Protein AF-A0A261GHG8-F1 (afdb_monomer)

Structure (mmCIF, N/CA/C/O backbone):
data_AF-A0A261GHG8-F1
#
_entry.id   AF-A0A261GHG8-F1
#
loop_
_atom_site.group_PDB
_atom_site.id
_atom_site.type_symbol
_atom_site.label_atom_id
_atom_site.label_alt_id
_atom_site.label_comp_id
_atom_site.label_asym_id
_atom_site.label_entity_id
_atom_site.label_seq_id
_atom_site.pdbx_PDB_ins_code
_atom_site.Cartn_x
_atom_site.Cartn_y
_atom_site.Cartn_z
_atom_site.occupancy
_atom_site.B_iso_or_equiv
_atom_site.auth_seq_id
_atom_site.auth_comp_id
_atom_site.auth_asym_id
_atom_site.auth_atom_id
_atom_site.pdbx_PDB_model_num
ATOM 1 N N . MET A 1 1 ? 3.365 -3.784 42.770 1.00 56.66 1 MET A N 1
ATOM 2 C CA . MET A 1 1 ? 2.878 -5.091 43.266 1.00 56.66 1 MET A CA 1
ATOM 3 C C . MET A 1 1 ? 1.431 -4.907 43.679 1.00 56.66 1 MET A C 1
ATOM 5 O O . MET A 1 1 ? 1.197 -4.242 44.686 1.00 56.66 1 MET A O 1
ATOM 9 N N . ALA A 1 2 ? 0.501 -5.438 42.882 1.00 62.19 2 ALA A N 1
ATOM 10 C CA . ALA A 1 2 ? -0.936 -5.354 43.117 1.00 62.19 2 ALA A CA 1
ATOM 11 C C . ALA A 1 2 ? -1.331 -5.753 44.549 1.00 62.19 2 ALA A C 1
ATOM 13 O O . ALA A 1 2 ? -0.881 -6.770 45.082 1.00 62.19 2 ALA A O 1
ATOM 14 N N . VAL A 1 3 ? -2.202 -4.953 45.168 1.00 83.12 3 VAL A N 1
ATOM 15 C CA . VAL A 1 3 ? -2.669 -5.151 46.552 1.00 83.12 3 VAL A CA 1
ATOM 16 C C . VAL A 1 3 ? -3.976 -5.962 46.588 1.00 83.12 3 VAL A C 1
ATOM 18 O O . VAL A 1 3 ? -4.411 -6.420 47.644 1.00 83.12 3 VAL A O 1
ATOM 21 N N . SER A 1 4 ? -4.605 -6.184 45.428 1.00 91.44 4 SER A N 1
ATOM 22 C CA . SER A 1 4 ? -5.834 -6.967 45.276 1.00 91.44 4 SER A CA 1
ATOM 23 C C . SER A 1 4 ? -5.879 -7.717 43.942 1.00 91.44 4 SER A C 1
ATOM 25 O O . SER A 1 4 ? -5.166 -7.374 43.002 1.00 91.44 4 SER A O 1
ATOM 27 N N . LEU A 1 5 ? -6.767 -8.713 43.840 1.00 89.88 5 LEU A N 1
ATOM 28 C CA . LEU A 1 5 ? -7.005 -9.449 42.593 1.00 89.88 5 LEU A CA 1
ATOM 29 C C . LEU A 1 5 ? -7.541 -8.541 41.470 1.00 89.88 5 LEU A C 1
ATOM 31 O O . LEU A 1 5 ? -7.170 -8.717 40.318 1.00 89.88 5 LEU A O 1
ATOM 35 N N . SER A 1 6 ? -8.382 -7.558 41.806 1.00 89.00 6 SER A N 1
ATOM 36 C CA . SER A 1 6 ? -8.899 -6.587 40.831 1.00 89.00 6 SER A CA 1
ATOM 37 C C . SER A 1 6 ? -7.775 -5.733 40.255 1.00 89.00 6 SER A C 1
ATOM 39 O O . SER A 1 6 ? -7.694 -5.553 39.047 1.00 89.00 6 SER A O 1
ATOM 41 N N . GLN A 1 7 ? -6.884 -5.256 41.125 1.00 90.31 7 GLN A N 1
ATOM 42 C CA . GLN A 1 7 ? -5.731 -4.463 40.716 1.00 90.31 7 GLN A CA 1
ATOM 43 C C . GLN A 1 7 ? -4.749 -5.293 39.877 1.00 90.31 7 GLN A C 1
ATOM 45 O O . GLN A 1 7 ? -4.202 -4.785 38.911 1.00 90.31 7 GLN A O 1
ATOM 50 N N . PHE A 1 8 ? -4.572 -6.579 40.200 1.00 93.31 8 PHE A N 1
ATOM 51 C CA . PHE A 1 8 ? -3.754 -7.483 39.390 1.00 93.31 8 PHE A CA 1
ATOM 52 C C . PHE A 1 8 ? -4.289 -7.611 37.958 1.00 93.31 8 PHE A C 1
ATOM 54 O O . PHE A 1 8 ? -3.515 -7.511 37.015 1.00 93.31 8 PHE A O 1
ATOM 61 N N . TYR A 1 9 ? -5.603 -7.797 37.781 1.00 92.94 9 TYR A N 1
ATOM 62 C CA . TYR A 1 9 ? -6.189 -7.868 36.440 1.00 92.94 9 TYR A CA 1
ATOM 63 C C . TYR A 1 9 ? -6.105 -6.540 35.688 1.00 92.94 9 TYR A C 1
ATOM 65 O O . TYR A 1 9 ? -5.872 -6.554 34.487 1.00 92.94 9 TYR A O 1
ATOM 73 N N . GLN A 1 10 ? -6.256 -5.407 36.378 1.00 93.06 10 GLN A N 1
ATOM 74 C CA . GLN A 1 10 ? -6.062 -4.096 35.757 1.00 93.06 10 GLN A CA 1
ATOM 75 C C . GLN A 1 10 ? -4.627 -3.924 35.249 1.00 93.06 10 GLN A C 1
ATOM 77 O O . GLN A 1 10 ? -4.444 -3.628 34.075 1.00 93.06 10 GLN A O 1
ATOM 82 N N . GLU A 1 11 ? -3.625 -4.188 36.097 1.00 94.56 11 GLU A N 1
ATOM 83 C CA . GLU A 1 11 ? -2.203 -4.143 35.717 1.00 94.56 11 GLU A CA 1
ATOM 84 C C . GLU A 1 11 ? -1.913 -5.086 34.529 1.00 94.56 11 GLU A C 1
ATOM 86 O O . GLU A 1 11 ? -1.256 -4.687 33.573 1.00 94.56 11 GLU A O 1
ATOM 91 N N . LEU A 1 12 ? -2.480 -6.299 34.534 1.00 96.19 12 LEU A N 1
ATOM 92 C CA . LEU A 1 12 ? -2.326 -7.270 33.444 1.00 96.19 12 LEU A CA 1
ATOM 93 C C . LEU A 1 12 ? -2.942 -6.793 32.116 1.00 96.19 12 LEU A C 1
ATOM 95 O O . LEU A 1 12 ? -2.361 -7.006 31.055 1.00 96.19 12 LEU A O 1
ATOM 99 N N . TYR A 1 13 ? -4.131 -6.184 32.138 1.00 97.44 13 TYR A N 1
ATOM 100 C CA . TYR A 1 13 ? -4.764 -5.696 30.907 1.00 97.44 13 TYR A CA 1
ATOM 101 C C . TYR A 1 13 ? -4.092 -4.437 30.362 1.00 97.44 13 TYR A C 1
ATOM 103 O O . TYR A 1 13 ? -4.046 -4.282 29.146 1.00 97.44 13 TYR A O 1
ATOM 111 N N . VAL A 1 14 ? -3.526 -3.588 31.225 1.00 96.81 14 VAL A N 1
ATOM 112 C CA . VAL A 1 14 ? -2.661 -2.485 30.784 1.00 96.81 14 VAL A CA 1
ATOM 113 C C . VAL A 1 14 ? -1.436 -3.038 30.050 1.00 96.81 14 VAL A C 1
ATOM 115 O O . VAL A 1 14 ? -1.192 -2.636 28.920 1.00 96.81 14 VAL A O 1
ATOM 118 N N . GLU A 1 15 ? -0.749 -4.042 30.605 1.00 97.31 15 GLU A N 1
ATOM 119 C CA . GLU A 1 15 ? 0.402 -4.682 29.942 1.00 97.31 15 GLU A CA 1
ATOM 120 C C . GLU A 1 15 ? 0.020 -5.296 28.582 1.00 97.31 15 GLU A C 1
ATOM 122 O O . GLU A 1 15 ? 0.737 -5.142 27.593 1.00 97.31 15 GLU A O 1
ATOM 127 N N . HIS A 1 16 ? -1.140 -5.959 28.486 1.00 98.31 16 HIS A N 1
ATOM 128 C CA . HIS A 1 16 ? -1.612 -6.478 27.200 1.00 98.31 16 HIS A CA 1
ATOM 129 C C . HIS A 1 16 ? -1.913 -5.375 26.179 1.00 98.31 16 HIS A C 1
ATOM 131 O O . HIS A 1 16 ? -1.681 -5.597 24.991 1.00 98.31 16 HIS A O 1
ATOM 137 N N . LEU A 1 17 ? -2.445 -4.232 26.618 1.00 98.06 17 LEU A N 1
ATOM 138 C CA . LEU A 1 17 ? -2.726 -3.083 25.761 1.00 98.06 17 LEU A CA 1
ATOM 139 C C . LEU A 1 17 ? -1.433 -2.431 25.260 1.00 98.06 17 LEU A C 1
ATOM 141 O O . LEU A 1 17 ? -1.314 -2.204 24.059 1.00 98.06 17 LEU A O 1
ATOM 145 N N . GLU A 1 18 ? -0.467 -2.204 26.149 1.00 97.62 18 GLU A N 1
ATOM 146 C CA . GLU A 1 18 ? 0.843 -1.627 25.821 1.00 97.62 18 GLU A CA 1
ATOM 147 C C . GLU A 1 18 ? 1.623 -2.516 24.840 1.00 97.62 18 GLU A C 1
ATOM 149 O O . GLU A 1 18 ? 2.102 -2.035 23.815 1.00 97.62 18 GLU A O 1
ATOM 154 N N . GLU A 1 19 ? 1.694 -3.829 25.087 1.00 98.25 19 GLU A N 1
ATOM 155 C CA . GLU A 1 19 ? 2.398 -4.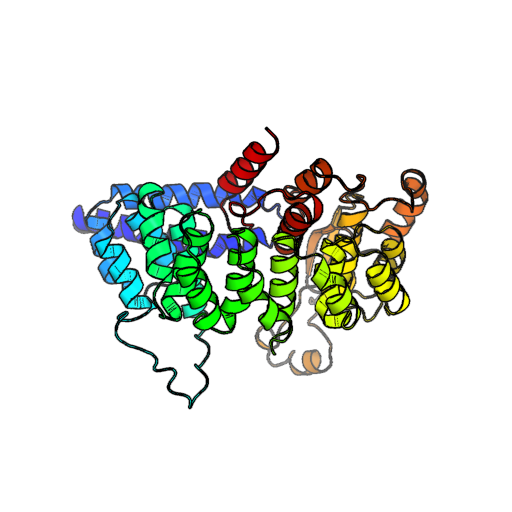755 24.188 1.00 98.25 19 GLU A CA 1
ATOM 156 C C . GLU A 1 19 ? 1.686 -4.877 22.829 1.00 98.25 19 GLU A C 1
ATOM 158 O O . GLU A 1 19 ? 2.340 -4.978 21.792 1.00 98.25 19 GLU A O 1
ATOM 163 N N . ALA A 1 20 ? 0.348 -4.832 22.790 1.00 98.19 20 ALA A N 1
ATOM 164 C CA . ALA A 1 20 ? -0.392 -4.808 21.528 1.00 98.19 20 ALA A CA 1
ATOM 165 C C . ALA A 1 20 ? -0.142 -3.516 20.732 1.00 98.19 20 ALA A C 1
ATOM 167 O O . ALA A 1 20 ? 0.074 -3.584 19.521 1.00 98.19 20 ALA A O 1
ATOM 168 N N . ALA A 1 21 ? -0.140 -2.359 21.398 1.00 97.56 21 ALA A N 1
ATOM 169 C CA . ALA A 1 21 ? 0.176 -1.079 20.773 1.00 97.56 21 ALA A CA 1
ATOM 170 C C . ALA A 1 21 ? 1.597 -1.088 20.189 1.00 97.56 21 ALA A C 1
ATOM 172 O O . ALA A 1 21 ? 1.774 -0.838 18.998 1.00 97.56 21 ALA A O 1
ATOM 173 N N . TYR A 1 22 ? 2.578 -1.526 20.982 1.00 97.38 22 TYR A N 1
ATOM 174 C CA . TYR A 1 22 ? 3.966 -1.661 20.543 1.00 97.38 22 TYR A CA 1
ATOM 175 C C . TYR A 1 22 ? 4.118 -2.595 19.332 1.00 97.38 22 TYR A C 1
ATOM 177 O O . TYR A 1 22 ? 4.811 -2.276 18.364 1.00 97.38 22 TYR A O 1
ATOM 185 N N . LEU A 1 23 ? 3.447 -3.753 19.350 1.00 97.00 23 LEU A N 1
ATOM 186 C CA . LEU A 1 23 ? 3.475 -4.687 18.225 1.00 97.00 23 LEU A CA 1
ATOM 187 C C . LEU A 1 23 ? 2.857 -4.085 16.961 1.00 97.00 23 LEU A C 1
ATOM 189 O O . LEU A 1 23 ? 3.373 -4.345 15.877 1.00 97.00 23 LEU A O 1
ATOM 193 N N . TYR A 1 24 ? 1.788 -3.290 17.078 1.00 95.88 24 TYR A N 1
ATOM 194 C CA . TYR A 1 24 ? 1.218 -2.557 15.946 1.00 95.88 24 TYR A CA 1
ATOM 195 C C . TYR A 1 24 ? 2.235 -1.578 15.346 1.00 95.88 24 TYR A C 1
ATOM 197 O O . TYR A 1 24 ? 2.439 -1.603 14.130 1.00 95.88 24 TYR A O 1
ATOM 205 N N . ASP A 1 25 ? 2.915 -0.788 16.179 1.00 94.00 25 ASP A N 1
ATOM 206 C CA . ASP A 1 25 ? 3.902 0.196 15.718 1.00 94.00 25 ASP A CA 1
ATOM 207 C C . ASP A 1 25 ? 5.102 -0.472 15.031 1.00 94.00 25 ASP A C 1
ATOM 209 O O . ASP A 1 25 ? 5.657 0.060 14.070 1.00 94.00 25 ASP A O 1
ATOM 213 N N . CYS A 1 26 ? 5.452 -1.695 15.441 1.00 92.75 26 CYS A N 1
ATOM 214 C CA . CYS A 1 26 ? 6.484 -2.485 14.775 1.00 92.75 26 CYS A CA 1
ATOM 215 C C . CYS A 1 26 ? 6.068 -2.987 13.380 1.00 92.75 26 CYS A C 1
ATOM 217 O O . CYS A 1 26 ? 6.936 -3.246 12.550 1.00 92.75 26 CYS A O 1
ATOM 219 N N . LEU A 1 27 ? 4.775 -3.153 13.080 1.00 90.94 27 LEU A N 1
ATOM 220 C CA . LEU A 1 27 ? 4.360 -3.808 11.831 1.00 90.94 27 LEU A CA 1
ATOM 221 C C . LEU A 1 27 ? 4.721 -3.010 10.578 1.00 90.94 27 LEU A C 1
ATOM 223 O O . LEU A 1 27 ? 5.050 -3.621 9.563 1.00 90.94 27 LEU A O 1
ATOM 227 N N . ALA A 1 28 ? 4.610 -1.681 10.604 1.00 84.62 28 ALA A N 1
ATOM 228 C CA . ALA A 1 28 ? 4.886 -0.871 9.418 1.00 84.62 28 ALA A CA 1
ATOM 229 C C . ALA A 1 28 ? 6.380 -0.903 9.033 1.00 84.62 28 ALA A C 1
ATOM 231 O O . ALA A 1 28 ? 6.661 -1.341 7.916 1.00 84.62 28 ALA A O 1
ATOM 232 N N . PRO A 1 29 ? 7.335 -0.593 9.937 1.00 86.75 29 PRO A N 1
ATOM 233 C CA . PRO A 1 29 ? 8.763 -0.705 9.637 1.00 86.75 29 PRO A CA 1
ATOM 234 C C . PRO A 1 29 ? 9.172 -2.103 9.161 1.00 86.75 29 PRO A C 1
ATOM 236 O O . PRO A 1 29 ? 9.884 -2.230 8.175 1.00 86.75 29 PRO A O 1
ATOM 239 N N . TRP A 1 30 ? 8.657 -3.162 9.798 1.00 87.94 30 TRP A N 1
ATOM 240 C CA . TRP A 1 30 ? 8.969 -4.543 9.412 1.00 87.94 30 TRP A CA 1
ATOM 241 C C . TRP A 1 30 ? 8.454 -4.932 8.020 1.00 87.94 30 TRP A C 1
ATOM 243 O O . TRP A 1 30 ? 9.035 -5.795 7.370 1.00 87.94 30 TRP A O 1
ATOM 253 N N . ARG A 1 31 ? 7.351 -4.338 7.548 1.00 85.19 31 ARG A N 1
ATOM 254 C CA . ARG A 1 31 ? 6.811 -4.617 6.202 1.00 85.19 31 ARG A CA 1
ATOM 255 C C . ARG A 1 31 ? 7.599 -3.940 5.092 1.00 85.19 31 ARG A C 1
ATOM 257 O O . ARG A 1 31 ? 7.555 -4.422 3.959 1.00 85.19 31 ARG A O 1
ATOM 264 N N . ASP A 1 32 ? 8.243 -2.826 5.414 1.00 82.94 32 ASP A N 1
ATOM 265 C CA . ASP A 1 32 ? 9.040 -2.039 4.480 1.00 82.94 32 ASP A CA 1
ATOM 266 C C . ASP A 1 32 ? 10.549 -2.335 4.610 1.00 82.94 32 ASP A C 1
ATOM 268 O O . ASP A 1 32 ? 11.345 -1.768 3.861 1.00 82.94 32 ASP A O 1
ATOM 272 N N . ASP A 1 33 ? 10.933 -3.262 5.498 1.00 85.12 33 ASP A N 1
ATOM 273 C CA . ASP A 1 33 ? 12.301 -3.765 5.645 1.00 85.12 33 ASP A CA 1
ATOM 274 C C . ASP A 1 33 ? 12.785 -4.430 4.335 1.00 85.12 33 ASP A C 1
ATOM 276 O O . ASP A 1 33 ? 12.155 -5.378 3.849 1.00 85.12 33 ASP A O 1
ATOM 280 N N . PRO A 1 34 ? 13.892 -3.950 3.736 1.00 80.12 34 PRO A N 1
ATOM 281 C CA . PRO A 1 34 ? 14.426 -4.497 2.493 1.00 80.12 34 PRO A CA 1
ATOM 282 C C . PRO A 1 34 ? 15.081 -5.887 2.619 1.00 80.12 34 PRO A C 1
ATOM 284 O O . PRO A 1 34 ? 15.248 -6.545 1.586 1.00 80.12 34 PRO A O 1
ATOM 287 N N . GLU A 1 35 ? 15.463 -6.347 3.817 1.00 82.94 35 GLU A N 1
ATOM 288 C CA . GLU A 1 35 ? 16.006 -7.704 4.040 1.00 82.94 35 GLU A CA 1
ATOM 289 C C . GLU A 1 35 ? 14.903 -8.737 4.261 1.00 82.94 35 GLU A C 1
ATOM 291 O O . GLU A 1 35 ? 14.997 -9.896 3.830 1.00 82.94 35 GLU A O 1
ATOM 296 N N . GLY A 1 36 ? 13.851 -8.295 4.946 1.00 82.94 36 GLY A N 1
ATOM 297 C CA . GLY A 1 36 ? 12.719 -9.112 5.330 1.00 82.94 36 GLY A CA 1
ATOM 298 C C . GLY A 1 36 ? 11.808 -9.462 4.159 1.00 82.94 36 GLY A C 1
ATOM 299 O O . GLY A 1 36 ? 11.707 -8.780 3.136 1.00 82.94 36 GLY A O 1
ATOM 300 N N . SER A 1 37 ? 11.074 -10.558 4.316 1.00 88.06 37 SER A N 1
ATOM 301 C CA . SER A 1 37 ? 9.843 -10.741 3.572 1.00 88.06 37 SER A CA 1
ATOM 302 C C . SER A 1 37 ? 8.686 -10.072 4.300 1.00 88.06 37 SER A C 1
ATOM 304 O O . SER A 1 37 ? 8.516 -10.239 5.502 1.00 88.06 37 SER A O 1
ATOM 306 N N . TRP A 1 38 ? 7.753 -9.484 3.548 1.00 90.06 38 TRP A N 1
ATOM 307 C CA . TRP A 1 38 ? 6.448 -9.089 4.096 1.00 90.06 38 TRP A CA 1
ATOM 308 C C . TRP A 1 38 ? 5.700 -10.248 4.796 1.00 90.06 38 TRP A C 1
ATOM 310 O O . TRP A 1 38 ? 4.781 -10.005 5.575 1.00 90.06 38 TRP A O 1
ATOM 320 N N . GLN A 1 39 ? 6.047 -11.511 4.501 1.00 90.50 39 GLN A N 1
ATOM 321 C CA . GLN A 1 39 ? 5.485 -12.696 5.159 1.00 90.50 39 GLN A CA 1
ATOM 322 C C . GLN A 1 39 ? 6.043 -12.912 6.571 1.00 90.50 39 GLN A C 1
ATOM 324 O O . GLN A 1 39 ? 5.353 -13.515 7.396 1.00 90.50 39 GLN A O 1
ATOM 329 N N . ASP A 1 40 ? 7.234 -12.390 6.868 1.00 90.81 40 ASP A N 1
ATOM 330 C CA . ASP A 1 40 ? 7.901 -12.539 8.167 1.00 90.81 40 ASP A CA 1
ATOM 331 C C . ASP A 1 40 ? 7.148 -11.783 9.272 1.00 90.81 40 ASP A C 1
ATOM 333 O O . ASP A 1 40 ? 7.191 -12.158 10.444 1.00 90.81 40 ASP A O 1
ATOM 337 N N . CYS A 1 41 ? 6.313 -10.806 8.898 1.00 91.00 41 CYS A N 1
ATOM 338 C CA . CYS A 1 41 ? 5.382 -10.149 9.812 1.00 91.00 41 CYS A CA 1
ATOM 339 C C . CYS A 1 41 ? 4.338 -11.103 10.418 1.00 91.00 41 CYS A C 1
ATOM 341 O O . CYS A 1 41 ? 3.700 -10.743 11.405 1.00 91.00 41 CYS A O 1
ATOM 343 N N . SER A 1 42 ? 4.139 -12.311 9.870 1.00 93.19 42 SER A N 1
ATOM 344 C CA . SER A 1 42 ? 3.114 -13.249 10.349 1.00 93.19 42 SER A CA 1
ATOM 345 C C . SER A 1 42 ? 3.276 -13.610 11.830 1.00 93.19 42 SER A C 1
ATOM 347 O O . SER A 1 42 ? 2.271 -13.798 12.519 1.00 93.19 42 SER A O 1
ATOM 349 N N . ASP A 1 43 ? 4.510 -13.709 12.330 1.00 92.69 43 ASP A N 1
ATOM 350 C CA . ASP A 1 43 ? 4.766 -14.048 13.734 1.00 92.69 43 ASP A CA 1
ATOM 351 C C . ASP A 1 43 ? 4.442 -12.870 14.667 1.00 92.69 43 ASP A C 1
ATOM 353 O O . ASP A 1 43 ? 3.831 -13.062 15.724 1.00 92.69 43 ASP A O 1
ATOM 357 N N . LEU A 1 44 ? 4.774 -11.640 14.256 1.00 93.94 44 LEU A N 1
ATOM 358 C CA . LEU A 1 44 ? 4.388 -10.416 14.968 1.00 93.94 44 LEU A CA 1
ATOM 359 C C . LEU A 1 44 ? 2.866 -10.247 14.990 1.00 93.94 44 LEU A C 1
ATOM 361 O O . LEU A 1 44 ? 2.285 -9.992 16.042 1.00 93.94 44 LEU A O 1
ATOM 365 N N . GLU A 1 45 ? 2.205 -10.472 13.855 1.00 95.75 45 GLU A N 1
ATOM 366 C CA . GLU A 1 45 ? 0.746 -10.422 13.746 1.00 95.75 45 GLU A CA 1
ATOM 367 C C . GLU A 1 45 ? 0.066 -11.476 14.634 1.00 95.75 45 GLU A C 1
ATOM 369 O O . GLU A 1 45 ? -0.967 -11.196 15.242 1.00 95.75 45 GLU A O 1
ATOM 374 N N . ALA A 1 46 ? 0.639 -12.679 14.750 1.00 96.25 46 ALA A N 1
ATOM 375 C CA . ALA A 1 46 ? 0.119 -13.725 15.630 1.00 96.25 46 ALA A CA 1
ATOM 376 C C . ALA A 1 46 ? 0.267 -13.370 17.119 1.00 96.25 46 ALA A C 1
ATOM 378 O O . ALA A 1 46 ? -0.625 -13.678 17.913 1.00 96.25 46 ALA A O 1
ATOM 379 N N . ARG A 1 47 ? 1.364 -12.705 17.505 1.00 97.62 47 ARG A N 1
ATOM 380 C CA . ARG A 1 47 ? 1.529 -12.167 18.864 1.00 97.62 47 ARG A CA 1
ATOM 381 C C . ARG A 1 47 ? 0.508 -11.067 19.136 1.00 97.62 47 ARG A C 1
ATOM 383 O O . ARG A 1 47 ? -0.214 -11.167 20.123 1.00 97.62 47 ARG A O 1
ATOM 390 N N . LEU A 1 48 ? 0.391 -10.085 18.241 1.00 97.56 48 LEU A N 1
ATOM 391 C CA . LEU A 1 48 ? -0.573 -8.986 18.356 1.00 97.56 48 LEU A CA 1
ATOM 392 C C . LEU A 1 48 ? -1.998 -9.519 18.553 1.00 97.56 48 LEU A C 1
ATOM 394 O O . LEU A 1 48 ? -2.711 -9.106 19.466 1.00 97.56 48 LEU A O 1
ATOM 398 N N . GLU A 1 49 ? -2.381 -10.507 17.746 1.00 97.25 49 GLU A N 1
ATOM 399 C CA . GLU A 1 49 ? -3.661 -11.205 17.856 1.00 97.25 49 GLU A CA 1
ATOM 400 C C . GLU A 1 49 ? -3.894 -11.803 19.254 1.00 97.25 49 GLU A C 1
ATOM 402 O O . GLU A 1 49 ? -4.988 -11.666 19.800 1.00 97.25 49 GLU A O 1
ATOM 407 N N . ALA A 1 50 ? -2.879 -12.430 19.857 1.00 98.06 50 ALA A N 1
ATOM 408 C CA . ALA A 1 50 ? -2.995 -13.035 21.183 1.00 98.06 50 ALA A CA 1
ATOM 409 C C . ALA A 1 50 ? -3.231 -11.992 22.291 1.00 98.06 50 ALA A C 1
ATOM 411 O O . ALA A 1 50 ? -4.013 -12.243 23.211 1.00 98.06 50 ALA A O 1
ATOM 412 N N . HIS A 1 51 ? -2.600 -10.817 22.195 1.00 98.44 51 HIS A N 1
ATOM 413 C CA . HIS A 1 51 ? -2.835 -9.715 23.134 1.00 98.44 51 HIS A CA 1
ATOM 414 C C . HIS A 1 51 ? -4.243 -9.124 22.972 1.00 98.44 51 HIS A C 1
ATOM 416 O O . HIS A 1 51 ? -4.946 -8.934 23.967 1.00 98.44 51 HIS A O 1
ATOM 422 N N . ILE A 1 52 ? -4.709 -8.931 21.732 1.00 98.00 52 ILE A N 1
ATOM 423 C CA . ILE A 1 52 ? -6.090 -8.500 21.458 1.00 98.00 52 ILE A CA 1
ATOM 424 C C . ILE A 1 52 ? -7.096 -9.513 22.024 1.00 98.00 52 ILE A C 1
ATOM 426 O O . ILE A 1 52 ? -8.080 -9.121 22.652 1.00 98.00 52 ILE A O 1
ATOM 430 N N . ASP A 1 53 ? -6.856 -10.815 21.862 1.00 98.06 53 ASP A N 1
ATOM 431 C CA . ASP A 1 53 ? -7.728 -11.856 22.416 1.00 98.06 53 ASP A CA 1
ATOM 432 C C . ASP A 1 53 ? -7.761 -11.848 23.951 1.00 98.06 53 ASP A C 1
ATOM 434 O O . ASP A 1 53 ? -8.839 -11.971 24.542 1.00 98.06 53 ASP A O 1
ATOM 438 N N . ALA A 1 54 ? -6.616 -11.648 24.613 1.00 97.81 54 ALA A N 1
ATOM 439 C CA . ALA A 1 54 ? -6.556 -11.515 26.069 1.00 97.81 54 ALA A CA 1
ATOM 440 C C . ALA A 1 54 ? -7.403 -10.331 26.571 1.00 97.81 54 ALA A C 1
ATOM 442 O O . ALA A 1 54 ? -8.163 -10.468 27.535 1.00 97.81 54 ALA A O 1
ATOM 443 N N . LEU A 1 55 ? -7.344 -9.199 25.868 1.00 97.94 55 LEU A N 1
ATOM 444 C CA . LEU A 1 55 ? -8.150 -8.011 26.152 1.00 97.94 55 LEU A CA 1
ATOM 445 C C . LEU A 1 55 ? -9.649 -8.235 25.904 1.00 97.94 55 LEU A C 1
ATOM 447 O O . LEU A 1 55 ? -10.483 -7.785 26.689 1.00 97.94 55 LEU A O 1
ATOM 451 N N . VAL A 1 56 ? -10.016 -8.977 24.854 1.00 97.12 56 VAL A N 1
ATOM 452 C CA . VAL A 1 56 ? -11.413 -9.376 24.608 1.00 97.12 56 VAL A CA 1
ATOM 453 C C . VAL A 1 56 ? -11.948 -10.236 25.757 1.00 97.12 56 VAL A C 1
ATOM 455 O O . VAL A 1 56 ? -13.094 -10.047 26.172 1.00 97.12 56 VAL A O 1
ATOM 458 N N . ILE A 1 57 ? -11.132 -11.153 26.289 1.00 96.50 57 ILE A N 1
ATOM 459 C CA . ILE A 1 57 ? -11.483 -12.002 27.441 1.00 96.50 57 ILE A CA 1
ATOM 460 C C . ILE A 1 57 ? -11.647 -11.172 28.723 1.00 96.50 57 ILE A C 1
ATOM 462 O O . ILE A 1 57 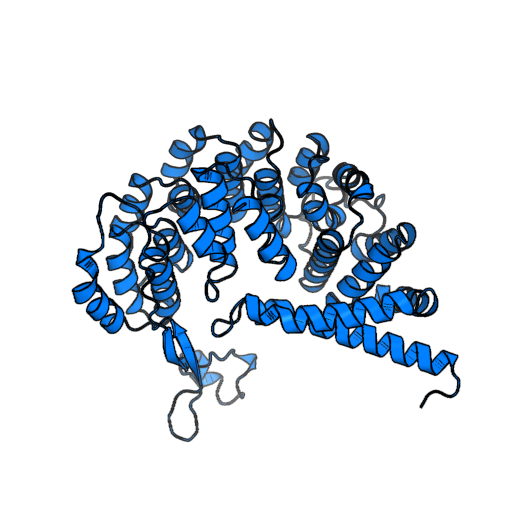? -12.497 -11.508 29.548 1.00 96.50 57 ILE A O 1
ATOM 466 N N . GLY A 1 58 ? -10.883 -10.084 28.876 1.00 93.31 58 GLY A N 1
ATOM 467 C CA . GLY A 1 58 ? -10.972 -9.164 30.016 1.00 93.31 58 GLY A CA 1
ATOM 468 C C . GLY A 1 58 ? -12.290 -8.401 30.154 1.00 93.31 58 GLY A C 1
ATOM 469 O O . GLY A 1 58 ? -12.549 -7.800 31.198 1.00 93.31 58 GLY A O 1
ATOM 470 N N . ASP A 1 59 ? -13.152 -8.482 29.138 1.00 92.12 59 ASP A N 1
ATOM 471 C CA . ASP A 1 59 ? -14.541 -8.033 29.158 1.00 92.12 59 ASP A CA 1
ATOM 472 C C . ASP A 1 59 ? -14.689 -6.590 29.688 1.00 92.12 59 ASP A C 1
ATOM 474 O O . ASP A 1 59 ? -14.043 -5.679 29.167 1.00 92.12 59 ASP A O 1
ATOM 478 N N . GLN A 1 60 ? -15.551 -6.349 30.683 1.00 92.25 60 GLN A N 1
ATOM 479 C CA . GLN A 1 60 ? -15.795 -4.999 31.202 1.00 92.25 60 GLN A CA 1
ATOM 480 C C . GLN A 1 60 ? -14.550 -4.368 31.844 1.00 92.25 60 GLN A C 1
ATOM 482 O O . GLN A 1 60 ? -14.343 -3.174 31.685 1.00 92.25 60 GLN A O 1
ATOM 487 N N . THR A 1 61 ? -13.700 -5.150 32.518 1.00 93.06 61 THR A N 1
ATOM 488 C CA . THR A 1 61 ? -12.509 -4.610 33.196 1.00 93.06 61 THR A CA 1
ATOM 489 C C . THR A 1 61 ? -11.519 -4.004 32.206 1.00 93.06 61 THR A C 1
ATOM 491 O O . THR A 1 61 ? -10.959 -2.951 32.485 1.00 93.06 61 THR A O 1
ATOM 494 N N . ALA A 1 62 ? -11.328 -4.637 31.045 1.00 93.75 62 ALA A N 1
ATOM 495 C CA . ALA A 1 62 ? -10.505 -4.073 29.978 1.00 93.75 62 ALA A CA 1
ATOM 496 C C . ALA A 1 62 ? -11.174 -2.846 29.329 1.00 93.75 62 ALA A C 1
ATOM 498 O O . ALA A 1 62 ? -10.511 -1.860 29.036 1.00 93.75 62 ALA A O 1
ATOM 499 N N . GLU A 1 63 ? -12.498 -2.876 29.147 1.00 92.81 63 GLU A N 1
ATOM 500 C CA . GLU A 1 63 ? -13.253 -1.752 28.573 1.00 92.81 63 GLU A CA 1
ATOM 501 C C . GLU A 1 63 ? -13.192 -0.487 29.436 1.00 92.81 63 GLU A C 1
ATOM 503 O O . GLU A 1 63 ? -13.058 0.603 28.887 1.00 92.81 63 GLU A O 1
ATOM 508 N N . ASP A 1 64 ? -13.239 -0.628 30.762 1.00 92.06 64 ASP A N 1
ATOM 509 C CA . ASP A 1 64 ? -13.101 0.501 31.686 1.00 92.06 64 ASP A CA 1
ATOM 510 C C . ASP A 1 64 ? -11.726 1.180 31.523 1.00 92.06 64 ASP A C 1
ATOM 512 O O . ASP A 1 64 ? -11.654 2.404 31.444 1.00 92.06 64 ASP A O 1
ATOM 516 N N . ILE A 1 65 ? -10.654 0.391 31.359 1.00 93.44 65 ILE A N 1
ATOM 517 C CA . ILE A 1 65 ? -9.294 0.894 31.088 1.00 93.44 65 ILE A CA 1
ATOM 518 C C . ILE A 1 65 ? -9.246 1.646 29.754 1.00 93.44 65 ILE A C 1
ATOM 520 O O . ILE A 1 65 ? -8.659 2.719 29.668 1.00 93.44 65 ILE A O 1
ATOM 524 N N . PHE A 1 66 ? -9.888 1.117 28.707 1.00 93.75 66 PHE A N 1
ATOM 525 C CA . PHE A 1 66 ? -9.884 1.770 27.395 1.00 93.75 66 PHE A CA 1
ATOM 526 C C . PHE A 1 66 ? -10.529 3.147 27.430 1.00 93.75 66 PHE A C 1
ATOM 528 O O . PHE A 1 66 ? -10.015 4.065 26.805 1.00 93.75 66 PHE A O 1
ATOM 535 N N . ILE A 1 67 ? -11.650 3.284 28.144 1.00 87.69 67 ILE A N 1
ATOM 536 C CA . ILE A 1 67 ? -12.353 4.563 28.274 1.00 87.69 67 ILE A CA 1
ATOM 537 C C . ILE A 1 67 ? -11.476 5.576 29.015 1.00 87.69 67 ILE A C 1
ATOM 539 O O . ILE A 1 67 ? -11.444 6.737 28.625 1.00 87.69 67 ILE A O 1
ATOM 543 N N . GLU A 1 68 ? -10.752 5.143 30.051 1.00 90.31 68 GLU A N 1
ATOM 544 C CA . GLU A 1 68 ? -9.835 6.009 30.803 1.00 90.31 68 GLU A CA 1
ATOM 545 C C . GLU A 1 68 ? -8.628 6.464 29.972 1.00 90.31 68 GLU A C 1
ATOM 547 O O . GLU A 1 68 ? -8.152 7.578 30.162 1.00 90.31 68 GLU A O 1
ATOM 552 N N . MET A 1 69 ? -8.142 5.626 29.052 1.00 92.12 69 MET A N 1
ATOM 553 C CA . MET A 1 69 ? -6.942 5.908 28.254 1.00 92.12 69 MET A CA 1
ATOM 554 C C . MET A 1 69 ? -7.225 6.577 26.906 1.00 92.12 69 MET A C 1
ATOM 556 O O . MET A 1 69 ? -6.285 6.998 26.243 1.00 92.12 69 MET A O 1
ATOM 560 N N . LEU A 1 70 ? -8.486 6.656 26.471 1.00 91.50 70 LEU A N 1
ATOM 561 C CA . LEU A 1 70 ? -8.827 7.019 25.093 1.00 91.50 70 LEU A CA 1
ATOM 562 C C . LEU A 1 70 ? -8.348 8.422 24.685 1.00 91.50 70 LEU A C 1
ATOM 564 O O . LEU A 1 70 ? -7.917 8.594 23.547 1.00 91.50 70 LEU A O 1
ATOM 568 N N . ASP A 1 71 ? -8.412 9.394 25.598 1.00 89.12 71 ASP A N 1
ATOM 569 C CA . ASP A 1 71 ? -8.052 10.793 25.323 1.00 89.12 71 ASP A CA 1
ATOM 570 C C . ASP A 1 71 ? -6.544 10.970 25.061 1.00 89.12 71 ASP A C 1
ATOM 572 O O . ASP A 1 71 ? -6.155 11.763 24.205 1.00 89.12 71 ASP A O 1
ATOM 576 N N . ASP A 1 72 ? -5.706 10.186 25.747 1.00 91.06 72 ASP A N 1
ATOM 577 C CA . ASP A 1 72 ? -4.239 10.234 25.652 1.00 91.06 72 ASP A CA 1
ATOM 578 C C . ASP A 1 72 ? -3.665 9.097 24.781 1.00 91.06 72 ASP A C 1
ATOM 580 O O . ASP A 1 72 ? -2.451 8.907 24.703 1.00 91.06 72 ASP A O 1
ATOM 584 N N . ALA A 1 73 ? -4.526 8.305 24.138 1.00 94.69 73 ALA A N 1
ATOM 585 C CA . ALA A 1 73 ? -4.109 7.125 23.396 1.00 94.69 73 ALA A CA 1
ATOM 586 C C . ALA A 1 73 ? -3.360 7.502 22.109 1.00 94.69 73 ALA A C 1
ATOM 588 O O . ALA A 1 73 ? -3.823 8.331 21.320 1.00 94.69 73 ALA A O 1
ATOM 589 N N . ASP A 1 74 ? -2.231 6.839 21.871 1.00 95.56 74 ASP A N 1
ATOM 590 C CA . ASP A 1 74 ? -1.498 6.871 20.606 1.00 95.56 74 ASP A CA 1
ATOM 591 C C . ASP A 1 74 ? -2.166 5.990 19.528 1.00 95.56 74 ASP A C 1
ATOM 593 O O . ASP A 1 74 ? -3.219 5.373 19.738 1.00 95.56 74 ASP A O 1
ATOM 597 N N . ALA A 1 75 ? -1.572 5.943 18.332 1.00 96.25 75 ALA A N 1
ATOM 598 C CA . ALA A 1 75 ? -2.120 5.191 17.206 1.00 96.25 75 ALA A CA 1
ATOM 599 C C . ALA A 1 75 ? -2.229 3.679 17.492 1.00 96.25 75 ALA A C 1
ATOM 601 O O . ALA A 1 75 ? -3.274 3.085 17.204 1.00 96.25 75 ALA A O 1
ATOM 602 N N . GLY A 1 76 ? -1.204 3.058 18.087 1.00 97.06 76 GLY A N 1
ATOM 603 C CA . GLY A 1 76 ? -1.211 1.631 18.429 1.00 97.06 76 GLY A CA 1
ATOM 604 C C . GLY A 1 76 ? -2.239 1.273 19.502 1.00 97.06 76 GLY A C 1
ATOM 605 O O . GLY A 1 76 ? -2.953 0.264 19.392 1.00 97.06 76 GLY A O 1
ATOM 606 N N . THR A 1 77 ? -2.398 2.137 20.501 1.00 97.62 77 THR A N 1
ATOM 607 C CA . THR A 1 77 ? -3.407 1.995 21.553 1.00 97.62 77 THR A CA 1
ATOM 608 C C . THR A 1 77 ? -4.810 2.121 20.963 1.00 97.62 77 THR A C 1
ATOM 610 O O . THR A 1 77 ? -5.657 1.252 21.184 1.00 97.62 77 THR A O 1
ATOM 613 N N . ILE A 1 78 ? -5.056 3.133 20.123 1.00 97.25 78 ILE A N 1
ATOM 614 C CA . ILE A 1 78 ? -6.345 3.331 19.439 1.00 97.25 78 ILE A CA 1
ATOM 615 C C . ILE A 1 78 ? -6.682 2.168 18.505 1.00 97.25 78 ILE A C 1
ATOM 617 O O . ILE A 1 78 ? -7.836 1.719 18.481 1.00 97.25 78 ILE A O 1
ATOM 621 N N . PHE A 1 79 ? -5.705 1.653 17.753 1.00 97.56 79 PHE A N 1
ATOM 622 C CA . PHE A 1 79 ? -5.879 0.457 16.929 1.00 97.56 79 PHE A CA 1
ATOM 623 C C . PHE A 1 79 ? -6.377 -0.713 17.786 1.00 97.56 79 PHE A C 1
ATOM 625 O O . PHE A 1 79 ? -7.404 -1.330 17.479 1.00 97.56 79 PHE A O 1
ATOM 632 N N . THR A 1 80 ? -5.682 -0.982 18.893 1.00 98.00 80 THR A N 1
ATOM 633 C CA . THR A 1 80 ? -5.974 -2.103 19.791 1.00 98.00 80 THR A CA 1
ATOM 634 C C . THR A 1 80 ? -7.355 -1.966 20.429 1.00 98.00 80 THR A C 1
ATOM 636 O O . THR A 1 80 ? -8.168 -2.893 20.338 1.00 98.00 80 THR A O 1
ATOM 639 N N . ILE A 1 81 ? -7.671 -0.795 20.995 1.00 97.50 81 ILE A N 1
ATOM 640 C CA . ILE A 1 81 ? -8.991 -0.489 21.567 1.00 97.50 81 ILE A CA 1
ATOM 641 C C . ILE A 1 81 ? -10.081 -0.726 20.516 1.00 97.50 81 ILE A C 1
ATOM 643 O O . ILE A 1 81 ? -11.051 -1.450 20.761 1.00 97.50 81 ILE A O 1
ATOM 647 N N . THR A 1 82 ? -9.908 -0.179 19.310 1.00 97.00 82 THR A N 1
ATOM 648 C CA . THR A 1 82 ? -10.896 -0.294 18.231 1.00 97.00 82 THR A CA 1
ATOM 649 C C . THR A 1 82 ? -11.127 -1.753 17.829 1.00 97.00 82 THR A C 1
ATOM 651 O O . THR A 1 82 ? -12.282 -2.168 17.669 1.00 97.00 82 THR A O 1
ATOM 654 N N . CYS A 1 83 ? -10.066 -2.560 17.724 1.00 97.12 83 CYS A N 1
ATOM 655 C CA . CYS A 1 83 ? -10.154 -3.997 17.454 1.00 97.12 83 CYS A CA 1
ATOM 656 C C . CYS A 1 83 ? -10.987 -4.729 18.519 1.00 97.12 83 CYS A C 1
ATOM 658 O O . CYS A 1 83 ? -11.940 -5.447 18.184 1.00 97.12 83 CYS A O 1
ATOM 660 N N . VAL A 1 84 ? -10.693 -4.506 19.804 1.00 97.25 84 VAL A N 1
ATOM 661 C CA . VAL A 1 84 ? -11.403 -5.159 20.917 1.00 97.25 84 VAL A CA 1
ATOM 662 C C . VAL A 1 84 ? -12.882 -4.758 20.939 1.00 97.25 84 VAL A C 1
ATOM 664 O O . VAL A 1 84 ? -13.765 -5.623 21.026 1.00 97.25 84 VAL A O 1
ATOM 667 N N . LEU A 1 85 ? -13.188 -3.466 20.780 1.00 95.56 85 LEU A N 1
ATOM 668 C CA . LEU A 1 85 ? -14.567 -2.965 20.740 1.00 95.56 85 LEU A CA 1
ATOM 669 C C . LEU A 1 85 ? -15.356 -3.528 19.546 1.00 95.56 85 LEU A C 1
ATOM 671 O O . LEU A 1 85 ? -16.540 -3.868 19.689 1.00 95.56 85 LEU A O 1
ATOM 675 N N . CYS A 1 86 ? -14.710 -3.693 18.386 1.00 95.12 86 CYS A N 1
ATOM 676 C CA . CYS A 1 86 ? -15.301 -4.335 17.210 1.00 95.12 86 CYS A CA 1
ATOM 677 C C . CYS A 1 86 ? -15.656 -5.804 17.474 1.00 95.12 86 CYS A C 1
ATOM 679 O O . CYS A 1 86 ? -16.805 -6.206 17.238 1.00 95.12 86 CYS A O 1
ATOM 681 N N . ARG A 1 87 ? -14.723 -6.590 18.031 1.00 95.06 87 ARG A N 1
ATOM 682 C CA . ARG A 1 87 ? -14.937 -8.010 18.371 1.00 95.06 87 ARG A CA 1
ATOM 683 C C . ARG A 1 87 ? -16.052 -8.196 19.394 1.00 95.06 87 ARG A C 1
ATOM 685 O O . ARG A 1 87 ? -16.915 -9.063 19.220 1.00 95.06 87 ARG A O 1
ATOM 692 N N . ARG A 1 88 ? -16.105 -7.324 20.405 1.00 93.56 88 ARG A N 1
ATOM 693 C CA . ARG A 1 88 ? -17.159 -7.309 21.435 1.00 93.56 88 ARG A CA 1
ATOM 694 C C . ARG A 1 88 ? -18.465 -6.653 20.970 1.00 93.56 88 ARG A C 1
ATOM 696 O O . ARG A 1 88 ? -19.459 -6.673 21.694 1.00 93.56 88 ARG A O 1
ATOM 703 N N . ARG A 1 89 ? -18.513 -6.134 19.735 1.00 92.31 89 ARG A N 1
ATOM 704 C CA . ARG A 1 89 ? -19.688 -5.497 19.107 1.00 92.31 89 ARG A CA 1
ATOM 705 C C . ARG A 1 89 ? -20.236 -4.318 19.914 1.00 92.31 89 ARG A C 1
ATOM 707 O O . ARG A 1 89 ? -21.445 -4.067 19.917 1.00 92.31 89 ARG A O 1
ATOM 714 N N . ARG A 1 90 ? -19.352 -3.575 20.577 1.00 91.25 90 ARG A N 1
ATOM 715 C CA . ARG A 1 90 ? -19.686 -2.398 21.386 1.00 91.25 90 ARG A CA 1
ATOM 716 C C . ARG A 1 90 ? -19.840 -1.164 20.499 1.00 91.25 90 ARG A C 1
ATOM 718 O O . ARG A 1 90 ? -19.056 -0.231 20.562 1.00 91.25 90 ARG A O 1
ATOM 725 N N . THR A 1 91 ? -20.871 -1.141 19.652 1.00 85.31 91 THR A N 1
ATOM 726 C CA . THR A 1 91 ? -21.038 -0.064 18.654 1.00 85.31 91 THR A CA 1
ATOM 727 C C . THR A 1 91 ? -21.163 1.334 19.257 1.00 85.31 91 THR A C 1
ATOM 729 O O . THR A 1 91 ? -20.817 2.292 18.584 1.00 85.31 91 THR A O 1
ATOM 732 N N . ALA A 1 92 ? -21.669 1.454 20.489 1.00 86.44 92 ALA A N 1
ATOM 733 C CA . ALA A 1 92 ? -21.731 2.735 21.193 1.00 86.44 92 ALA A CA 1
ATOM 734 C C . ALA A 1 92 ? -20.335 3.226 21.612 1.00 86.44 92 ALA A C 1
ATOM 736 O O . ALA A 1 92 ? -20.024 4.389 21.400 1.00 86.44 92 ALA A O 1
ATOM 737 N N . ALA A 1 93 ? -19.480 2.332 22.116 1.00 88.75 93 ALA A N 1
ATOM 738 C CA . ALA A 1 93 ? -18.105 2.660 22.495 1.00 88.75 93 ALA A CA 1
ATOM 739 C C . ALA A 1 93 ? -17.231 2.986 21.273 1.00 88.75 93 ALA A C 1
ATOM 741 O O . ALA A 1 93 ? -16.419 3.895 21.326 1.00 88.75 93 ALA A O 1
ATOM 742 N N . ILE A 1 94 ? -17.455 2.324 20.129 1.00 90.06 94 ILE A N 1
ATOM 743 C CA . ILE A 1 94 ? -16.813 2.725 18.861 1.00 90.06 94 ILE A CA 1
ATOM 744 C C . ILE A 1 94 ? -17.191 4.175 18.498 1.00 90.06 94 ILE A C 1
ATOM 746 O O . ILE A 1 94 ? -16.365 4.909 17.971 1.00 90.06 94 ILE A O 1
ATOM 750 N N . GLY A 1 95 ? -18.418 4.602 18.819 1.00 87.19 95 GLY A N 1
ATOM 751 C CA . GLY A 1 95 ? -18.843 5.994 18.673 1.00 87.19 95 GLY A CA 1
ATOM 752 C C . GLY A 1 95 ? -18.018 6.974 19.508 1.00 87.19 95 GLY A C 1
ATOM 753 O O . GLY A 1 95 ? -17.703 8.046 19.011 1.00 87.19 95 GLY A O 1
ATOM 754 N N . GLN A 1 96 ? -17.599 6.585 20.715 1.00 89.31 96 GLN A N 1
ATOM 755 C CA . GLN A 1 96 ? -16.735 7.414 21.564 1.00 89.31 96 GLN A CA 1
ATOM 756 C C . GLN A 1 96 ? -15.339 7.582 20.955 1.00 89.31 96 GLN A C 1
ATOM 758 O O . GLN A 1 96 ? -14.816 8.688 20.946 1.00 89.31 96 GLN A O 1
ATOM 763 N N . VAL A 1 97 ? -14.771 6.524 20.358 1.00 91.06 97 VAL A N 1
ATOM 764 C CA . VAL A 1 97 ? -13.504 6.627 19.602 1.00 91.06 97 VAL A CA 1
ATOM 765 C C . VAL A 1 97 ? -13.627 7.656 18.475 1.00 91.06 97 VAL A C 1
ATOM 767 O O . VAL A 1 97 ? -12.713 8.443 18.244 1.00 91.06 97 VAL A O 1
ATOM 770 N N . TRP A 1 98 ? -14.771 7.687 17.785 1.00 87.81 98 TRP A N 1
ATOM 771 C CA . TRP A 1 98 ? -15.018 8.698 16.757 1.00 87.81 98 TRP A CA 1
ATOM 772 C C . TRP A 1 98 ? -15.129 10.101 17.341 1.00 87.81 98 TRP A C 1
ATOM 774 O O . TRP A 1 98 ? -14.552 11.016 16.772 1.00 87.81 98 TRP A O 1
ATOM 784 N N . GLU A 1 99 ? -15.849 10.275 18.449 1.00 86.56 99 GLU A N 1
ATOM 785 C CA . GLU A 1 99 ? -16.007 11.579 19.103 1.00 86.56 99 GLU A CA 1
ATOM 786 C C . GLU A 1 99 ? -14.660 12.153 19.561 1.00 86.56 99 GLU A C 1
ATOM 788 O O . GLU A 1 99 ? -14.431 13.346 19.383 1.00 86.56 99 GLU A O 1
ATOM 793 N N . VAL A 1 100 ? -13.747 11.312 20.059 1.00 87.75 100 VAL A N 1
ATOM 794 C CA . VAL A 1 100 ? -12.396 11.736 20.467 1.00 87.75 100 VAL A CA 1
ATOM 795 C C . VAL A 1 100 ? -11.551 12.191 19.273 1.00 87.75 100 VAL A C 1
ATOM 797 O O . VAL A 1 100 ? -10.882 13.216 19.352 1.00 87.75 100 VAL A O 1
ATOM 800 N N . LEU A 1 101 ? -11.596 11.474 18.145 1.00 86.12 101 LEU A N 1
ATOM 801 C CA . LEU A 1 101 ? -10.719 11.761 16.996 1.00 86.12 101 LEU A CA 1
ATOM 802 C C . LEU A 1 101 ? -11.290 12.756 15.988 1.00 86.12 101 LEU A C 1
ATOM 804 O O . LEU A 1 101 ? -10.552 13.481 15.323 1.00 86.12 101 LEU A O 1
ATOM 808 N N . ALA A 1 102 ? -12.604 12.747 15.806 1.00 77.00 102 ALA A N 1
ATOM 809 C CA . ALA A 1 102 ? -13.284 13.558 14.809 1.00 77.00 102 ALA A CA 1
ATOM 810 C C . ALA A 1 102 ? -14.070 14.718 15.428 1.00 77.00 102 ALA A C 1
ATOM 812 O O . ALA A 1 102 ? -14.444 15.625 14.695 1.00 77.00 102 ALA A O 1
ATOM 813 N N . GLY A 1 103 ? -14.301 14.724 16.742 1.00 73.62 103 GLY A N 1
ATOM 814 C CA . GLY A 1 103 ? -15.261 15.634 17.358 1.00 73.62 103 GLY A CA 1
ATOM 815 C C . GLY A 1 103 ? -16.707 15.214 17.078 1.00 73.62 103 GLY A C 1
ATOM 816 O O . GLY A 1 103 ? -16.990 14.128 16.559 1.00 73.62 103 GLY A O 1
ATOM 817 N N . ASN A 1 104 ? -17.663 16.066 17.452 1.00 62.12 104 ASN A N 1
ATOM 818 C CA . ASN A 1 104 ? -19.077 15.779 17.235 1.00 62.12 104 ASN A CA 1
ATOM 819 C C . ASN A 1 104 ? -19.420 15.926 15.737 1.00 62.12 104 ASN A C 1
ATOM 821 O O . ASN A 1 104 ? -19.136 16.972 15.161 1.00 62.12 104 ASN A O 1
ATOM 825 N N . PRO A 1 105 ? -20.108 14.958 15.097 1.00 51.19 105 PRO A N 1
ATOM 826 C CA . PRO A 1 105 ? -20.507 15.048 13.690 1.00 51.19 105 PRO A CA 1
ATOM 827 C C . PRO A 1 105 ? -21.319 16.297 13.295 1.00 51.19 105 PRO A C 1
ATOM 829 O O . PRO A 1 105 ? -21.452 16.591 12.104 1.00 51.19 105 PRO A O 1
ATOM 832 N N . GLU A 1 106 ? -21.918 16.982 14.276 1.00 52.72 106 GLU A N 1
ATOM 833 C CA . GLU A 1 106 ? -22.655 18.241 14.107 1.00 52.72 106 GLU A CA 1
ATOM 834 C C . GLU A 1 106 ? -21.760 19.494 14.168 1.00 52.72 106 GLU A C 1
ATOM 836 O O . GLU A 1 106 ? -22.152 20.544 13.642 1.00 52.72 106 GLU A O 1
ATOM 841 N N . ASP A 1 107 ? -20.554 19.380 14.731 1.00 53.53 107 ASP A N 1
ATOM 842 C CA . ASP A 1 107 ? -19.534 20.427 14.754 1.00 53.53 107 ASP A CA 1
ATOM 843 C C . ASP A 1 107 ? -18.863 20.481 13.376 1.00 53.53 107 ASP A C 1
ATOM 845 O O . ASP A 1 107 ? -17.845 19.859 13.092 1.00 53.53 107 ASP A O 1
ATOM 849 N N . LYS A 1 108 ? -19.489 21.208 12.448 1.00 46.62 108 LYS A N 1
ATOM 850 C CA . LYS A 1 108 ? -18.884 21.519 11.148 1.00 46.62 108 LYS A CA 1
ATOM 851 C C . LYS A 1 108 ? -17.526 22.218 11.347 1.00 46.62 108 LYS A C 1
ATOM 853 O O . LYS A 1 108 ? -17.519 23.277 11.977 1.00 46.62 108 LYS A O 1
ATOM 858 N N . PRO A 1 109 ? -16.469 21.870 10.596 1.00 44.66 109 PRO A N 1
ATOM 859 C CA . PRO A 1 109 ? -15.727 22.912 9.918 1.00 44.66 109 PRO A CA 1
ATOM 860 C C . PRO A 1 109 ? -16.630 23.411 8.787 1.00 44.66 109 PRO A C 1
ATOM 862 O O . PRO A 1 109 ? -16.923 22.721 7.806 1.00 44.66 109 PRO A O 1
ATOM 865 N N . ALA A 1 110 ? -17.207 24.595 8.985 1.00 44.44 110 ALA A N 1
ATOM 866 C CA . ALA A 1 110 ? -17.913 25.283 7.924 1.00 44.44 110 ALA A CA 1
ATOM 867 C C . ALA A 1 110 ? -16.880 25.607 6.846 1.00 44.44 110 ALA A C 1
ATOM 869 O O . ALA A 1 110 ? -16.120 26.560 6.981 1.00 44.44 110 ALA A O 1
ATOM 870 N N . ASN A 1 111 ? -16.879 24.842 5.758 1.00 46.16 111 ASN A N 1
ATOM 871 C CA . ASN A 1 111 ? -16.261 25.276 4.515 1.00 46.16 111 ASN A CA 1
ATOM 872 C C . ASN A 1 111 ? -17.141 26.381 3.887 1.00 46.16 111 ASN A C 1
ATOM 874 O O . ASN A 1 111 ? -17.696 26.236 2.801 1.00 46.16 111 ASN A O 1
ATOM 878 N N . ASP A 1 112 ? -17.318 27.476 4.633 1.00 43.16 112 ASP A N 1
ATOM 879 C CA . ASP A 1 112 ? -17.859 28.756 4.184 1.00 43.16 112 ASP A CA 1
ATOM 880 C C . ASP A 1 112 ? -16.665 29.635 3.746 1.00 43.16 112 ASP A C 1
ATOM 882 O O . ASP A 1 112 ? -16.438 30.728 4.251 1.00 43.16 112 ASP A O 1
ATOM 886 N N . GLY A 1 113 ? -15.862 29.111 2.812 1.00 47.19 113 GLY A N 1
ATOM 887 C CA . GLY A 1 113 ? -15.018 29.864 1.875 1.00 47.19 113 GLY A CA 1
ATOM 888 C C . GLY A 1 113 ? -14.091 30.958 2.419 1.00 47.19 113 GLY A C 1
ATOM 889 O O . GLY A 1 113 ? -14.209 32.099 1.970 1.00 47.19 113 GLY A O 1
ATOM 890 N N . GLY A 1 114 ? -13.121 30.632 3.281 1.00 43.00 114 GLY A N 1
ATOM 891 C CA . GLY A 1 114 ? -12.154 31.640 3.742 1.00 43.00 114 GLY A CA 1
ATOM 892 C C . GLY A 1 114 ? -10.729 31.165 3.995 1.00 43.00 114 GLY A C 1
ATOM 893 O O . GLY A 1 114 ? -9.798 31.809 3.518 1.00 43.00 114 GLY A O 1
ATOM 894 N N . GLU A 1 115 ? -10.541 30.061 4.713 1.00 42.78 115 GLU A N 1
ATOM 895 C CA . GLU A 1 115 ? -9.211 29.637 5.162 1.00 42.78 115 GLU A CA 1
ATOM 896 C C . GLU A 1 115 ? -8.964 28.174 4.764 1.00 42.78 115 GLU A C 1
ATOM 898 O O . GLU A 1 115 ? -9.890 27.364 4.855 1.00 42.78 115 GLU A O 1
ATOM 903 N N . PRO A 1 116 ? -7.768 27.834 4.244 1.00 51.53 116 PRO A N 1
ATOM 904 C CA . PRO A 1 116 ? -7.410 26.442 4.006 1.00 51.53 116 PRO A CA 1
ATOM 905 C C . PRO A 1 116 ? -7.504 25.679 5.332 1.00 51.53 116 PRO A C 1
ATOM 907 O O . PRO A 1 116 ? -6.988 26.167 6.334 1.00 51.53 116 PRO A O 1
ATOM 910 N N . GLU A 1 117 ? -8.165 24.513 5.343 1.00 59.19 117 GLU A N 1
ATOM 911 C CA . GLU A 1 117 ? -8.058 23.580 6.474 1.00 59.19 117 GLU A CA 1
ATOM 912 C C . GLU A 1 117 ? -6.563 23.344 6.726 1.00 59.19 117 GLU A C 1
ATOM 914 O O . GLU A 1 117 ? -5.846 22.920 5.814 1.00 59.19 117 GLU A O 1
ATOM 919 N N . GLU A 1 118 ? -6.083 23.677 7.928 1.00 65.75 118 GLU A N 1
ATOM 920 C CA . GLU A 1 118 ? -4.749 23.265 8.356 1.00 65.75 118 GLU A CA 1
ATOM 921 C C . GLU A 1 118 ? -4.708 21.738 8.285 1.00 65.75 118 GLU A C 1
ATOM 923 O O . GLU A 1 118 ? -5.606 21.059 8.796 1.00 65.75 118 GLU A O 1
ATOM 928 N N . GLU A 1 119 ? -3.716 21.198 7.573 1.00 73.50 119 GLU A N 1
ATOM 929 C CA . GLU A 1 119 ? -3.557 19.752 7.503 1.00 73.50 119 GLU A CA 1
ATOM 930 C C . GLU A 1 119 ? -3.373 19.216 8.929 1.00 73.50 119 GLU A C 1
ATOM 932 O O . GLU A 1 119 ? -2.627 19.818 9.709 1.00 73.50 119 GLU A O 1
ATOM 937 N N . PRO A 1 120 ? -4.081 18.131 9.299 1.00 82.56 120 PRO A N 1
ATOM 938 C CA . PRO A 1 120 ? -3.925 17.544 10.618 1.00 82.56 120 PRO A CA 1
ATOM 939 C C . PRO A 1 120 ? -2.469 17.131 10.824 1.00 82.56 120 PRO A C 1
ATOM 941 O O . PRO A 1 120 ? -1.784 16.756 9.869 1.00 82.56 120 PRO A O 1
ATOM 944 N N . ASP A 1 121 ? -2.012 17.186 12.071 1.00 87.75 121 ASP A N 1
ATOM 945 C CA . ASP A 1 121 ? -0.675 16.718 12.409 1.00 87.75 121 ASP A CA 1
ATOM 946 C C . ASP A 1 121 ? -0.503 15.214 12.122 1.00 87.75 121 ASP A C 1
ATOM 948 O O . ASP A 1 121 ? -1.461 14.447 11.948 1.00 87.75 121 ASP A O 1
ATOM 952 N N . GLU A 1 122 ? 0.757 14.787 12.036 1.00 89.81 122 GLU A N 1
ATOM 953 C CA . GLU A 1 122 ? 1.114 13.399 11.727 1.00 89.81 122 GLU A CA 1
ATOM 954 C C . GLU A 1 122 ? 0.540 12.414 12.755 1.00 89.81 122 GLU A C 1
ATOM 956 O O . GLU A 1 122 ? 0.157 11.296 12.400 1.00 89.81 122 GLU A O 1
ATOM 961 N N . GLU A 1 123 ? 0.415 12.844 14.014 1.00 91.88 123 GLU A N 1
ATOM 962 C CA . GLU A 1 123 ? -0.139 12.040 15.098 1.00 91.88 123 GLU A CA 1
ATOM 963 C C . GLU A 1 123 ? -1.623 11.728 14.857 1.00 91.88 123 GLU A C 1
ATOM 965 O O . GLU A 1 123 ? -2.033 10.562 14.889 1.00 91.88 123 GLU A O 1
ATOM 970 N N . LEU A 1 124 ? -2.441 12.739 14.551 1.00 91.31 124 LEU A N 1
ATOM 971 C CA . LEU A 1 124 ? -3.851 12.543 14.238 1.00 91.31 124 LEU A CA 1
ATOM 972 C C . LEU A 1 124 ? -4.021 11.702 12.969 1.00 91.31 124 LEU A C 1
ATOM 974 O O . LEU A 1 124 ? -4.862 10.799 12.948 1.00 91.31 124 LEU A O 1
ATOM 978 N N . ILE A 1 125 ? -3.208 11.924 11.931 1.00 93.00 125 ILE A N 1
ATOM 979 C CA . ILE A 1 125 ? -3.231 11.090 10.717 1.00 93.00 125 ILE A CA 1
ATOM 980 C C . ILE A 1 125 ? -2.977 9.618 11.072 1.00 93.00 125 ILE A C 1
ATOM 982 O O . ILE A 1 125 ? -3.737 8.747 10.631 1.00 93.00 125 ILE A O 1
ATOM 986 N N . ALA A 1 126 ? -1.969 9.329 11.900 1.00 94.00 126 ALA A N 1
ATOM 987 C CA . ALA A 1 126 ? -1.657 7.972 12.341 1.00 94.00 126 ALA A CA 1
ATOM 988 C C . ALA A 1 126 ? -2.822 7.337 13.121 1.00 94.00 126 ALA A C 1
ATOM 990 O O . ALA A 1 126 ? -3.193 6.190 12.852 1.00 94.00 126 ALA A O 1
ATOM 991 N N . LYS A 1 127 ? -3.476 8.092 14.016 1.00 95.56 127 LYS A N 1
ATOM 992 C CA . LYS A 1 127 ? -4.666 7.639 14.762 1.00 95.56 127 LYS A CA 1
ATOM 993 C C . LYS A 1 127 ? -5.849 7.324 13.839 1.00 95.56 127 LYS A C 1
ATOM 995 O O . LYS A 1 127 ? -6.488 6.279 13.979 1.00 95.56 127 LYS A O 1
ATOM 1000 N N . LEU A 1 128 ? -6.130 8.178 12.851 1.00 95.25 128 LEU A N 1
ATOM 1001 C CA . LEU A 1 128 ? -7.207 7.948 11.877 1.00 95.25 128 LEU A CA 1
ATOM 1002 C C . LEU A 1 128 ? -6.940 6.697 11.022 1.00 95.25 128 LEU A C 1
ATOM 1004 O O . LEU A 1 128 ? -7.854 5.904 10.765 1.00 95.25 128 LEU A O 1
ATOM 1008 N N . GLN A 1 129 ? -5.688 6.489 10.606 1.00 94.44 129 GLN A N 1
ATOM 1009 C CA . GLN A 1 129 ? -5.271 5.300 9.861 1.00 94.44 129 GLN A CA 1
ATOM 1010 C C . GLN A 1 129 ? -5.361 4.023 10.709 1.00 94.44 129 GLN A C 1
ATOM 1012 O O . GLN A 1 129 ? -5.844 3.002 10.209 1.00 94.44 129 GLN A O 1
ATOM 1017 N N . ALA A 1 130 ? -4.980 4.088 11.988 1.00 96.19 130 ALA A N 1
ATOM 1018 C CA . ALA A 1 130 ? -5.126 3.002 12.955 1.00 96.19 130 ALA A CA 1
ATOM 1019 C C . ALA A 1 130 ? -6.590 2.557 13.097 1.00 96.19 130 ALA A C 1
ATOM 1021 O O . ALA A 1 130 ? -6.896 1.368 12.959 1.00 96.19 130 ALA A O 1
ATOM 1022 N N . VAL A 1 131 ? -7.523 3.501 13.278 1.00 96.50 131 VAL A N 1
ATOM 1023 C CA . VAL A 1 131 ? -8.963 3.187 13.322 1.00 96.50 131 VAL A CA 1
ATOM 1024 C C . VAL A 1 131 ? -9.433 2.565 12.012 1.00 96.50 131 VAL A C 1
ATOM 1026 O O . VAL A 1 131 ? -10.127 1.547 12.038 1.00 96.50 131 VAL A O 1
ATOM 1029 N N . SER A 1 132 ? -9.047 3.134 10.866 1.00 95.62 132 SER A N 1
ATOM 1030 C CA . SER A 1 132 ? -9.413 2.588 9.553 1.00 95.62 132 SER A CA 1
ATOM 1031 C C . SER A 1 132 ? -8.974 1.132 9.401 1.00 95.62 132 SER A C 1
ATOM 1033 O O . SER A 1 132 ? -9.782 0.265 9.047 1.00 95.62 132 SER A O 1
ATOM 1035 N N . LEU A 1 133 ? -7.723 0.829 9.757 1.00 95.12 133 LEU A N 1
ATOM 1036 C CA . LEU A 1 133 ? -7.188 -0.524 9.683 1.00 95.12 133 LEU A CA 1
ATOM 1037 C C . LEU A 1 133 ? -7.911 -1.479 10.646 1.00 95.12 133 LEU A C 1
ATOM 1039 O O . LEU A 1 133 ? -8.281 -2.585 10.245 1.00 95.12 133 LEU A O 1
ATOM 1043 N N . ALA A 1 134 ? -8.174 -1.058 11.884 1.00 96.56 134 ALA A N 1
ATOM 1044 C CA . ALA A 1 134 ? -8.928 -1.855 12.851 1.00 96.56 134 ALA A CA 1
ATOM 1045 C C . ALA A 1 134 ? -10.352 -2.162 12.352 1.00 96.56 134 ALA A C 1
ATOM 1047 O O . ALA A 1 134 ? -10.820 -3.302 12.431 1.00 96.56 134 ALA A O 1
ATOM 1048 N N . LEU A 1 135 ? -11.038 -1.176 11.760 1.00 95.38 135 LEU A N 1
ATOM 1049 C CA . LEU A 1 135 ? -12.371 -1.366 11.183 1.00 95.38 135 LEU A CA 1
ATOM 1050 C C . LEU A 1 135 ? -12.348 -2.327 9.989 1.00 95.38 135 LEU A C 1
ATOM 1052 O O . LEU A 1 135 ? -13.231 -3.176 9.856 1.00 95.38 135 LEU A O 1
ATOM 1056 N N . VAL A 1 136 ? -11.336 -2.235 9.131 1.00 93.31 136 VAL A N 1
ATOM 1057 C CA . VAL A 1 136 ? -11.135 -3.182 8.029 1.00 93.31 136 VAL A CA 1
ATOM 1058 C C . VAL A 1 136 ? -10.987 -4.616 8.544 1.00 93.31 136 VAL A C 1
ATOM 1060 O O . VAL A 1 136 ? -11.574 -5.538 7.964 1.00 93.31 136 VAL A O 1
ATOM 1063 N N . GLN A 1 137 ? -10.209 -4.808 9.611 1.00 92.69 137 GLN A N 1
ATOM 1064 C CA . GLN A 1 137 ? -9.865 -6.135 10.116 1.00 92.69 137 GLN A CA 1
ATOM 1065 C C . GLN A 1 137 ? -10.987 -6.775 10.939 1.00 92.69 137 GLN A C 1
ATOM 1067 O O . GLN A 1 137 ? -11.280 -7.959 10.749 1.00 92.69 137 GLN A O 1
ATOM 1072 N N . GLU A 1 138 ? -11.629 -5.996 11.811 1.00 94.50 138 GLU A N 1
ATOM 1073 C CA . GLU A 1 138 ? -12.468 -6.521 12.892 1.00 94.50 138 GLU A CA 1
ATOM 1074 C C . GLU A 1 138 ? -13.938 -6.112 12.801 1.00 94.50 138 GLU A C 1
ATOM 1076 O O . GLU A 1 138 ? -14.802 -6.744 13.424 1.00 94.50 138 GLU A O 1
ATOM 1081 N N . TYR A 1 139 ? -14.276 -5.074 12.025 1.00 92.19 139 TYR A N 1
ATOM 1082 C CA . TYR A 1 139 ? -15.647 -4.580 12.021 1.00 92.19 139 TYR A CA 1
ATOM 1083 C C . TYR A 1 139 ? -16.607 -5.643 11.458 1.00 92.19 139 TYR A C 1
ATOM 1085 O O . TYR A 1 139 ? -16.406 -6.152 10.344 1.00 92.19 139 TYR A O 1
ATOM 1093 N N . PRO A 1 140 ? -17.695 -5.996 12.173 1.00 88.25 140 PRO A N 1
ATOM 1094 C CA . PRO A 1 140 ? -18.547 -7.106 11.769 1.00 88.25 140 PRO A CA 1
ATOM 1095 C C . PRO A 1 140 ? -19.155 -6.910 10.375 1.00 88.25 140 PRO A C 1
ATOM 1097 O O . PRO A 1 140 ? -19.926 -5.979 10.156 1.00 88.25 140 PRO A O 1
ATOM 1100 N N . ARG A 1 141 ? -18.922 -7.857 9.453 1.00 83.69 141 ARG A N 1
ATOM 1101 C CA . ARG A 1 141 ? -19.418 -7.804 8.055 1.00 83.69 141 ARG A CA 1
ATOM 1102 C C . ARG A 1 141 ? -20.909 -7.480 7.917 1.00 83.69 141 ARG A C 1
ATOM 1104 O O . ARG A 1 141 ? -21.313 -6.758 7.013 1.00 83.69 141 ARG A O 1
ATOM 1111 N N . LYS A 1 142 ? -21.745 -7.984 8.834 1.00 85.94 142 LYS A N 1
ATOM 1112 C CA . LYS A 1 142 ? -23.201 -7.722 8.854 1.00 85.94 142 LYS A CA 1
ATOM 1113 C C . LYS A 1 142 ? -23.556 -6.253 9.111 1.00 85.94 142 LYS A C 1
ATOM 1115 O O . LYS A 1 142 ? -24.689 -5.855 8.869 1.00 85.94 142 LYS A O 1
ATOM 1120 N N . LEU A 1 143 ? -22.617 -5.477 9.643 1.00 86.62 143 LEU A N 1
ATOM 1121 C CA . LEU A 1 143 ? -22.778 -4.069 9.976 1.00 86.62 143 LEU A CA 1
ATOM 1122 C C . LEU A 1 143 ? -22.094 -3.146 8.964 1.00 86.62 143 LEU A C 1
ATOM 1124 O O . LEU A 1 143 ? -22.264 -1.939 9.078 1.00 86.62 143 LEU A O 1
ATOM 1128 N N . HIS A 1 144 ? -21.385 -3.664 7.953 1.00 86.50 144 HIS A N 1
ATOM 1129 C CA . HIS A 1 144 ? -20.666 -2.843 6.963 1.00 86.50 144 HIS A CA 1
ATOM 1130 C C . HIS A 1 144 ? -21.582 -1.862 6.218 1.00 86.50 144 HIS A C 1
ATOM 1132 O O . HIS A 1 144 ? -21.183 -0.739 5.931 1.00 86.50 144 HIS A O 1
ATOM 1138 N N . SER A 1 145 ? -22.857 -2.213 6.021 1.00 90.81 145 SER A N 1
ATOM 1139 C CA . SER A 1 145 ? -23.860 -1.294 5.467 1.00 90.81 145 SER A CA 1
ATOM 1140 C C . SER A 1 145 ? -24.068 -0.028 6.313 1.00 90.81 145 SER A C 1
ATOM 1142 O O . SER A 1 145 ? -24.599 0.959 5.819 1.00 90.81 145 SER A O 1
ATOM 1144 N N . ARG A 1 146 ? -23.724 -0.052 7.609 1.00 91.12 146 ARG A N 1
ATOM 1145 C CA . ARG A 1 146 ? -23.752 1.134 8.478 1.00 91.12 146 ARG A CA 1
ATOM 1146 C C . ARG A 1 146 ? -22.569 2.054 8.188 1.00 91.12 146 ARG A C 1
ATOM 1148 O O . ARG A 1 146 ? -22.798 3.249 8.087 1.00 91.12 146 ARG A O 1
ATOM 1155 N N . LEU A 1 147 ? -21.365 1.511 7.981 1.00 91.56 147 LEU A N 1
ATOM 1156 C CA . LEU A 1 147 ? -20.194 2.305 7.581 1.00 91.56 147 LEU A CA 1
ATOM 1157 C C . LEU A 1 147 ? -20.420 2.978 6.225 1.00 91.56 147 LEU A C 1
ATOM 1159 O O . LEU A 1 147 ? -20.191 4.172 6.089 1.00 91.56 147 LEU A O 1
ATOM 1163 N N . ALA A 1 148 ? -20.985 2.252 5.256 1.00 91.38 148 ALA A N 1
ATOM 1164 C CA . ALA A 1 148 ? -21.353 2.843 3.970 1.00 91.38 148 ALA A CA 1
ATOM 1165 C C . ALA A 1 148 ? -22.354 4.005 4.120 1.00 91.38 148 ALA A C 1
ATOM 1167 O O . ALA A 1 148 ? -22.234 5.017 3.441 1.00 91.38 148 ALA A O 1
ATOM 1168 N N . LYS A 1 149 ? -23.299 3.922 5.069 1.00 92.25 149 LYS A N 1
ATOM 1169 C CA . LYS A 1 149 ? -24.188 5.052 5.386 1.00 92.25 149 LYS A CA 1
ATOM 1170 C C . LYS A 1 149 ? -23.457 6.229 6.032 1.00 92.25 149 LYS A C 1
ATOM 1172 O O . LYS A 1 149 ? -23.915 7.351 5.854 1.00 92.25 149 LYS A O 1
ATOM 1177 N N . LEU A 1 150 ? -22.364 6.006 6.762 1.00 91.50 150 LEU A N 1
ATOM 1178 C CA . LEU A 1 150 ? -21.559 7.090 7.336 1.00 91.50 150 LEU A CA 1
ATOM 1179 C C . LEU A 1 150 ? -20.805 7.882 6.260 1.00 91.50 150 LEU A C 1
ATOM 1181 O O . LEU A 1 150 ? -20.587 9.075 6.451 1.00 91.50 150 LEU A O 1
ATOM 1185 N N . LEU A 1 151 ? -20.519 7.291 5.094 1.00 93.06 151 LEU A N 1
ATOM 1186 C CA . LEU A 1 151 ? -20.002 8.039 3.937 1.00 93.06 151 LEU A CA 1
ATOM 1187 C C . LEU A 1 151 ? -20.992 9.083 3.404 1.00 93.06 151 LEU A C 1
ATOM 1189 O O . LEU A 1 151 ? -20.600 10.031 2.735 1.00 93.06 151 LEU A O 1
ATOM 1193 N N . ASN A 1 152 ? -22.280 8.974 3.746 1.00 91.75 152 ASN A N 1
ATOM 1194 C CA . ASN A 1 152 ? -23.253 10.020 3.434 1.00 91.75 152 ASN A CA 1
ATOM 1195 C C . ASN A 1 152 ? -23.130 11.266 4.336 1.00 91.75 152 ASN A C 1
ATOM 1197 O O . ASN A 1 152 ? -23.855 12.243 4.112 1.00 91.75 152 ASN A O 1
ATOM 1201 N N . SER A 1 153 ? -22.232 11.248 5.325 1.00 87.75 153 SER A N 1
ATOM 1202 C CA . SER A 1 153 ? -21.814 12.440 6.068 1.00 87.75 153 SER A CA 1
ATOM 1203 C C . SER A 1 153 ? -20.870 13.317 5.233 1.00 87.75 153 SER A C 1
ATOM 1205 O O . SER A 1 153 ? -20.367 12.897 4.194 1.00 87.75 153 SER A O 1
ATOM 1207 N N . ARG A 1 154 ? -20.646 14.554 5.683 1.00 86.62 154 ARG A N 1
ATOM 1208 C CA . ARG A 1 154 ? -19.666 15.489 5.098 1.00 86.62 154 ARG A CA 1
ATOM 1209 C C . ARG A 1 154 ? -18.480 15.734 6.033 1.00 86.62 154 ARG A C 1
ATOM 1211 O O . ARG A 1 154 ? -17.829 16.763 5.939 1.00 86.62 154 ARG A O 1
ATOM 1218 N N . HIS A 1 155 ? -18.271 14.840 6.993 1.00 85.81 155 HIS A N 1
ATOM 1219 C CA . HIS A 1 155 ? -17.332 15.069 8.078 1.00 85.81 155 HIS A CA 1
ATOM 1220 C C . HIS A 1 155 ? -15.916 14.665 7.658 1.00 85.81 155 HIS A C 1
ATOM 1222 O O . HIS A 1 155 ? -15.641 13.471 7.518 1.00 85.81 155 HIS A O 1
ATOM 1228 N N . SER A 1 156 ? -15.022 15.643 7.496 1.00 85.38 156 SER A N 1
ATOM 1229 C CA . SER A 1 156 ? -13.685 15.457 6.914 1.00 85.38 156 SER A CA 1
ATOM 1230 C C . SER A 1 156 ? -12.852 14.408 7.650 1.00 85.38 156 SER A C 1
ATOM 1232 O O . SER A 1 156 ? -12.338 13.505 7.002 1.00 85.38 156 SER A O 1
ATOM 1234 N N . ASN A 1 157 ? -12.829 14.411 8.988 1.00 86.44 157 ASN A N 1
ATOM 1235 C CA . ASN A 1 157 ? -12.068 13.410 9.762 1.00 86.44 157 ASN A CA 1
ATOM 1236 C C . ASN A 1 157 ? -12.737 12.027 9.847 1.00 86.44 157 ASN A C 1
ATOM 1238 O O . ASN A 1 157 ? -12.065 11.020 10.058 1.00 86.44 157 ASN A O 1
ATOM 1242 N N . LEU A 1 158 ? -14.057 11.933 9.647 1.00 90.19 158 LEU A N 1
ATOM 1243 C CA . LEU A 1 158 ? -14.765 10.651 9.725 1.00 90.19 158 LEU A CA 1
ATOM 1244 C C . LEU A 1 158 ? -14.527 9.813 8.471 1.00 90.19 158 LEU A C 1
ATOM 1246 O O . LEU A 1 158 ? -14.447 8.586 8.547 1.00 90.19 158 LEU A O 1
ATOM 1250 N N . LEU A 1 159 ? -14.430 10.473 7.315 1.00 93.25 159 LEU A N 1
ATOM 1251 C CA . LEU A 1 159 ? -14.273 9.813 6.025 1.00 93.25 159 LEU A CA 1
ATOM 1252 C C . LEU A 1 159 ? -13.004 8.935 5.973 1.00 93.25 159 LEU A C 1
ATOM 1254 O O . LEU A 1 159 ? -13.166 7.749 5.675 1.00 93.25 159 LEU A O 1
ATOM 1258 N N . PRO A 1 160 ? -11.797 9.411 6.352 1.00 94.25 160 PRO A N 1
ATOM 1259 C CA . PRO A 1 160 ? -10.593 8.585 6.416 1.00 94.25 160 PRO A CA 1
ATOM 1260 C C . PRO A 1 160 ? -10.718 7.337 7.291 1.00 94.25 160 PRO A C 1
ATOM 1262 O O . PRO A 1 160 ? -10.169 6.295 6.939 1.00 94.25 160 PRO A O 1
ATOM 1265 N N . MET A 1 161 ? -11.472 7.411 8.395 1.00 93.88 161 MET A N 1
ATOM 1266 C CA . MET A 1 161 ? -11.659 6.274 9.301 1.00 93.88 161 MET A CA 1
ATOM 1267 C C . MET A 1 161 ? -12.536 5.179 8.693 1.00 93.88 161 MET A C 1
ATOM 1269 O O . MET A 1 161 ? -12.276 3.997 8.880 1.00 93.88 161 MET A O 1
ATOM 1273 N N . VAL A 1 162 ? -13.615 5.540 7.993 1.00 94.44 162 VAL A N 1
ATOM 1274 C CA . VAL A 1 162 ? -14.636 4.555 7.583 1.00 94.44 162 VAL A CA 1
ATOM 1275 C C . VAL A 1 162 ? -14.561 4.163 6.110 1.00 94.44 162 VAL A C 1
ATOM 1277 O O . VAL A 1 162 ? -15.117 3.126 5.733 1.00 94.44 162 VAL A O 1
ATOM 1280 N N . ALA A 1 163 ? -13.902 4.966 5.269 1.00 95.56 163 ALA A N 1
ATOM 1281 C CA . ALA A 1 163 ? -13.929 4.807 3.819 1.00 95.56 163 ALA A CA 1
ATOM 1282 C C . ALA A 1 163 ? -13.331 3.491 3.340 1.00 95.56 163 ALA A C 1
ATOM 1284 O O . ALA A 1 163 ? -13.956 2.834 2.507 1.00 95.56 163 ALA A O 1
ATOM 1285 N N . GLU A 1 164 ? -12.193 3.054 3.879 1.00 94.88 164 GLU A N 1
ATOM 1286 C CA . GLU A 1 164 ? -11.575 1.805 3.432 1.00 94.88 164 GLU A CA 1
ATOM 1287 C C . GLU A 1 164 ? -12.476 0.601 3.732 1.00 94.88 164 GLU A C 1
ATOM 1289 O O . GLU A 1 164 ? -12.828 -0.161 2.828 1.00 94.88 164 GLU A O 1
ATOM 1294 N N . ALA A 1 165 ? -12.931 0.462 4.979 1.00 94.31 165 ALA A N 1
ATOM 1295 C CA . ALA A 1 165 ? -13.826 -0.622 5.376 1.00 94.31 165 ALA A CA 1
ATOM 1296 C C . ALA A 1 165 ? -15.153 -0.603 4.592 1.00 94.31 165 ALA A C 1
ATOM 1298 O O . ALA A 1 165 ? -15.648 -1.659 4.191 1.00 94.31 165 ALA A O 1
ATOM 1299 N N . ALA A 1 166 ? -15.716 0.580 4.321 1.00 94.38 166 ALA A N 1
ATOM 1300 C CA . ALA A 1 166 ? -16.934 0.721 3.528 1.00 94.38 166 ALA A CA 1
ATOM 1301 C C . ALA A 1 166 ? -16.721 0.348 2.046 1.00 94.38 166 ALA A C 1
ATOM 1303 O O . ALA A 1 166 ? -17.497 -0.443 1.500 1.00 94.38 166 ALA A O 1
ATOM 1304 N N . CYS A 1 167 ? -15.656 0.851 1.410 1.00 94.06 167 CYS A N 1
ATOM 1305 C CA . CYS A 1 167 ? -15.355 0.647 -0.013 1.00 94.06 167 CYS A CA 1
ATOM 1306 C C . CYS A 1 167 ? -14.931 -0.789 -0.355 1.00 94.06 167 CYS A C 1
ATOM 1308 O O . CYS A 1 167 ? -15.025 -1.198 -1.513 1.00 94.06 167 CYS A O 1
ATOM 1310 N N . ARG A 1 168 ? -14.546 -1.603 0.636 1.00 91.44 168 ARG A N 1
ATOM 1311 C CA . ARG A 1 168 ? -14.341 -3.055 0.461 1.00 91.44 168 ARG A CA 1
ATOM 1312 C C . ARG A 1 168 ? -15.644 -3.830 0.218 1.00 91.44 168 ARG A C 1
ATOM 1314 O O . ARG A 1 168 ? -15.599 -5.026 -0.084 1.00 91.44 168 ARG A O 1
ATOM 1321 N N . THR A 1 169 ? -16.802 -3.177 0.346 1.00 88.69 169 THR A N 1
ATOM 1322 C CA . THR A 1 169 ? -18.133 -3.775 0.174 1.00 88.69 169 THR A CA 1
ATOM 1323 C C . THR A 1 169 ? -18.919 -3.165 -0.978 1.00 88.69 169 THR A C 1
ATOM 1325 O O . THR A 1 169 ? -18.613 -2.082 -1.456 1.00 88.69 169 THR A O 1
ATOM 1328 N N . ASP A 1 170 ? -20.002 -3.831 -1.371 1.00 89.38 170 ASP A N 1
ATOM 1329 C CA . ASP A 1 170 ? -20.924 -3.350 -2.408 1.00 89.38 170 ASP A CA 1
ATOM 1330 C C . ASP A 1 170 ? -22.028 -2.424 -1.859 1.00 89.38 170 ASP A C 1
ATOM 1332 O O . ASP A 1 170 ? -23.049 -2.218 -2.509 1.00 89.38 170 ASP A O 1
ATOM 1336 N N . TYR A 1 171 ? -21.867 -1.899 -0.637 1.00 91.44 171 TYR A N 1
ATOM 1337 C CA . TYR A 1 171 ? -22.871 -1.041 0.002 1.00 91.44 171 TYR A CA 1
ATOM 1338 C C . TYR A 1 171 ? -22.679 0.456 -0.258 1.00 91.44 171 TYR A C 1
ATOM 1340 O O . TYR A 1 171 ? -23.571 1.228 0.092 1.00 91.44 171 TYR A O 1
ATOM 1348 N N . VAL A 1 172 ? -21.535 0.872 -0.809 1.00 93.31 172 VAL A N 1
ATOM 1349 C CA . VAL A 1 172 ? -21.281 2.280 -1.142 1.00 93.31 172 VAL A CA 1
ATOM 1350 C C . VAL A 1 172 ? -22.216 2.699 -2.274 1.00 93.31 172 VAL A C 1
ATOM 1352 O O . VAL A 1 172 ? -22.305 2.020 -3.293 1.00 93.31 172 VAL A O 1
ATOM 1355 N N . ASP A 1 173 ? -22.929 3.805 -2.079 1.00 94.25 173 ASP A N 1
ATOM 1356 C CA . ASP A 1 173 ? -23.792 4.413 -3.087 1.00 94.25 173 ASP A CA 1
ATOM 1357 C C . ASP A 1 173 ? -23.127 5.654 -3.707 1.00 94.25 173 ASP A C 1
ATOM 1359 O O . ASP A 1 173 ? -22.078 6.124 -3.260 1.00 94.25 173 ASP A O 1
ATOM 1363 N N . THR A 1 174 ? -23.736 6.190 -4.767 1.00 94.56 174 THR A N 1
ATOM 1364 C CA . THR A 1 174 ? -23.207 7.358 -5.488 1.00 94.56 174 THR A CA 1
ATOM 1365 C C . THR A 1 174 ? -23.059 8.570 -4.574 1.00 94.56 174 THR A C 1
ATOM 1367 O O . THR A 1 174 ? -22.066 9.279 -4.670 1.00 94.56 174 THR A O 1
ATOM 1370 N N . LYS A 1 175 ? -23.994 8.775 -3.639 1.00 94.88 175 LYS A N 1
ATOM 1371 C CA . LYS A 1 175 ? -23.939 9.891 -2.689 1.00 94.88 175 LYS A CA 1
ATOM 1372 C C . LYS A 1 175 ? -22.757 9.758 -1.723 1.00 94.88 175 LYS A C 1
ATOM 1374 O O . LYS A 1 175 ? -22.074 10.745 -1.460 1.00 94.88 175 LYS A O 1
ATOM 1379 N N . GLY A 1 176 ? -22.495 8.552 -1.221 1.00 95.38 176 GLY A N 1
ATOM 1380 C CA . GLY A 1 176 ? -21.332 8.271 -0.387 1.00 95.38 176 GLY A CA 1
ATOM 1381 C C . GLY A 1 176 ? -20.027 8.508 -1.144 1.00 95.38 176 GLY A C 1
ATOM 1382 O O . GLY A 1 176 ? -19.108 9.106 -0.593 1.00 95.38 176 GLY A O 1
ATOM 1383 N N . ALA A 1 177 ? -19.964 8.114 -2.419 1.00 96.44 177 ALA A N 1
ATOM 1384 C CA . ALA A 1 177 ? -18.813 8.385 -3.277 1.00 96.44 177 ALA A CA 1
ATOM 1385 C C . ALA A 1 177 ? -18.618 9.886 -3.562 1.00 96.44 177 ALA A C 1
ATOM 1387 O O . ALA A 1 177 ? -17.504 10.388 -3.441 1.00 96.44 177 ALA A O 1
ATOM 1388 N N . GLU A 1 178 ? -19.691 10.617 -3.882 1.00 95.94 178 GLU A N 1
ATOM 1389 C CA . GLU A 1 178 ? -19.672 12.075 -4.068 1.00 95.94 178 GLU A CA 1
ATOM 1390 C C . GLU A 1 178 ? -19.142 12.787 -2.825 1.00 95.94 178 GLU A C 1
ATOM 1392 O O . GLU A 1 178 ? -18.242 13.619 -2.915 1.00 95.94 178 GLU A O 1
ATOM 1397 N N . ASN A 1 179 ? -19.673 12.442 -1.650 1.00 95.06 179 ASN A N 1
ATOM 1398 C CA . ASN A 1 179 ? -19.230 13.036 -0.398 1.00 95.06 179 ASN A CA 1
ATOM 1399 C C . ASN A 1 179 ? -17.778 12.691 -0.076 1.00 95.06 179 ASN A C 1
ATOM 1401 O O . ASN A 1 179 ? -17.056 13.561 0.409 1.00 95.06 179 ASN A O 1
ATOM 1405 N N . LEU A 1 180 ? -17.363 11.451 -0.341 1.00 95.94 180 LEU A N 1
ATOM 1406 C CA . LEU A 1 180 ? -15.995 11.015 -0.119 1.00 95.94 180 LEU A CA 1
ATOM 1407 C C . LEU A 1 180 ? -15.018 11.821 -0.985 1.00 95.94 180 LEU A C 1
ATOM 1409 O O . LEU A 1 180 ? -14.000 12.271 -0.478 1.00 95.94 180 LEU A O 1
ATOM 1413 N N . LEU A 1 181 ? -15.335 12.083 -2.253 1.00 95.75 181 LEU A N 1
ATOM 1414 C CA . LEU A 1 181 ? -14.486 12.913 -3.115 1.00 95.75 181 LEU A CA 1
ATOM 1415 C C . LEU A 1 181 ? -14.540 14.404 -2.757 1.00 95.75 181 LEU A C 1
ATOM 1417 O O . LEU A 1 181 ? -13.527 15.088 -2.848 1.00 95.75 181 LEU A O 1
ATOM 1421 N N . ALA A 1 182 ? -15.707 14.916 -2.363 1.00 93.31 182 ALA A N 1
ATOM 1422 C CA . ALA A 1 182 ? -15.908 16.347 -2.139 1.00 93.31 182 ALA A CA 1
ATOM 1423 C C . ALA A 1 182 ? -15.474 16.840 -0.750 1.00 93.31 182 ALA A C 1
ATOM 1425 O O . ALA A 1 182 ? -15.211 18.029 -0.601 1.00 93.31 182 ALA A O 1
ATOM 1426 N N . ASN A 1 183 ? -15.454 15.968 0.264 1.00 92.25 183 ASN A N 1
ATOM 1427 C CA . ASN A 1 183 ? -15.196 16.359 1.657 1.00 92.25 183 ASN A CA 1
ATOM 1428 C C . ASN A 1 183 ? -14.029 15.587 2.296 1.00 92.25 183 ASN A C 1
ATOM 1430 O O . ASN A 1 183 ? -13.817 15.722 3.498 1.00 92.25 183 ASN A O 1
ATOM 1434 N N . SER A 1 184 ? -13.293 14.759 1.540 1.00 92.69 184 SER A N 1
ATOM 1435 C CA . SER A 1 184 ? -12.038 14.201 2.060 1.00 92.69 184 SER A CA 1
ATOM 1436 C C . SER A 1 184 ? -10.986 15.299 2.191 1.00 92.69 184 SER A C 1
ATOM 1438 O O . SER A 1 184 ? -10.872 16.124 1.280 1.00 92.69 184 SER A O 1
ATOM 1440 N N . PRO A 1 185 ? -10.177 15.280 3.261 1.00 90.88 185 PRO A N 1
ATOM 1441 C CA . PRO A 1 185 ? -9.054 16.197 3.389 1.00 90.88 185 PRO A CA 1
ATOM 1442 C C . PRO A 1 185 ? -8.008 15.946 2.288 1.00 90.88 185 PRO A C 1
ATOM 1444 O O . PRO A 1 185 ? -7.915 14.840 1.741 1.00 90.88 185 PRO A O 1
ATOM 1447 N N . SER A 1 186 ? -7.208 16.970 1.971 1.00 90.50 186 SER A N 1
ATOM 1448 C CA . SER A 1 186 ? -6.195 16.962 0.896 1.00 90.50 186 SER A CA 1
ATOM 1449 C C . SER A 1 186 ? -5.265 15.750 0.955 1.00 90.50 186 SER A C 1
ATOM 1451 O O . SER A 1 186 ? -5.049 15.092 -0.065 1.00 90.50 186 SER A O 1
ATOM 1453 N N . TRP A 1 187 ? -4.763 15.432 2.150 1.00 91.38 187 TRP A N 1
ATOM 1454 C CA . TRP A 1 187 ? -3.843 14.322 2.403 1.00 91.38 187 TRP A CA 1
ATOM 1455 C C . TRP A 1 187 ? -4.474 12.946 2.138 1.00 91.38 187 TRP A C 1
ATOM 1457 O O . TRP A 1 187 ? -3.777 12.010 1.749 1.00 91.38 187 TRP A O 1
ATOM 1467 N N . TYR A 1 188 ? -5.795 12.810 2.311 1.00 95.25 188 TYR A N 1
ATOM 1468 C CA . TYR A 1 188 ? -6.508 11.539 2.143 1.00 95.25 188 TYR A CA 1
ATOM 1469 C C . TYR A 1 188 ? -7.124 11.368 0.752 1.00 95.25 188 TYR A C 1
ATOM 1471 O O . TYR A 1 188 ? -7.388 10.244 0.319 1.00 95.25 188 TYR A O 1
ATOM 1479 N N . LEU A 1 189 ? -7.352 12.465 0.025 1.00 96.62 189 LEU A N 1
ATOM 1480 C CA . LEU A 1 189 ? -8.038 12.450 -1.267 1.00 96.62 189 LEU A CA 1
ATOM 1481 C C . LEU A 1 189 ? -7.448 11.449 -2.289 1.00 96.62 189 LEU A C 1
ATOM 1483 O O . LEU A 1 189 ? -8.242 10.755 -2.929 1.00 96.62 189 LEU A O 1
ATOM 1487 N N . PRO A 1 190 ? -6.116 11.283 -2.448 1.00 97.31 190 PRO A N 1
ATOM 1488 C CA . PRO A 1 190 ? -5.576 10.256 -3.343 1.00 97.31 190 PRO A CA 1
ATOM 1489 C C . PRO A 1 190 ? -6.029 8.833 -2.978 1.00 97.31 190 PRO A C 1
ATOM 1491 O O . PRO A 1 190 ? -6.437 8.061 -3.850 1.00 97.31 190 PRO A O 1
ATOM 1494 N N . GLU A 1 191 ? -6.022 8.496 -1.686 1.00 97.00 191 GLU A N 1
ATOM 1495 C CA . GLU A 1 191 ? -6.468 7.188 -1.198 1.00 97.00 191 GLU A CA 1
ATOM 1496 C C . GLU A 1 191 ? -7.982 7.025 -1.383 1.00 97.00 191 GLU A C 1
ATOM 1498 O O . GLU A 1 191 ? -8.444 5.980 -1.838 1.00 97.00 191 GLU A O 1
ATOM 1503 N N . ALA A 1 192 ? -8.764 8.077 -1.133 1.00 97.56 192 ALA A N 1
ATOM 1504 C CA . ALA A 1 192 ? -10.203 8.089 -1.376 1.00 97.56 192 ALA A CA 1
ATOM 1505 C C . ALA A 1 192 ? -10.553 7.767 -2.845 1.00 97.56 192 ALA A C 1
ATOM 1507 O O . ALA A 1 192 ? -11.415 6.926 -3.122 1.00 97.56 192 ALA A O 1
ATOM 1508 N N . VAL A 1 193 ? -9.839 8.381 -3.796 1.00 98.12 193 VAL A N 1
ATOM 1509 C CA . VAL A 1 193 ? -9.993 8.120 -5.237 1.00 98.12 193 VAL A CA 1
ATOM 1510 C C . VAL A 1 193 ? -9.621 6.676 -5.578 1.00 98.12 193 VAL A C 1
ATOM 1512 O O . VAL A 1 193 ? -10.376 5.986 -6.272 1.00 98.12 193 VAL A O 1
ATOM 1515 N N . ARG A 1 194 ? -8.498 6.180 -5.043 1.00 97.31 194 ARG A N 1
ATOM 1516 C CA . ARG A 1 194 ? -8.068 4.782 -5.201 1.00 97.31 194 ARG A CA 1
ATOM 1517 C C . ARG A 1 194 ? -9.127 3.803 -4.698 1.00 97.31 194 ARG A C 1
ATOM 1519 O O . ARG A 1 194 ? -9.423 2.823 -5.388 1.00 97.31 194 ARG A O 1
ATOM 1526 N N . LEU A 1 195 ? -9.690 4.040 -3.513 1.00 96.62 195 LEU A N 1
ATOM 1527 C CA . LEU A 1 195 ? -10.701 3.176 -2.902 1.00 96.62 195 LEU A CA 1
ATOM 1528 C C . LEU A 1 195 ? -11.960 3.080 -3.763 1.00 96.62 195 LEU A C 1
ATOM 1530 O O . LEU A 1 195 ? -12.471 1.978 -3.972 1.00 96.62 195 LEU A O 1
ATOM 1534 N N . LEU A 1 196 ? -12.419 4.199 -4.323 1.00 96.69 196 LEU A N 1
ATOM 1535 C CA . LEU A 1 196 ? -13.562 4.227 -5.237 1.00 96.69 196 LEU A CA 1
ATOM 1536 C C . LEU A 1 196 ? -13.264 3.516 -6.564 1.00 96.69 196 LEU A C 1
ATOM 1538 O O . LEU A 1 196 ? -14.082 2.721 -7.035 1.00 96.69 196 LEU A O 1
ATOM 1542 N N . GLY A 1 197 ? -12.068 3.716 -7.127 1.00 96.19 197 GLY A N 1
ATOM 1543 C CA . GLY A 1 197 ? -11.612 2.980 -8.309 1.00 96.19 197 GLY A CA 1
ATOM 1544 C C . GLY A 1 197 ? -11.516 1.468 -8.076 1.00 96.19 197 GLY A C 1
ATOM 1545 O O . GLY A 1 197 ? -11.842 0.679 -8.961 1.00 96.19 197 GLY A O 1
ATOM 1546 N N . ASN A 1 198 ? -11.107 1.050 -6.875 1.00 95.31 198 ASN A N 1
ATOM 1547 C CA . ASN A 1 198 ? -11.078 -0.354 -6.470 1.00 95.31 198 ASN A CA 1
ATOM 1548 C 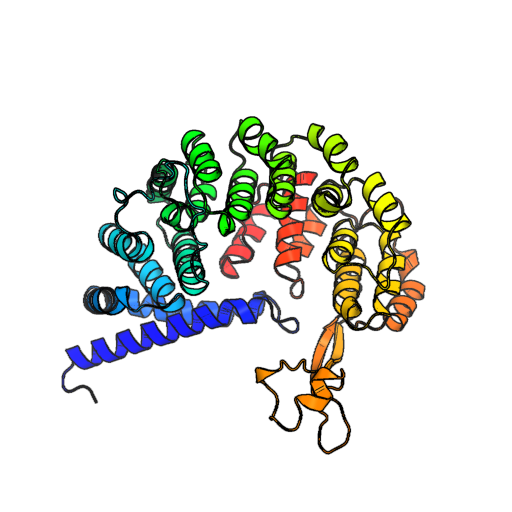C . ASN A 1 198 ? -12.481 -0.927 -6.265 1.00 95.31 198 ASN A C 1
ATOM 1550 O O . ASN A 1 198 ? -12.732 -2.059 -6.676 1.00 95.31 198 ASN A O 1
ATOM 1554 N N . ASN A 1 199 ? -13.376 -0.164 -5.629 1.00 94.25 199 ASN A N 1
ATOM 1555 C CA . ASN A 1 199 ? -14.753 -0.567 -5.358 1.00 94.25 199 ASN A CA 1
ATOM 1556 C C . ASN A 1 199 ? -15.499 -0.938 -6.647 1.00 94.25 199 ASN A C 1
ATOM 1558 O O . ASN A 1 199 ? -16.177 -1.966 -6.690 1.00 94.25 199 ASN A O 1
ATOM 1562 N N . GLY A 1 200 ? -15.313 -0.137 -7.700 1.00 91.12 200 GLY A N 1
ATOM 1563 C CA . GLY A 1 200 ? -15.879 -0.412 -9.017 1.00 91.12 200 GLY A CA 1
ATOM 1564 C C . GLY A 1 200 ? -17.367 -0.073 -9.140 1.00 91.12 200 GLY A C 1
ATOM 1565 O O . GLY A 1 200 ? -18.044 -0.656 -9.989 1.00 9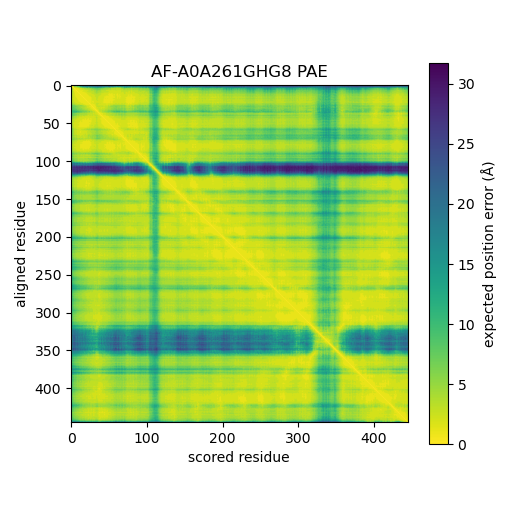1.12 200 GLY A O 1
ATOM 1566 N N . LEU A 1 201 ? -17.893 0.831 -8.300 1.00 90.56 201 LEU A N 1
ATOM 1567 C CA . LEU A 1 201 ? -19.278 1.299 -8.396 1.00 90.56 201 LEU A CA 1
ATOM 1568 C C . LEU A 1 201 ? -19.555 1.839 -9.819 1.00 90.56 201 LEU A C 1
ATOM 1570 O O . LEU A 1 201 ? -18.827 2.712 -10.303 1.00 90.56 201 LEU A O 1
ATOM 1574 N N . PRO A 1 202 ? -20.601 1.353 -10.514 1.00 87.44 202 PRO A N 1
ATOM 1575 C CA . PRO A 1 202 ? -20.947 1.861 -11.836 1.00 87.44 202 PRO A CA 1
ATOM 1576 C C . PRO A 1 202 ? -21.307 3.351 -11.806 1.00 87.44 202 PRO A C 1
ATOM 1578 O O . PRO A 1 202 ? -22.006 3.809 -10.905 1.00 87.44 202 PRO A O 1
ATOM 1581 N N . GLY A 1 203 ? -20.879 4.097 -12.826 1.00 87.38 203 GLY A N 1
ATOM 1582 C CA . GLY A 1 203 ? -21.202 5.523 -12.970 1.00 87.38 203 GLY A CA 1
ATOM 1583 C C . GLY A 1 203 ? -20.256 6.485 -12.243 1.00 87.38 203 GLY A C 1
ATOM 1584 O O . GLY A 1 203 ? -20.481 7.688 -12.287 1.00 87.38 203 GLY A O 1
ATOM 1585 N N . LEU A 1 204 ? -19.175 5.995 -11.627 1.00 94.00 204 LEU A N 1
ATOM 1586 C CA . LEU A 1 204 ? -18.159 6.853 -11.000 1.00 94.00 204 LEU A CA 1
ATOM 1587 C C . LEU A 1 204 ? -17.306 7.661 -11.993 1.00 94.00 204 LEU A C 1
ATOM 1589 O O . LEU A 1 204 ? -16.630 8.602 -11.581 1.00 94.00 204 LEU A O 1
ATOM 1593 N N . ASN A 1 205 ? -17.331 7.324 -13.285 1.00 94.56 205 ASN A N 1
ATOM 1594 C CA . ASN A 1 205 ? -16.488 7.963 -14.302 1.00 94.56 205 ASN A CA 1
ATOM 1595 C C . ASN A 1 205 ? -16.685 9.483 -14.347 1.00 94.56 205 ASN A C 1
ATOM 1597 O O . ASN A 1 205 ? -15.703 10.221 -14.376 1.00 94.56 205 ASN A O 1
ATOM 1601 N N . ASP A 1 206 ? -17.935 9.947 -14.287 1.00 93.81 206 ASP A N 1
ATOM 1602 C CA . ASP A 1 206 ? -18.276 11.374 -14.332 1.00 93.81 206 ASP A CA 1
ATOM 1603 C C . ASP A 1 206 ? -17.837 12.118 -13.061 1.00 93.81 206 ASP A C 1
ATOM 1605 O O . ASP A 1 206 ? -17.521 13.304 -13.117 1.00 93.81 206 ASP A O 1
ATOM 1609 N N . LEU A 1 207 ? -17.774 11.417 -11.922 1.00 95.88 207 LEU A N 1
ATOM 1610 C CA . LEU A 1 207 ? -17.320 11.979 -10.648 1.00 95.88 207 LEU A CA 1
ATOM 1611 C C . LEU A 1 207 ? -15.792 12.073 -10.564 1.00 95.88 207 LEU A C 1
ATOM 1613 O O . LEU A 1 207 ? -15.270 13.031 -9.999 1.00 95.88 207 LEU A O 1
ATOM 1617 N N . ILE A 1 208 ? -15.070 11.095 -11.120 1.00 97.44 208 ILE A N 1
ATOM 1618 C CA . ILE A 1 208 ? -13.604 11.013 -11.023 1.00 97.44 208 ILE A CA 1
ATOM 1619 C C . ILE A 1 208 ? -12.914 11.779 -12.159 1.00 97.44 208 ILE A C 1
ATOM 1621 O O . ILE A 1 208 ? -11.849 12.352 -11.951 1.00 97.44 208 ILE A O 1
ATOM 1625 N N . SER A 1 209 ? -13.514 11.847 -13.350 1.00 96.94 209 SER A N 1
ATOM 1626 C CA . SER A 1 209 ? -12.926 12.511 -14.526 1.00 96.94 209 SER A CA 1
ATOM 1627 C C . SER A 1 209 ? -12.469 13.963 -14.288 1.00 96.94 209 SER A C 1
ATOM 1629 O O . SER A 1 209 ? -11.377 14.307 -14.746 1.00 96.94 209 SER A O 1
ATOM 1631 N N . PRO A 1 210 ? -13.203 14.818 -13.542 1.00 96.88 210 PRO A N 1
ATOM 1632 C CA . PRO A 1 210 ? -12.737 16.166 -13.201 1.00 96.88 210 PRO A CA 1
ATOM 1633 C C . PRO A 1 210 ? -11.408 16.191 -12.427 1.00 96.88 210 PRO A C 1
ATOM 1635 O O . PRO A 1 210 ? -10.642 17.145 -12.556 1.00 96.88 210 PRO A O 1
ATOM 1638 N N . LEU A 1 211 ? -11.093 15.138 -11.664 1.00 97.25 211 LEU A N 1
ATOM 1639 C CA . LEU A 1 211 ? -9.879 15.053 -10.845 1.00 97.25 211 LEU A CA 1
ATOM 1640 C C . LEU A 1 211 ? -8.599 14.843 -11.668 1.00 97.25 211 LEU A C 1
ATOM 1642 O O . LEU A 1 211 ? -7.505 15.077 -11.159 1.00 97.25 211 LEU A O 1
ATOM 1646 N N . LEU A 1 212 ? -8.706 14.507 -12.960 1.00 97.06 212 LEU A N 1
ATOM 1647 C CA . LEU A 1 212 ? -7.559 14.498 -13.882 1.00 97.06 212 LEU A CA 1
ATOM 1648 C C . LEU A 1 212 ? -6.905 15.884 -14.036 1.00 97.06 212 LEU A C 1
ATOM 1650 O O . LEU A 1 212 ? -5.752 15.977 -14.459 1.00 97.06 212 LEU A O 1
ATOM 1654 N N . GLN A 1 213 ? -7.633 16.951 -13.694 1.00 96.12 213 GLN A N 1
ATOM 1655 C CA . GLN A 1 213 ? -7.188 18.347 -13.747 1.00 96.12 213 GLN A CA 1
ATOM 1656 C C . GLN A 1 213 ? -6.972 18.949 -12.347 1.00 96.12 213 GLN A C 1
ATOM 1658 O O . GLN A 1 213 ? -6.928 20.167 -12.191 1.00 96.12 213 GLN A O 1
ATOM 1663 N N . HIS A 1 214 ? -6.881 18.112 -11.310 1.00 96.38 214 HIS A N 1
ATOM 1664 C CA . HIS A 1 214 ? -6.650 18.565 -9.941 1.00 96.38 214 HIS A CA 1
ATOM 1665 C C . HIS A 1 214 ? -5.232 19.139 -9.758 1.00 96.38 214 HIS A C 1
ATOM 1667 O O . HIS A 1 214 ? -4.293 18.688 -10.403 1.00 96.38 214 HIS A O 1
ATOM 1673 N N . ASN A 1 215 ? -5.049 20.094 -8.839 1.00 94.12 215 ASN A N 1
ATOM 1674 C CA . ASN A 1 215 ? -3.749 20.752 -8.628 1.00 94.12 215 ASN A CA 1
ATOM 1675 C C . ASN A 1 215 ? -2.672 19.817 -8.046 1.00 94.12 215 ASN A C 1
ATOM 1677 O O . ASN A 1 215 ? -1.485 20.024 -8.271 1.00 94.12 215 ASN A O 1
ATOM 1681 N N . ASN A 1 216 ? -3.080 18.803 -7.279 1.00 94.31 216 ASN A N 1
ATOM 1682 C CA . ASN A 1 216 ? -2.173 17.807 -6.705 1.00 94.31 216 ASN A CA 1
ATOM 1683 C C . ASN A 1 216 ? -1.904 16.672 -7.723 1.00 94.31 216 ASN A C 1
ATOM 1685 O O . ASN A 1 216 ? -2.861 15.972 -8.078 1.00 94.31 216 ASN A O 1
ATOM 1689 N N . PRO A 1 217 ? -0.646 16.440 -8.155 1.00 94.31 217 PRO A N 1
ATOM 1690 C CA . PRO A 1 217 ? -0.302 15.423 -9.153 1.00 94.31 217 PRO A CA 1
ATOM 1691 C C . PRO A 1 217 ? -0.656 13.996 -8.717 1.00 94.31 217 PRO A C 1
ATOM 1693 O O . PRO A 1 217 ? -1.138 13.218 -9.539 1.00 94.31 217 PRO A O 1
ATOM 1696 N N . THR A 1 218 ? -0.532 13.668 -7.430 1.00 95.50 218 THR A N 1
ATOM 1697 C CA . THR A 1 218 ? -0.894 12.351 -6.886 1.00 95.50 218 THR A CA 1
ATOM 1698 C C . THR A 1 218 ? -2.392 12.079 -7.040 1.00 95.50 218 THR A C 1
ATOM 1700 O O . THR A 1 218 ? -2.794 10.977 -7.409 1.00 95.50 218 THR A O 1
ATOM 1703 N N . VAL A 1 219 ? -3.242 13.096 -6.840 1.00 97.81 219 VAL A N 1
ATOM 1704 C CA . VAL A 1 219 ? -4.695 12.976 -7.074 1.00 97.81 219 VAL A CA 1
ATOM 1705 C C . VAL A 1 219 ? -4.983 12.713 -8.551 1.00 97.81 219 VAL A C 1
ATOM 1707 O O . VAL A 1 219 ? -5.800 11.850 -8.870 1.00 97.81 219 VAL A O 1
ATOM 1710 N N . ARG A 1 220 ? -4.290 13.412 -9.460 1.00 97.75 220 ARG A N 1
ATOM 1711 C CA . ARG A 1 220 ? -4.443 13.206 -10.910 1.00 97.75 220 ARG A CA 1
ATOM 1712 C C . ARG A 1 220 ? -4.063 11.779 -11.306 1.00 97.75 220 ARG A C 1
ATOM 1714 O O . ARG A 1 220 ? -4.801 11.135 -12.053 1.00 97.75 220 ARG A O 1
ATOM 1721 N N . GLN A 1 221 ? -2.941 11.278 -10.788 1.00 97.31 221 GLN A N 1
ATOM 1722 C CA . GLN A 1 221 ? -2.470 9.914 -11.026 1.00 97.31 221 GLN A CA 1
ATOM 1723 C C . GLN A 1 221 ? -3.467 8.865 -10.528 1.00 97.31 221 GLN A C 1
ATOM 1725 O O . GLN A 1 221 ? -3.853 7.980 -11.292 1.00 97.31 221 GLN A O 1
ATOM 1730 N N . GLU A 1 222 ? -3.930 8.969 -9.280 1.00 98.12 222 GLU A N 1
ATOM 1731 C CA . GLU A 1 222 ? -4.905 8.016 -8.736 1.00 98.12 222 GLU A CA 1
ATOM 1732 C C . GLU A 1 222 ? -6.253 8.099 -9.467 1.00 98.12 222 GLU A C 1
ATOM 1734 O O . GLU A 1 222 ? -6.878 7.065 -9.709 1.00 98.12 222 GLU A O 1
ATOM 1739 N N . ALA A 1 223 ? -6.674 9.289 -9.915 1.00 98.44 223 ALA A N 1
ATOM 1740 C CA . ALA A 1 223 ? -7.869 9.457 -10.744 1.00 98.44 223 ALA A CA 1
ATOM 1741 C C . ALA A 1 223 ? -7.737 8.731 -12.088 1.00 98.44 223 ALA A C 1
ATOM 1743 O O . ALA A 1 223 ? -8.646 8.002 -12.490 1.00 98.44 223 ALA A O 1
ATOM 1744 N N . ALA A 1 224 ? -6.589 8.857 -12.754 1.00 98.44 224 ALA A N 1
ATOM 1745 C CA . ALA A 1 224 ? -6.299 8.125 -13.981 1.00 98.44 224 ALA A CA 1
ATOM 1746 C C . ALA A 1 224 ? -6.322 6.602 -13.770 1.00 98.44 224 ALA A C 1
ATOM 1748 O O . ALA A 1 224 ? -6.976 5.880 -14.525 1.00 98.44 224 ALA A O 1
ATOM 1749 N N . ILE A 1 225 ? -5.672 6.102 -12.714 1.00 98.31 225 ILE A N 1
ATOM 1750 C CA . ILE A 1 225 ? -5.669 4.672 -12.369 1.00 98.31 225 ILE A CA 1
ATOM 1751 C C . ILE A 1 225 ? -7.093 4.180 -12.072 1.00 98.31 225 ILE A C 1
ATOM 1753 O O . ILE A 1 225 ? -7.487 3.110 -12.544 1.00 98.31 225 ILE A O 1
ATOM 1757 N N . ALA A 1 226 ? -7.882 4.950 -11.320 1.00 98.06 226 ALA A N 1
ATOM 1758 C CA . ALA A 1 226 ? -9.270 4.624 -11.011 1.00 98.06 226 ALA A CA 1
ATOM 1759 C C . ALA A 1 226 ? -10.136 4.543 -12.280 1.00 98.06 226 ALA A C 1
ATOM 1761 O O . ALA A 1 226 ? -10.847 3.556 -12.465 1.00 98.06 226 ALA A O 1
ATOM 1762 N N . LEU A 1 227 ? -10.025 5.509 -13.196 1.00 98.06 227 LEU A N 1
ATOM 1763 C CA . LEU A 1 227 ? -10.757 5.504 -14.469 1.00 98.06 227 LEU A CA 1
ATOM 1764 C C . LEU A 1 227 ? -10.375 4.304 -15.350 1.00 98.06 227 LEU A C 1
ATOM 1766 O O . LEU A 1 227 ? -11.249 3.635 -15.905 1.00 98.06 227 LEU A O 1
ATOM 1770 N N . LEU A 1 228 ? -9.088 3.948 -15.417 1.00 97.62 228 LEU A N 1
ATOM 1771 C CA . LEU A 1 228 ? -8.630 2.756 -16.142 1.00 97.62 228 LEU A CA 1
ATOM 1772 C C . LEU A 1 228 ? -9.206 1.453 -15.555 1.00 97.62 228 LEU A C 1
ATOM 1774 O O . LEU A 1 228 ? -9.611 0.554 -16.307 1.00 97.62 228 LEU A O 1
ATOM 1778 N N . LYS A 1 229 ? -9.288 1.346 -14.221 1.00 96.75 229 LYS A N 1
ATOM 1779 C CA . LYS A 1 229 ? -9.942 0.216 -13.533 1.00 96.75 229 LYS A CA 1
ATOM 1780 C C . LYS A 1 229 ? -11.431 0.143 -13.865 1.00 96.75 229 LYS A C 1
ATOM 1782 O O . LYS A 1 229 ? -11.924 -0.943 -14.168 1.00 96.75 229 LYS A O 1
ATOM 1787 N N . LEU A 1 230 ? -12.108 1.291 -13.898 1.00 95.12 230 LEU A N 1
ATOM 1788 C CA . LEU A 1 230 ? -13.520 1.424 -14.278 1.00 95.12 230 LEU A CA 1
ATOM 1789 C C . LEU A 1 230 ? -13.779 1.193 -15.780 1.00 95.12 230 LEU A C 1
ATOM 1791 O O . LEU A 1 230 ? -14.929 1.071 -16.197 1.00 95.12 230 LEU A O 1
ATOM 1795 N N . GLY A 1 231 ? -12.722 1.058 -16.589 1.00 94.50 231 GLY A N 1
ATOM 1796 C CA . GLY A 1 231 ? -12.810 0.711 -18.007 1.00 94.50 231 GLY A CA 1
ATOM 1797 C C . GLY A 1 231 ? -12.838 1.904 -18.962 1.00 94.50 231 GLY A C 1
ATOM 1798 O O . GLY A 1 231 ? -13.054 1.693 -20.154 1.00 94.50 231 GLY A O 1
ATOM 1799 N N . SER A 1 232 ? -12.576 3.116 -18.472 1.00 94.94 232 SER A N 1
ATOM 1800 C CA . SER A 1 232 ? -12.506 4.341 -19.272 1.00 94.94 232 SER A CA 1
ATOM 1801 C C . SER A 1 232 ? -11.194 4.438 -20.058 1.00 94.94 232 SER A C 1
ATOM 1803 O O . SER A 1 232 ? -10.292 5.193 -19.709 1.00 94.94 232 SER A O 1
ATOM 1805 N N . ALA A 1 233 ? -11.051 3.646 -21.124 1.00 92.12 233 ALA A N 1
ATOM 1806 C CA . ALA A 1 233 ? -9.857 3.651 -21.980 1.00 92.12 233 ALA A CA 1
ATOM 1807 C C . ALA A 1 233 ? -9.676 4.968 -22.764 1.00 92.12 233 ALA A C 1
ATOM 1809 O O . ALA A 1 233 ? -8.568 5.302 -23.183 1.00 92.12 233 ALA A O 1
ATOM 1810 N N . GLU A 1 234 ? -10.746 5.746 -22.930 1.00 92.69 234 GLU A N 1
ATOM 1811 C CA . GLU A 1 234 ? -10.760 7.062 -23.571 1.00 92.69 234 GLU A CA 1
ATOM 1812 C C . GLU A 1 234 ? -9.883 8.111 -22.871 1.00 92.69 234 GLU A C 1
ATOM 1814 O O . GLU A 1 234 ? -9.584 9.144 -23.466 1.00 92.69 234 GLU A O 1
ATOM 1819 N N . VAL A 1 235 ? -9.435 7.848 -21.638 1.00 95.00 235 VAL A N 1
ATOM 1820 C CA . VAL A 1 235 ? -8.521 8.734 -20.901 1.00 95.00 235 VAL A CA 1
ATOM 1821 C C . VAL A 1 235 ? -7.061 8.584 -21.341 1.00 95.00 235 VAL A C 1
ATOM 1823 O O . VAL A 1 235 ? -6.260 9.479 -21.082 1.00 95.00 235 VAL A O 1
ATOM 1826 N N . ILE A 1 236 ? -6.699 7.501 -22.046 1.00 95.88 236 ILE A N 1
ATOM 1827 C CA . ILE A 1 236 ? -5.314 7.238 -22.485 1.00 95.88 236 ILE A CA 1
ATOM 1828 C C . ILE A 1 236 ? -4.752 8.375 -23.352 1.00 95.88 236 ILE A C 1
ATOM 1830 O O . ILE A 1 236 ? -3.697 8.900 -22.996 1.00 95.88 236 ILE A O 1
ATOM 1834 N N . PRO A 1 237 ? -5.440 8.851 -24.408 1.00 94.88 237 PRO A N 1
ATOM 1835 C CA . PRO A 1 237 ? -4.930 9.958 -25.214 1.00 94.88 237 PRO A CA 1
ATOM 1836 C C . PRO A 1 237 ? -4.739 11.264 -24.434 1.00 94.88 237 PRO A C 1
ATOM 1838 O O . PRO A 1 237 ? -3.891 12.071 -24.801 1.00 94.88 237 PRO A O 1
ATOM 1841 N N . LEU A 1 238 ? -5.514 11.495 -23.365 1.00 92.69 238 LEU A N 1
ATOM 1842 C CA . LEU A 1 238 ? -5.343 12.674 -22.510 1.00 92.69 238 LEU A CA 1
ATOM 1843 C C . LEU A 1 238 ? -4.045 12.569 -21.706 1.00 92.69 238 LEU A C 1
ATOM 1845 O O . LEU A 1 238 ? -3.267 13.519 -21.678 1.00 92.69 238 LEU A O 1
ATOM 1849 N N . MET A 1 239 ? -3.792 11.396 -21.123 1.00 95.50 239 MET A N 1
ATOM 1850 C CA . MET A 1 239 ? -2.585 11.109 -20.348 1.00 95.50 239 MET A CA 1
ATOM 1851 C C . MET A 1 239 ? -1.307 11.190 -21.187 1.00 95.50 239 MET A C 1
ATOM 1853 O O . MET A 1 239 ? -0.294 11.696 -20.712 1.00 95.50 239 MET A O 1
ATOM 1857 N N . GLN A 1 240 ? -1.355 10.741 -22.445 1.00 94.00 240 GLN A N 1
ATOM 1858 C CA . GLN A 1 240 ? -0.206 10.767 -23.359 1.00 94.00 240 GLN A CA 1
ATOM 1859 C C . GLN A 1 240 ? 0.348 12.183 -23.602 1.00 94.00 240 GLN A C 1
ATOM 1861 O O . GLN A 1 240 ? 1.533 12.325 -23.895 1.00 94.00 240 GLN A O 1
ATOM 1866 N N . ASN A 1 241 ? -0.472 13.230 -23.446 1.00 91.12 241 ASN A N 1
ATOM 1867 C CA . ASN A 1 241 ? -0.034 14.622 -23.610 1.00 91.12 241 ASN A CA 1
ATOM 1868 C C . ASN A 1 241 ? 0.756 15.162 -22.403 1.00 91.12 241 ASN A C 1
ATOM 1870 O O . ASN A 1 241 ? 1.421 16.186 -22.528 1.00 91.12 241 ASN A O 1
ATOM 1874 N N . GLU A 1 242 ? 0.693 14.491 -21.250 1.00 93.19 242 GLU A N 1
ATOM 1875 C CA . GLU A 1 242 ? 1.318 14.912 -19.991 1.00 93.19 242 GLU A CA 1
ATOM 1876 C C . GLU A 1 242 ? 2.062 13.738 -19.338 1.00 93.19 242 GLU A C 1
ATOM 1878 O O . GLU A 1 242 ? 1.788 13.326 -18.207 1.00 93.19 242 GLU A O 1
ATOM 1883 N N . LEU A 1 243 ? 3.019 13.180 -20.085 1.00 91.62 243 LEU A N 1
ATOM 1884 C CA . LEU A 1 243 ? 3.746 11.968 -19.704 1.00 91.62 243 LEU A CA 1
ATOM 1885 C C . LEU A 1 243 ? 4.397 12.060 -18.317 1.00 91.62 243 LEU A C 1
ATOM 1887 O O . LEU A 1 243 ? 4.367 11.082 -17.587 1.00 91.62 243 LEU A O 1
ATOM 1891 N N . GLU A 1 244 ? 4.938 13.218 -17.932 1.00 89.31 244 GLU A N 1
ATOM 1892 C CA . GLU A 1 244 ? 5.582 13.409 -16.624 1.00 89.31 244 GLU A CA 1
ATOM 1893 C C . GLU A 1 244 ? 4.638 13.101 -15.453 1.00 89.31 244 GLU A C 1
ATOM 1895 O O . GLU A 1 244 ? 5.033 12.431 -14.508 1.00 89.31 244 GLU A O 1
ATOM 1900 N N . THR A 1 245 ? 3.369 13.511 -15.541 1.00 92.81 245 THR A N 1
ATOM 1901 C CA . THR A 1 245 ? 2.377 13.199 -14.502 1.00 92.81 245 THR A CA 1
ATOM 1902 C C . THR A 1 245 ? 1.813 11.789 -14.663 1.00 92.81 245 THR A C 1
ATOM 1904 O O . THR A 1 245 ? 1.569 11.113 -13.670 1.00 92.81 245 THR A O 1
ATOM 1907 N N . PHE A 1 246 ? 1.576 11.320 -15.891 1.00 97.12 246 PHE A N 1
ATOM 1908 C CA . PHE A 1 246 ? 0.797 10.098 -16.131 1.00 97.12 246 PHE A CA 1
ATOM 1909 C C . PHE A 1 246 ? 1.616 8.868 -16.544 1.00 97.12 246 PHE A C 1
ATOM 1911 O O . PHE A 1 246 ? 1.039 7.858 -16.955 1.00 97.12 246 PHE A O 1
ATOM 1918 N N . ALA A 1 247 ? 2.942 8.898 -16.402 1.00 96.94 247 ALA A N 1
ATOM 1919 C CA . ALA A 1 247 ? 3.809 7.776 -16.758 1.00 96.94 247 ALA A CA 1
ATOM 1920 C C . ALA A 1 247 ? 3.397 6.469 -16.055 1.00 96.94 247 ALA A C 1
ATOM 1922 O O . ALA A 1 247 ? 3.302 5.420 -16.695 1.00 96.94 247 ALA A O 1
ATOM 1923 N N . LEU A 1 248 ? 3.071 6.537 -14.760 1.00 97.88 248 LEU A N 1
ATOM 1924 C CA . LEU A 1 248 ? 2.613 5.387 -13.980 1.00 97.88 248 LEU A CA 1
ATOM 1925 C C . LEU A 1 248 ? 1.302 4.773 -14.505 1.00 97.88 248 LEU A C 1
ATOM 1927 O O . LEU A 1 248 ? 1.321 3.592 -14.861 1.00 97.88 248 LEU A O 1
ATOM 1931 N N . PRO A 1 249 ? 0.165 5.494 -14.598 1.00 98.25 249 PRO A N 1
ATOM 1932 C CA . PRO A 1 249 ? -1.060 4.911 -15.144 1.00 98.25 249 PRO A CA 1
ATOM 1933 C C . PRO A 1 249 ? -0.892 4.387 -16.579 1.00 98.25 249 PRO A C 1
ATOM 1935 O O . PRO A 1 249 ? -1.469 3.349 -16.904 1.00 98.25 249 PRO A O 1
ATOM 1938 N N . LEU A 1 250 ? -0.068 5.032 -17.414 1.00 98.19 250 LEU A N 1
ATOM 1939 C CA . LEU A 1 250 ? 0.252 4.556 -18.767 1.00 98.19 250 LEU A CA 1
ATOM 1940 C C . LEU A 1 250 ? 1.030 3.226 -18.749 1.00 98.19 250 LEU A C 1
ATOM 1942 O O . LEU A 1 250 ? 0.678 2.303 -19.489 1.00 98.19 250 LEU A O 1
ATOM 1946 N N . ALA A 1 251 ? 2.010 3.066 -17.851 1.00 97.88 251 ALA A N 1
ATOM 1947 C CA . ALA A 1 251 ? 2.718 1.795 -17.657 1.00 97.88 251 ALA A CA 1
ATOM 1948 C C . ALA A 1 251 ? 1.782 0.671 -17.192 1.00 97.88 251 ALA A C 1
ATOM 1950 O O . ALA A 1 251 ? 1.869 -0.464 -17.669 1.00 97.88 251 ALA A O 1
ATOM 1951 N N . LEU A 1 252 ? 0.853 0.979 -16.283 1.00 97.94 252 LEU A N 1
ATOM 1952 C CA . LEU A 1 252 ? -0.145 0.019 -15.806 1.00 97.94 252 LEU A CA 1
ATOM 1953 C C . LEU A 1 252 ? -1.150 -0.351 -16.909 1.00 97.94 252 LEU A C 1
ATOM 1955 O O . LEU A 1 252 ? -1.559 -1.510 -17.003 1.00 97.94 252 LEU A O 1
ATOM 1959 N N . ALA A 1 253 ? -1.511 0.596 -17.778 1.00 97.12 253 ALA A N 1
ATOM 1960 C CA . ALA A 1 253 ? -2.358 0.351 -18.945 1.00 97.12 253 ALA A CA 1
ATOM 1961 C C . ALA A 1 253 ? -1.662 -0.478 -20.039 1.00 97.12 253 ALA A C 1
ATOM 1963 O O . ALA A 1 253 ? -2.349 -1.131 -20.823 1.00 97.12 253 ALA A O 1
ATOM 1964 N N . GLY A 1 254 ? -0.325 -0.509 -20.059 1.00 95.31 254 GLY A N 1
ATOM 1965 C CA . GLY A 1 254 ? 0.462 -1.179 -21.097 1.00 95.31 254 GLY A CA 1
ATOM 1966 C C . GLY A 1 254 ? 0.648 -0.329 -22.357 1.00 95.31 254 GLY A C 1
ATOM 1967 O O . GLY A 1 254 ? 0.700 -0.874 -23.457 1.00 95.31 254 GLY A O 1
ATOM 1968 N N . ASP A 1 255 ? 0.709 1.000 -22.220 1.00 96.00 255 ASP A N 1
ATOM 1969 C CA . ASP A 1 255 ? 0.913 1.896 -23.361 1.00 96.00 255 ASP A CA 1
ATOM 1970 C C . ASP A 1 255 ? 2.390 1.962 -23.788 1.00 96.00 255 ASP A C 1
ATOM 1972 O O . ASP A 1 255 ? 3.152 2.828 -23.357 1.00 96.00 255 ASP A O 1
ATOM 1976 N N . HIS A 1 256 ? 2.787 1.046 -24.673 1.00 94.31 256 HIS A N 1
ATOM 1977 C CA . HIS A 1 256 ? 4.171 0.915 -25.146 1.00 94.31 256 HIS A CA 1
ATOM 1978 C C . HIS A 1 256 ? 4.745 2.191 -25.775 1.00 94.31 256 HIS A C 1
ATOM 1980 O O . HIS A 1 256 ? 5.936 2.469 -25.662 1.00 94.31 256 HIS A O 1
ATOM 1986 N N . ALA A 1 257 ? 3.907 2.988 -26.443 1.00 94.81 257 ALA A N 1
ATOM 1987 C CA . ALA A 1 257 ? 4.353 4.211 -27.101 1.00 94.81 257 ALA A CA 1
ATOM 1988 C C . ALA A 1 257 ? 4.832 5.258 -26.084 1.00 94.81 257 ALA A C 1
ATOM 1990 O O . ALA A 1 257 ? 5.915 5.824 -26.249 1.00 94.81 257 ALA A O 1
ATOM 1991 N N . SER A 1 258 ? 4.068 5.485 -25.011 1.00 95.94 258 SER A N 1
ATOM 1992 C CA . SER A 1 258 ? 4.479 6.392 -23.940 1.00 95.94 258 SER A CA 1
ATOM 1993 C C . SER A 1 258 ? 5.688 5.891 -23.163 1.00 95.94 258 SER A C 1
ATOM 1995 O O . SER A 1 258 ? 6.548 6.702 -22.826 1.00 95.94 258 SER A O 1
ATOM 1997 N N . ILE A 1 259 ? 5.802 4.583 -22.916 1.00 96.00 259 ILE A N 1
ATOM 1998 C CA . ILE A 1 259 ? 6.979 4.025 -22.233 1.00 96.00 259 ILE A CA 1
ATOM 1999 C C . ILE A 1 259 ? 8.232 4.154 -23.094 1.00 96.00 259 ILE A C 1
ATOM 2001 O O . ILE A 1 259 ? 9.268 4.582 -22.590 1.00 96.00 259 ILE A O 1
ATOM 2005 N N . GLN A 1 260 ? 8.140 3.902 -24.400 1.00 95.88 260 GLN A N 1
ATOM 2006 C CA . GLN A 1 260 ? 9.266 4.135 -25.300 1.00 95.88 260 GLN A CA 1
ATOM 2007 C C . GLN A 1 260 ? 9.656 5.619 -25.343 1.00 95.88 260 GLN A C 1
ATOM 2009 O O . GLN A 1 260 ? 10.838 5.941 -25.254 1.00 95.88 260 GLN A O 1
ATOM 2014 N N . SER A 1 261 ? 8.677 6.530 -25.382 1.00 95.62 261 SER A N 1
ATOM 2015 C CA . SER A 1 261 ? 8.939 7.971 -25.292 1.00 95.62 261 SER A CA 1
ATOM 2016 C C . SER A 1 261 ? 9.593 8.363 -23.962 1.00 95.62 261 SER A C 1
ATOM 2018 O O . SER A 1 261 ? 10.431 9.262 -23.942 1.00 95.62 261 SER A O 1
ATOM 2020 N N . LEU A 1 262 ? 9.231 7.720 -22.848 1.00 95.62 262 LEU A N 1
ATOM 2021 C CA . LEU A 1 262 ? 9.888 7.939 -21.559 1.00 95.62 262 LEU A CA 1
ATOM 2022 C C . LEU A 1 262 ? 11.346 7.472 -21.614 1.00 95.62 262 LEU A C 1
ATOM 2024 O O . LEU A 1 262 ? 12.232 8.222 -21.222 1.00 95.62 262 LEU A O 1
ATOM 2028 N N . ILE A 1 263 ? 11.596 6.269 -22.139 1.00 95.56 263 ILE A N 1
ATOM 2029 C CA . ILE A 1 263 ? 12.942 5.696 -22.288 1.00 95.56 263 ILE A CA 1
ATOM 2030 C C . ILE A 1 263 ? 13.833 6.590 -23.156 1.00 95.56 263 ILE A C 1
ATOM 2032 O O . ILE A 1 263 ? 14.977 6.846 -22.787 1.00 95.56 263 ILE A O 1
ATOM 2036 N N . ASP A 1 264 ? 13.314 7.080 -24.282 1.00 95.00 264 ASP A N 1
ATOM 2037 C CA . ASP A 1 264 ? 14.076 7.891 -25.237 1.00 95.00 264 ASP A CA 1
ATOM 2038 C C . ASP A 1 264 ? 14.494 9.254 -24.658 1.00 95.00 264 ASP A C 1
ATOM 2040 O O . ASP A 1 264 ? 15.516 9.807 -25.066 1.00 95.00 264 ASP A O 1
ATOM 2044 N N . ASN A 1 265 ? 13.727 9.785 -23.699 1.00 92.69 265 ASN A N 1
ATOM 2045 C CA . ASN A 1 265 ? 13.992 11.070 -23.043 1.00 92.69 265 ASN A CA 1
ATOM 2046 C C . ASN A 1 265 ? 14.625 10.928 -21.647 1.00 92.69 265 ASN A C 1
ATOM 2048 O O . ASN A 1 265 ? 14.918 11.939 -21.008 1.00 92.69 265 ASN A O 1
ATOM 2052 N N . LEU A 1 266 ? 14.827 9.703 -21.155 1.00 94.38 266 LEU A N 1
ATOM 2053 C CA . LEU A 1 266 ? 15.394 9.469 -19.833 1.00 94.38 266 LEU A CA 1
ATOM 2054 C C . LEU A 1 266 ? 16.907 9.705 -19.845 1.00 94.38 266 LEU A C 1
ATOM 2056 O O . LEU A 1 266 ? 17.637 9.096 -20.627 1.00 94.38 266 LEU A O 1
ATOM 2060 N N . SER A 1 267 ? 17.387 10.502 -18.893 1.00 94.75 267 SER A N 1
ATOM 2061 C CA . SER A 1 267 ? 18.797 10.546 -18.498 1.00 94.75 267 SER A CA 1
ATOM 2062 C C . SER A 1 267 ? 19.008 9.567 -17.336 1.00 94.75 267 SER A C 1
ATOM 2064 O O . SER A 1 267 ? 18.623 9.908 -16.220 1.00 94.75 267 SER A O 1
ATOM 2066 N N . PRO A 1 268 ? 19.594 8.366 -17.537 1.00 90.12 268 PRO A N 1
ATOM 2067 C CA . PRO A 1 268 ? 19.593 7.315 -16.512 1.00 90.12 268 PRO A CA 1
ATOM 2068 C C . PRO A 1 268 ? 20.207 7.724 -15.167 1.00 90.12 268 PRO A C 1
ATOM 2070 O O . PRO A 1 268 ? 19.699 7.337 -14.124 1.00 90.12 268 PRO A O 1
ATOM 2073 N N . GLU A 1 269 ? 21.261 8.541 -15.184 1.00 87.88 269 GLU A N 1
ATOM 2074 C CA . GLU A 1 269 ? 21.957 9.016 -13.975 1.00 87.88 269 GLU A CA 1
ATOM 2075 C C . GLU A 1 269 ? 21.166 10.079 -13.190 1.00 87.88 269 GLU A C 1
ATOM 2077 O O . GLU A 1 269 ? 21.491 10.356 -12.038 1.00 87.88 269 GLU A O 1
ATOM 2082 N N . GLN A 1 270 ? 20.141 10.674 -13.809 1.00 90.12 270 GLN A N 1
ATOM 2083 C CA . GLN A 1 270 ? 19.300 11.747 -13.259 1.00 90.12 270 GLN A CA 1
ATOM 2084 C C . GLN A 1 270 ? 17.821 11.339 -13.195 1.00 90.12 270 GLN A C 1
ATOM 2086 O O . GLN A 1 270 ? 16.944 12.190 -13.045 1.00 90.12 270 GLN A O 1
ATOM 2091 N N . ALA A 1 271 ? 17.532 10.050 -13.372 1.00 93.50 271 ALA A N 1
ATOM 2092 C CA . ALA A 1 271 ? 16.178 9.536 -13.293 1.00 93.50 271 ALA A CA 1
ATOM 2093 C C . ALA A 1 271 ? 15.638 9.693 -11.865 1.00 93.50 271 ALA A C 1
ATOM 2095 O O . ALA A 1 271 ? 16.361 9.513 -10.889 1.00 93.50 271 ALA A O 1
ATOM 2096 N N . SER A 1 272 ? 14.349 9.984 -11.740 1.00 94.50 272 SER A N 1
ATOM 2097 C CA . SER A 1 272 ? 13.664 9.899 -10.449 1.00 94.50 272 SER A CA 1
ATOM 2098 C C . SER A 1 272 ? 13.371 8.442 -10.078 1.00 94.50 272 SER A C 1
ATOM 2100 O O . SER A 1 272 ? 13.213 7.578 -10.947 1.00 94.50 272 SER A O 1
ATOM 2102 N N . VAL A 1 273 ? 13.221 8.180 -8.778 1.00 95.25 273 VAL A N 1
ATOM 2103 C CA . VAL A 1 273 ? 12.780 6.877 -8.245 1.00 95.25 273 VAL A CA 1
ATOM 2104 C C . VAL A 1 273 ? 11.480 6.417 -8.913 1.00 95.25 273 VAL A C 1
ATOM 2106 O O . VAL A 1 273 ? 11.365 5.263 -9.327 1.00 95.25 273 VAL A O 1
ATOM 2109 N N . GLU A 1 274 ? 10.524 7.334 -9.088 1.00 94.75 274 GLU A N 1
ATOM 2110 C CA . GLU A 1 274 ? 9.253 7.044 -9.749 1.00 94.75 274 GLU A CA 1
ATOM 2111 C C . GLU A 1 274 ? 9.458 6.582 -11.195 1.00 94.75 274 GLU A C 1
ATOM 2113 O O . GLU A 1 274 ? 8.924 5.543 -11.578 1.00 94.75 274 GLU A O 1
ATOM 2118 N N . GLN A 1 275 ? 10.280 7.276 -11.988 1.00 96.25 275 GLN A N 1
ATOM 2119 C CA . GLN A 1 275 ? 10.561 6.875 -13.371 1.00 96.25 275 GLN A CA 1
ATOM 2120 C C . GLN A 1 275 ? 11.154 5.462 -13.454 1.00 96.25 275 GLN A C 1
ATOM 2122 O O . GLN A 1 275 ? 10.749 4.681 -14.315 1.00 96.25 275 GLN A O 1
ATOM 2127 N N . LEU A 1 276 ? 12.068 5.098 -12.549 1.00 97.81 276 LEU A N 1
ATOM 2128 C CA . LEU A 1 276 ? 12.650 3.752 -12.511 1.00 97.81 276 LEU A CA 1
ATOM 2129 C C . LEU A 1 276 ? 11.600 2.686 -12.164 1.00 97.81 276 LEU A C 1
ATOM 2131 O O . LEU A 1 276 ? 11.554 1.633 -12.806 1.00 97.81 276 LEU A O 1
ATOM 2135 N N . TYR A 1 277 ? 10.706 2.962 -11.212 1.00 97.56 277 TYR A N 1
ATOM 2136 C CA . TYR A 1 277 ? 9.603 2.053 -10.898 1.00 97.56 277 TYR A CA 1
ATOM 2137 C C . TYR A 1 277 ? 8.571 1.952 -12.018 1.00 97.56 277 TYR A C 1
ATOM 2139 O O . TYR A 1 277 ? 8.109 0.848 -12.299 1.00 97.56 277 TYR A O 1
ATOM 2147 N N . VAL A 1 278 ? 8.249 3.049 -12.707 1.00 98.06 278 VAL A N 1
ATOM 2148 C CA . VAL A 1 278 ? 7.398 3.040 -13.907 1.00 98.06 278 VAL A CA 1
ATOM 2149 C C . VAL A 1 278 ? 7.992 2.122 -14.975 1.00 98.06 278 VAL A C 1
ATOM 2151 O O . VAL A 1 278 ? 7.284 1.279 -15.531 1.00 98.06 278 VAL A O 1
ATOM 2154 N N . LEU A 1 279 ? 9.298 2.234 -15.224 1.00 98.19 279 LEU A N 1
ATOM 2155 C CA . LEU A 1 279 ? 10.016 1.363 -16.150 1.00 98.19 279 LEU A CA 1
ATOM 2156 C C . LEU A 1 279 ? 9.948 -0.109 -15.726 1.00 98.19 279 LEU A C 1
ATOM 2158 O O . LEU A 1 279 ? 9.597 -0.955 -16.548 1.00 98.19 279 LEU A O 1
ATOM 2162 N N . GLY A 1 280 ? 10.194 -0.420 -14.452 1.00 98.06 280 GLY A N 1
ATOM 2163 C CA . GLY A 1 280 ? 10.040 -1.778 -13.917 1.00 98.06 280 GLY A CA 1
ATOM 2164 C C . GLY A 1 280 ? 8.614 -2.323 -14.069 1.00 98.06 280 GLY A C 1
ATOM 2165 O O . GLY A 1 280 ? 8.413 -3.441 -14.540 1.00 98.06 280 GLY A O 1
ATOM 2166 N N . LEU A 1 281 ? 7.609 -1.515 -13.715 1.00 98.19 281 LEU A N 1
ATOM 2167 C CA . LEU A 1 281 ? 6.188 -1.870 -13.771 1.00 98.19 281 LEU A CA 1
ATOM 2168 C C . LEU A 1 281 ? 5.668 -2.021 -15.200 1.00 98.19 281 LEU A C 1
ATOM 2170 O O . LEU A 1 281 ? 4.710 -2.770 -15.402 1.00 98.19 281 LEU A O 1
ATOM 2174 N N . SER A 1 282 ? 6.272 -1.359 -16.193 1.00 97.50 282 SER A N 1
ATOM 2175 C CA . SER A 1 282 ? 5.927 -1.551 -17.608 1.00 97.50 282 SER A CA 1
ATOM 2176 C C . SER A 1 282 ? 6.134 -3.011 -18.034 1.00 97.50 282 SER A C 1
ATOM 2178 O O . SER A 1 282 ? 5.282 -3.596 -18.711 1.00 97.50 282 SER A O 1
ATOM 2180 N N . GLY A 1 283 ? 7.203 -3.640 -17.534 1.00 97.38 283 GLY A N 1
ATOM 2181 C CA . GLY A 1 283 ? 7.626 -4.978 -17.928 1.00 97.38 283 GLY A CA 1
ATOM 2182 C C . GLY A 1 283 ? 8.393 -5.022 -19.251 1.00 97.38 283 GLY A C 1
ATOM 2183 O O . GLY A 1 283 ? 8.646 -6.109 -19.764 1.00 97.38 283 GLY A O 1
ATOM 2184 N N . GLU A 1 284 ? 8.721 -3.881 -19.858 1.00 96.75 284 GLU A N 1
ATOM 2185 C CA . GLU A 1 284 ? 9.343 -3.845 -21.182 1.00 96.75 284 GLU A CA 1
ATOM 2186 C C . GLU A 1 284 ? 10.850 -4.097 -21.138 1.00 96.75 284 GLU A C 1
ATOM 2188 O O . GLU A 1 284 ? 11.595 -3.468 -20.390 1.00 96.75 284 GLU A O 1
ATOM 2193 N N . LEU A 1 285 ? 11.338 -4.977 -22.014 1.00 96.44 285 LEU A N 1
ATOM 2194 C CA . LEU A 1 285 ? 12.770 -5.286 -22.094 1.00 96.44 285 LEU A CA 1
ATOM 2195 C C . LEU A 1 285 ? 13.622 -4.102 -22.575 1.00 96.44 285 LEU A C 1
ATOM 2197 O O . LEU A 1 285 ? 14.812 -4.040 -22.261 1.00 96.44 285 LEU A O 1
ATOM 2201 N N . SER A 1 286 ? 13.030 -3.157 -23.311 1.00 95.50 286 SER A N 1
ATOM 2202 C CA . SER A 1 286 ? 13.668 -1.895 -23.717 1.00 95.50 286 SER A CA 1
ATOM 2203 C C . SER A 1 286 ? 14.131 -1.071 -22.508 1.00 95.50 286 SER A C 1
ATOM 2205 O O . SER A 1 286 ? 15.161 -0.399 -22.589 1.00 95.50 286 SER A O 1
ATOM 2207 N N . ALA A 1 287 ? 13.438 -1.186 -21.370 1.00 97.12 287 ALA A N 1
ATOM 2208 C CA . ALA A 1 287 ? 13.746 -0.471 -20.138 1.00 97.12 287 ALA A CA 1
ATOM 2209 C C . ALA A 1 287 ? 14.982 -1.012 -19.397 1.00 97.12 287 ALA A C 1
ATOM 2211 O O . ALA A 1 287 ? 15.624 -0.278 -18.649 1.00 97.12 287 ALA A O 1
ATOM 2212 N N . VAL A 1 288 ? 15.370 -2.271 -19.628 1.00 97.44 288 VAL A N 1
ATOM 2213 C CA . VAL A 1 288 ? 16.449 -2.941 -18.877 1.00 97.44 288 VAL A CA 1
ATOM 2214 C C . VAL A 1 288 ? 17.788 -2.220 -19.024 1.00 97.44 288 VAL A C 1
ATOM 2216 O O . VAL A 1 288 ? 18.517 -2.053 -18.051 1.00 97.44 288 VAL A O 1
ATOM 2219 N N . LYS A 1 289 ? 18.137 -1.768 -20.235 1.00 96.62 289 LYS A N 1
ATOM 2220 C CA . LYS A 1 289 ? 19.409 -1.065 -20.457 1.00 96.62 289 LYS A CA 1
ATOM 2221 C C . LYS A 1 289 ? 19.458 0.278 -19.705 1.00 96.62 289 LYS A C 1
ATOM 2223 O O . LYS A 1 289 ? 20.445 0.483 -19.003 1.00 96.62 289 LYS A O 1
ATOM 2228 N N . PRO A 1 290 ? 18.463 1.180 -19.828 1.00 97.38 290 PRO A N 1
ATOM 2229 C CA . PRO A 1 290 ? 18.377 2.377 -18.993 1.00 97.38 290 PRO A CA 1
ATOM 2230 C C . PRO A 1 290 ? 18.462 2.087 -17.492 1.00 97.38 290 PRO A C 1
ATOM 2232 O O . PRO A 1 290 ? 19.225 2.752 -16.805 1.00 97.38 290 PRO A O 1
ATOM 2235 N N . LEU A 1 291 ? 17.761 1.062 -16.995 1.00 98.31 291 LEU A N 1
ATOM 2236 C CA . LEU A 1 291 ? 17.801 0.683 -15.578 1.00 98.31 291 LEU A CA 1
ATOM 2237 C C . LEU A 1 291 ? 19.209 0.255 -15.136 1.00 98.31 291 LEU A C 1
ATOM 2239 O O . LEU A 1 291 ? 19.727 0.766 -14.152 1.00 98.31 291 LEU A O 1
ATOM 2243 N N . VAL A 1 292 ? 19.884 -0.610 -15.898 1.00 97.81 292 VAL A N 1
ATOM 2244 C CA . VAL A 1 292 ? 21.275 -1.002 -15.601 1.00 97.81 292 VAL A CA 1
ATOM 2245 C C . VAL A 1 292 ? 22.241 0.187 -15.683 1.00 97.81 292 VAL A C 1
ATOM 2247 O O . VAL A 1 292 ? 23.251 0.202 -14.990 1.00 97.81 292 VAL A O 1
ATOM 2250 N N . LEU A 1 293 ? 21.967 1.194 -16.517 1.00 97.44 293 LEU A N 1
ATOM 2251 C CA . LEU A 1 293 ? 22.762 2.426 -16.535 1.00 97.44 293 LEU A CA 1
ATOM 2252 C C . LEU A 1 293 ? 22.477 3.321 -15.321 1.00 97.44 293 LEU A C 1
ATOM 2254 O O . LEU A 1 293 ? 23.407 3.932 -14.806 1.00 97.44 293 LEU A O 1
ATOM 2258 N N . ALA A 1 294 ? 21.236 3.370 -14.835 1.00 97.50 294 ALA A N 1
ATOM 2259 C CA . ALA A 1 294 ? 20.882 4.119 -13.630 1.00 97.50 294 ALA A CA 1
ATOM 2260 C C . ALA A 1 294 ? 21.591 3.576 -12.375 1.00 97.50 294 ALA A C 1
ATOM 2262 O O . ALA A 1 294 ? 21.885 4.343 -11.467 1.00 97.50 294 ALA A O 1
ATOM 2263 N N . MET A 1 295 ? 21.960 2.288 -12.360 1.00 97.25 295 MET A N 1
ATOM 2264 C CA . MET A 1 295 ? 22.733 1.674 -11.269 1.00 97.25 295 MET A CA 1
ATOM 2265 C C . MET A 1 295 ? 24.156 2.225 -11.087 1.00 97.25 295 MET A C 1
ATOM 2267 O O . MET A 1 295 ? 24.792 1.928 -10.083 1.00 97.25 295 MET A O 1
ATOM 2271 N N . TYR A 1 296 ? 24.683 3.020 -12.025 1.00 95.75 296 TYR A N 1
ATOM 2272 C CA . TYR A 1 296 ? 25.948 3.732 -11.794 1.00 95.75 296 TYR A CA 1
ATOM 2273 C C . TYR A 1 296 ? 25.804 4.925 -10.843 1.00 95.75 296 TYR A C 1
ATOM 2275 O O . TYR A 1 296 ? 26.813 5.422 -10.348 1.00 95.75 296 TYR A O 1
ATOM 2283 N N . ASN A 1 297 ? 24.576 5.380 -10.589 1.00 94.81 297 ASN A N 1
ATOM 2284 C CA . ASN A 1 297 ? 24.282 6.320 -9.521 1.00 94.81 297 ASN A CA 1
ATOM 2285 C C . ASN A 1 297 ? 23.971 5.523 -8.241 1.00 94.81 297 ASN A C 1
ATOM 2287 O O . ASN A 1 297 ? 23.009 4.758 -8.213 1.00 94.81 297 ASN A O 1
ATOM 2291 N N . GLU A 1 298 ? 24.786 5.712 -7.198 1.00 90.88 298 GLU A N 1
ATOM 2292 C CA . GLU A 1 298 ? 24.706 4.978 -5.924 1.00 90.88 298 GLU A CA 1
ATOM 2293 C C . GLU A 1 298 ? 23.323 5.097 -5.260 1.00 90.88 298 GLU A C 1
ATOM 2295 O O . GLU A 1 298 ? 22.803 4.100 -4.766 1.00 90.88 298 GLU A O 1
ATOM 2300 N N . GLU A 1 299 ? 22.678 6.266 -5.337 1.00 91.25 299 GLU A N 1
ATOM 2301 C CA . GLU A 1 299 ? 21.346 6.502 -4.756 1.00 91.25 299 GLU A CA 1
ATOM 2302 C C . GLU A 1 299 ? 20.233 5.778 -5.528 1.00 91.25 299 GLU A C 1
ATOM 2304 O O . GLU A 1 299 ? 19.248 5.311 -4.955 1.00 91.25 299 GLU A O 1
ATOM 2309 N N . LEU A 1 300 ? 20.384 5.662 -6.850 1.00 95.12 300 LEU A N 1
ATOM 2310 C CA . LEU A 1 300 ? 19.381 5.052 -7.726 1.00 95.12 300 LEU A CA 1
ATOM 2311 C C . LEU A 1 300 ? 19.569 3.542 -7.881 1.00 95.12 300 LEU A C 1
ATOM 2313 O O . LEU A 1 300 ? 18.643 2.851 -8.311 1.00 95.12 300 LEU A O 1
ATOM 2317 N N . ALA A 1 301 ? 20.749 3.014 -7.555 1.00 95.19 301 ALA A N 1
ATOM 2318 C CA . ALA A 1 301 ? 21.105 1.631 -7.835 1.00 95.19 301 ALA A CA 1
ATOM 2319 C C . ALA A 1 301 ? 20.186 0.589 -7.175 1.00 95.19 301 ALA A C 1
ATOM 2321 O O . ALA A 1 301 ? 19.743 -0.314 -7.894 1.00 95.19 301 ALA A O 1
ATOM 2322 N N . PRO A 1 302 ? 19.790 0.709 -5.890 1.00 94.19 302 PRO A N 1
ATOM 2323 C CA . PRO A 1 302 ? 18.853 -0.237 -5.273 1.00 94.19 302 PRO A CA 1
ATOM 2324 C C . PRO A 1 302 ? 17.474 -0.236 -5.952 1.00 94.19 302 PRO A C 1
ATOM 2326 O O . PRO A 1 302 ? 16.877 -1.288 -6.208 1.00 94.19 302 PRO A O 1
ATOM 2329 N N . VAL A 1 303 ? 16.984 0.953 -6.316 1.00 96.00 303 VAL A N 1
ATOM 2330 C CA . VAL A 1 303 ? 15.694 1.141 -6.995 1.00 96.00 303 VAL A CA 1
ATOM 2331 C C . VAL A 1 303 ? 15.742 0.556 -8.405 1.00 96.00 303 VAL A C 1
ATOM 2333 O O . VAL A 1 303 ? 14.857 -0.204 -8.804 1.00 96.00 303 VAL A O 1
ATOM 2336 N N . ALA A 1 304 ? 16.802 0.855 -9.156 1.00 97.81 304 ALA A N 1
ATOM 2337 C CA . ALA A 1 304 ? 17.016 0.323 -10.493 1.00 97.81 304 ALA A CA 1
ATOM 2338 C C . ALA A 1 304 ? 17.172 -1.206 -10.484 1.00 97.81 304 ALA A C 1
ATOM 2340 O O . ALA A 1 304 ? 16.641 -1.881 -11.368 1.00 97.81 304 ALA A O 1
ATOM 2341 N N . ALA A 1 305 ? 17.850 -1.770 -9.478 1.00 97.50 305 ALA A N 1
ATOM 2342 C CA . ALA A 1 305 ? 17.995 -3.216 -9.301 1.00 97.50 305 ALA A CA 1
ATOM 2343 C C . ALA A 1 305 ? 16.651 -3.879 -8.994 1.00 97.50 305 ALA A C 1
ATOM 2345 O O . ALA A 1 305 ? 16.317 -4.900 -9.595 1.00 97.50 305 ALA A O 1
ATOM 2346 N N . THR A 1 306 ? 15.827 -3.249 -8.158 1.00 97.06 306 THR A N 1
ATOM 2347 C CA . THR A 1 306 ? 14.453 -3.692 -7.890 1.00 97.06 306 THR A CA 1
ATOM 2348 C C . THR A 1 306 ? 13.585 -3.644 -9.154 1.00 97.06 306 THR A C 1
ATOM 2350 O O . THR A 1 306 ? 12.861 -4.596 -9.450 1.00 97.06 306 THR A O 1
ATOM 2353 N N . ALA A 1 307 ? 13.687 -2.583 -9.958 1.00 98.19 307 ALA A N 1
ATOM 2354 C CA . ALA A 1 307 ? 12.978 -2.474 -11.233 1.00 98.19 307 ALA A CA 1
ATOM 2355 C C . ALA A 1 307 ? 13.448 -3.529 -12.256 1.00 98.19 307 ALA A C 1
ATOM 2357 O O . ALA A 1 307 ? 12.624 -4.157 -12.925 1.00 98.19 307 ALA A O 1
ATOM 2358 N N . CYS A 1 308 ? 14.756 -3.796 -12.338 1.00 98.31 308 CYS A N 1
ATOM 2359 C CA . CYS A 1 308 ? 15.306 -4.885 -13.147 1.00 98.31 308 CYS A CA 1
ATOM 2360 C C . CYS A 1 308 ? 14.830 -6.256 -12.657 1.00 98.31 308 CYS A C 1
ATOM 2362 O O . CYS A 1 308 ? 14.460 -7.096 -13.477 1.00 98.31 308 CYS A O 1
ATOM 2364 N N . GLN A 1 309 ? 14.781 -6.481 -11.342 1.00 97.75 309 GLN A N 1
ATOM 2365 C CA . GLN A 1 309 ? 14.227 -7.695 -10.745 1.00 97.75 309 GLN A CA 1
ATOM 2366 C C . GLN A 1 309 ? 12.762 -7.873 -11.142 1.00 97.75 309 GLN A C 1
ATOM 2368 O O . GLN A 1 309 ? 12.365 -8.975 -11.525 1.00 97.75 309 GLN A O 1
ATOM 2373 N N . LEU A 1 310 ? 11.978 -6.793 -11.123 1.00 97.94 310 LEU A N 1
ATOM 2374 C CA . LEU A 1 310 ? 10.569 -6.821 -11.492 1.00 97.94 310 LEU A CA 1
ATOM 2375 C C . LEU A 1 310 ? 10.347 -7.249 -12.947 1.00 97.94 310 LEU A C 1
ATOM 2377 O O . LEU A 1 310 ? 9.374 -7.943 -13.214 1.00 97.94 310 LEU A O 1
ATOM 2381 N N . ILE A 1 311 ? 11.246 -6.907 -13.871 1.00 98.31 311 ILE A N 1
ATOM 2382 C CA . ILE A 1 311 ? 11.166 -7.341 -15.276 1.00 98.31 311 ILE A CA 1
ATOM 2383 C C . ILE A 1 311 ? 11.746 -8.754 -15.439 1.00 98.31 311 ILE A C 1
ATOM 2385 O O . ILE A 1 311 ? 11.097 -9.649 -15.981 1.00 98.31 311 ILE A O 1
ATOM 2389 N N . LEU A 1 312 ? 12.978 -8.962 -14.972 1.00 97.88 312 LEU A N 1
ATOM 2390 C CA . LEU A 1 312 ? 13.822 -10.101 -15.342 1.00 97.88 312 LEU A CA 1
ATOM 2391 C C . LEU A 1 312 ? 13.677 -11.311 -14.418 1.00 97.88 312 LEU A C 1
ATOM 2393 O O . LEU A 1 312 ? 13.989 -12.421 -14.841 1.00 97.88 312 LEU A O 1
ATOM 2397 N N . GLY A 1 313 ? 13.240 -11.116 -13.171 1.00 96.50 313 GLY A N 1
ATOM 2398 C CA . GLY A 1 313 ? 13.164 -12.188 -12.175 1.00 96.50 313 GLY A CA 1
ATOM 2399 C C . GLY A 1 313 ? 14.515 -12.840 -11.870 1.00 96.50 313 GLY A C 1
ATOM 2400 O O . GLY A 1 313 ? 14.557 -14.026 -11.556 1.00 96.50 313 GLY A O 1
ATOM 2401 N N . ALA A 1 314 ? 15.616 -12.095 -12.001 1.00 95.62 314 ALA A N 1
ATOM 2402 C CA . ALA A 1 314 ? 16.978 -12.627 -11.946 1.00 95.62 314 ALA A CA 1
ATOM 2403 C C . ALA A 1 314 ? 17.381 -13.170 -10.559 1.00 95.62 314 ALA A C 1
ATOM 2405 O O . ALA A 1 314 ? 18.274 -14.009 -10.469 1.00 95.62 314 ALA A O 1
ATOM 2406 N N . ASN A 1 315 ? 16.703 -12.715 -9.500 1.00 93.94 315 ASN A N 1
ATOM 2407 C CA . ASN A 1 315 ? 16.890 -13.115 -8.106 1.00 93.94 315 ASN A CA 1
ATOM 2408 C C . ASN A 1 315 ? 18.340 -12.950 -7.618 1.00 93.94 315 ASN A C 1
ATOM 2410 O O . ASN A 1 315 ? 18.879 -13.810 -6.925 1.00 93.94 315 ASN A O 1
ATOM 2414 N N . LEU A 1 316 ? 18.973 -11.842 -8.007 1.00 95.06 316 LEU A N 1
ATOM 2415 C CA . LEU A 1 316 ? 20.371 -11.526 -7.704 1.00 95.06 316 LEU A CA 1
ATOM 2416 C C . LEU A 1 316 ? 20.522 -10.931 -6.298 1.00 95.06 316 LEU A C 1
ATOM 2418 O O . LEU A 1 316 ? 21.069 -9.847 -6.150 1.00 95.06 316 LEU A O 1
ATOM 2422 N N . TYR A 1 317 ? 19.993 -11.602 -5.278 1.00 91.94 317 TYR A N 1
ATOM 2423 C CA . TYR A 1 317 ? 20.179 -11.190 -3.885 1.00 91.94 317 TYR A CA 1
ATOM 2424 C C . TYR A 1 317 ? 21.536 -11.662 -3.357 1.00 91.94 317 TYR A C 1
ATOM 2426 O O . TYR A 1 317 ? 22.034 -12.716 -3.763 1.00 91.94 317 TYR A O 1
ATOM 2434 N N . GLY A 1 318 ? 22.134 -10.889 -2.457 1.00 87.94 318 GLY A N 1
ATOM 2435 C CA . GLY A 1 318 ? 23.375 -11.254 -1.784 1.00 87.94 318 GLY A CA 1
ATOM 2436 C C . GLY A 1 318 ? 23.744 -10.260 -0.693 1.00 87.94 318 GLY A C 1
ATOM 2437 O O . GLY A 1 318 ? 23.085 -9.239 -0.536 1.00 87.94 318 GLY A O 1
ATOM 2438 N N . GLU A 1 319 ? 24.806 -10.566 0.048 1.00 87.75 319 GLU A N 1
ATOM 2439 C CA . GLU A 1 319 ? 25.351 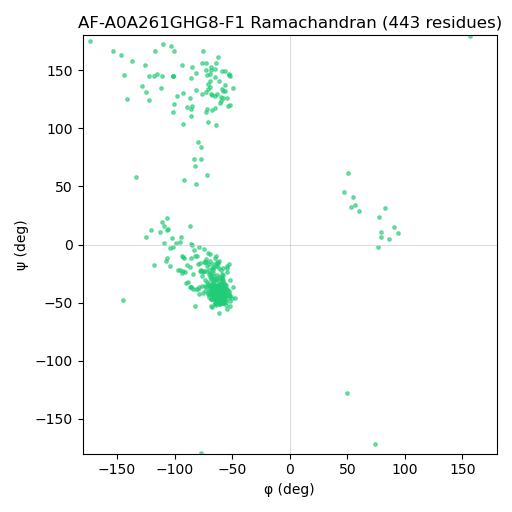-9.654 1.055 1.00 87.75 319 GLU A CA 1
ATOM 2440 C C . GLU A 1 319 ? 25.951 -8.420 0.368 1.00 87.75 319 GLU A C 1
ATOM 2442 O O . GLU A 1 319 ? 26.919 -8.518 -0.394 1.00 87.75 319 GLU A O 1
ATOM 2447 N N . VAL A 1 320 ? 25.359 -7.259 0.633 1.00 85.75 320 VAL A N 1
ATOM 2448 C CA . VAL A 1 320 ? 25.797 -5.955 0.135 1.00 85.75 320 VAL A CA 1
ATOM 2449 C C . VAL A 1 320 ? 26.002 -5.041 1.333 1.00 85.75 320 VAL A C 1
ATOM 2451 O O . VAL A 1 320 ? 25.139 -4.943 2.200 1.00 85.75 320 VAL A O 1
ATOM 2454 N N . PHE A 1 321 ? 27.143 -4.359 1.378 1.00 85.25 321 PHE A N 1
ATOM 2455 C CA . PHE A 1 321 ? 27.389 -3.343 2.393 1.00 85.25 321 PHE A CA 1
ATOM 2456 C C . PHE A 1 321 ? 26.546 -2.100 2.092 1.00 85.25 321 PHE A C 1
ATOM 2458 O O . PHE A 1 321 ? 26.770 -1.435 1.076 1.00 85.25 321 PHE A O 1
ATOM 2465 N N . VAL A 1 322 ? 25.590 -1.800 2.964 1.00 81.69 322 VAL A N 1
ATOM 2466 C CA . VAL A 1 322 ? 24.737 -0.614 2.889 1.00 81.69 322 VAL A CA 1
ATOM 2467 C C . VAL A 1 322 ? 25.286 0.417 3.861 1.00 81.69 322 VAL A C 1
ATOM 2469 O O . VAL A 1 322 ? 25.425 0.153 5.055 1.00 81.69 322 VAL A O 1
ATOM 2472 N N . LYS A 1 323 ? 25.647 1.588 3.332 1.00 82.56 323 LYS A N 1
ATOM 2473 C CA . LYS A 1 323 ? 26.155 2.696 4.142 1.00 82.56 323 LYS A CA 1
ATOM 2474 C C . LYS A 1 323 ? 25.029 3.285 4.978 1.00 82.56 323 LYS A C 1
ATOM 2476 O O . LYS A 1 323 ? 23.931 3.510 4.476 1.00 82.56 323 LYS A O 1
ATOM 2481 N N . GLU A 1 324 ? 25.347 3.592 6.223 1.00 83.00 324 GLU A N 1
ATOM 2482 C CA . GLU A 1 324 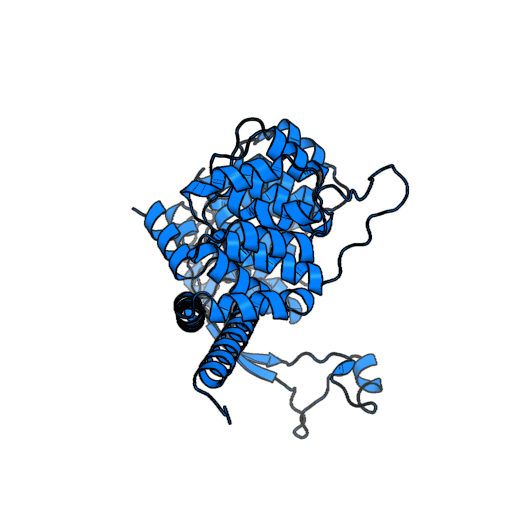? 24.450 4.313 7.113 1.00 83.00 324 GLU A CA 1
ATOM 2483 C C . GLU A 1 324 ? 24.304 5.769 6.649 1.00 83.00 324 GLU A C 1
ATOM 2485 O O . GLU A 1 324 ? 25.280 6.437 6.287 1.00 83.00 324 GLU A O 1
ATOM 2490 N N . THR A 1 325 ? 23.067 6.259 6.640 1.00 79.19 325 THR A N 1
ATOM 2491 C CA . THR A 1 325 ? 22.750 7.659 6.353 1.00 79.19 325 THR A CA 1
ATOM 2492 C C . THR A 1 325 ? 22.559 8.410 7.659 1.00 79.19 325 THR A C 1
ATOM 2494 O O . THR A 1 325 ? 21.747 8.003 8.482 1.00 79.19 325 THR A O 1
ATOM 2497 N N . PHE A 1 326 ? 23.262 9.526 7.819 1.00 79.00 326 PHE A N 1
ATOM 2498 C CA . PHE A 1 326 ? 23.167 10.380 9.001 1.00 79.00 326 PHE A CA 1
ATOM 2499 C C . PHE A 1 326 ? 22.293 11.600 8.703 1.00 79.00 326 PHE A C 1
ATOM 2501 O O . PHE A 1 326 ? 22.344 12.137 7.596 1.00 79.00 326 PHE A O 1
ATOM 2508 N N . SER A 1 327 ? 21.524 12.064 9.682 1.00 78.31 327 SER A N 1
ATOM 2509 C CA . SER A 1 327 ? 20.880 13.381 9.672 1.00 78.31 327 SER A CA 1
ATOM 2510 C C . SER A 1 327 ? 21.673 14.376 10.528 1.00 78.31 327 SER A C 1
ATOM 2512 O O . SER A 1 327 ? 22.534 13.982 11.309 1.00 78.31 327 SER A O 1
ATOM 2514 N N . GLU A 1 328 ? 21.401 15.684 10.415 1.00 80.12 328 GLU A N 1
ATOM 2515 C CA . GLU A 1 328 ? 22.064 16.688 11.272 1.00 80.12 328 GLU A CA 1
ATOM 2516 C C . GLU A 1 328 ? 21.834 16.438 12.775 1.00 80.12 328 GLU A C 1
ATOM 2518 O O . GLU A 1 328 ? 22.661 16.843 13.590 1.00 80.12 328 GLU A O 1
ATOM 2523 N N . GLU A 1 329 ? 20.734 15.775 13.137 1.00 79.69 329 GLU A N 1
ATOM 2524 C CA . GLU A 1 329 ? 20.353 15.487 14.524 1.00 79.69 329 GLU A CA 1
ATOM 2525 C C . GLU A 1 329 ? 21.144 14.316 15.125 1.00 79.69 329 GLU A C 1
ATOM 2527 O O . GLU A 1 329 ? 21.325 14.261 16.342 1.00 79.69 329 GLU A O 1
ATOM 2532 N N . ASP A 1 330 ? 21.682 13.434 14.279 1.00 77.38 330 ASP A N 1
ATOM 2533 C CA . ASP A 1 330 ? 22.455 12.254 14.688 1.00 77.38 330 ASP A CA 1
ATOM 2534 C C . ASP A 1 330 ? 23.927 12.581 14.990 1.00 77.38 330 ASP A C 1
ATOM 2536 O O . ASP A 1 330 ? 24.679 11.740 15.487 1.00 77.38 330 ASP A O 1
ATOM 2540 N N . LEU A 1 331 ? 24.362 13.801 14.664 1.00 82.75 331 LEU A N 1
ATOM 2541 C CA . LEU A 1 331 ? 25.768 14.187 14.628 1.00 82.75 331 LEU A CA 1
ATOM 2542 C C . LEU A 1 331 ? 26.192 14.981 15.853 1.00 82.75 331 LEU A C 1
ATOM 2544 O O . LEU A 1 331 ? 25.475 15.849 16.360 1.00 82.75 331 LEU A O 1
ATOM 2548 N N . PHE A 1 332 ? 27.435 14.772 16.285 1.00 83.88 332 PHE A N 1
ATOM 2549 C CA . PHE A 1 332 ? 28.013 15.638 17.302 1.00 83.88 332 PHE A CA 1
ATOM 2550 C C . PHE A 1 332 ? 28.244 17.060 16.747 1.00 83.88 332 PHE A C 1
ATOM 2552 O O . PHE A 1 332 ? 28.512 17.237 15.554 1.00 83.88 332 PHE A O 1
ATOM 2559 N N . PRO A 1 333 ? 28.238 18.105 17.604 1.00 82.25 333 PRO A N 1
ATOM 2560 C CA . PRO A 1 333 ? 28.502 19.489 17.188 1.00 82.25 333 PRO A CA 1
ATOM 2561 C C . PRO A 1 333 ? 29.791 19.686 16.380 1.00 82.25 333 PRO A C 1
ATOM 2563 O O . PRO A 1 333 ? 29.862 20.575 15.535 1.00 82.25 333 PRO A O 1
ATOM 2566 N N . GLU A 1 334 ? 30.806 18.859 16.634 1.00 80.06 334 GLU A N 1
ATOM 2567 C CA . GLU A 1 334 ? 32.105 18.895 15.953 1.00 80.06 334 GLU A CA 1
ATOM 2568 C C . GLU A 1 334 ? 32.058 18.275 14.540 1.00 80.06 334 GLU A C 1
ATOM 2570 O O . GLU A 1 334 ? 32.882 18.611 13.690 1.00 80.06 334 GLU A O 1
ATOM 2575 N N . GLU A 1 335 ? 31.083 17.405 14.267 1.00 80.56 335 GLU A N 1
ATOM 2576 C CA . GLU A 1 335 ? 30.916 16.681 12.998 1.00 80.56 335 GLU A CA 1
ATOM 2577 C C . GLU A 1 335 ? 29.979 17.418 12.027 1.00 80.56 335 GLU A C 1
ATOM 2579 O O . GLU A 1 335 ? 30.131 17.308 10.808 1.00 80.56 335 GLU A O 1
ATOM 2584 N N . LEU A 1 336 ? 29.080 18.257 12.554 1.00 81.38 336 LEU A N 1
ATOM 2585 C CA . LEU A 1 336 ? 28.131 19.081 11.795 1.00 81.38 336 LEU A CA 1
ATOM 2586 C C . LEU A 1 336 ? 28.798 19.970 10.730 1.00 81.38 336 LEU A C 1
ATOM 2588 O O . LEU A 1 336 ? 28.268 20.128 9.629 1.00 81.38 336 LEU A O 1
ATOM 2592 N N . GLU A 1 337 ? 29.964 20.557 11.023 1.00 77.69 337 GLU A N 1
ATOM 2593 C CA . GLU A 1 337 ? 30.671 21.418 10.061 1.00 77.69 337 GLU A CA 1
ATOM 2594 C C . GLU A 1 337 ? 31.222 20.653 8.849 1.00 77.69 337 GLU A C 1
ATOM 2596 O O . GLU A 1 337 ? 31.347 21.234 7.765 1.00 77.69 337 GLU A O 1
ATOM 2601 N N . SER A 1 338 ? 31.585 19.383 9.028 1.00 79.62 338 SER A N 1
ATOM 2602 C CA . SER A 1 338 ? 32.099 18.511 7.962 1.00 79.62 338 SER A CA 1
ATOM 2603 C C . SER A 1 338 ? 30.944 17.890 7.179 1.00 79.62 338 SER A C 1
ATOM 2605 O O . SER A 1 338 ? 30.960 17.885 5.948 1.00 79.62 338 SER A O 1
ATOM 2607 N N . PHE A 1 339 ? 29.872 17.517 7.876 1.00 82.38 339 PHE A N 1
ATOM 2608 C CA . PHE A 1 339 ? 28.649 17.009 7.266 1.00 82.38 339 PHE A CA 1
ATOM 2609 C C . PHE A 1 339 ? 27.968 18.029 6.347 1.00 82.38 339 PHE A C 1
ATOM 2611 O O . PHE A 1 339 ? 27.622 17.708 5.213 1.00 82.38 339 PHE A O 1
ATOM 2618 N N . LYS A 1 340 ? 27.916 19.312 6.741 1.00 80.25 340 LYS A N 1
ATOM 2619 C CA . LYS A 1 340 ? 27.423 20.407 5.872 1.00 80.25 340 LYS A CA 1
ATOM 2620 C C . LYS A 1 340 ? 28.266 20.638 4.616 1.00 80.25 340 LYS A C 1
ATOM 2622 O O . LYS A 1 340 ? 27.818 21.318 3.695 1.00 80.25 340 LYS A O 1
ATOM 2627 N N . LYS A 1 341 ? 29.485 20.095 4.568 1.00 81.44 341 LYS A N 1
ATOM 2628 C CA . LYS A 1 341 ? 30.364 20.109 3.387 1.00 81.44 341 LYS A CA 1
ATOM 2629 C C . LYS A 1 341 ? 30.242 18.830 2.548 1.00 81.44 341 LYS A C 1
ATOM 2631 O O . LYS A 1 341 ? 30.939 18.724 1.542 1.00 81.44 341 LYS A O 1
ATOM 2636 N N . GLY A 1 342 ? 29.355 17.906 2.926 1.00 76.50 342 GLY A N 1
ATOM 2637 C CA . GLY A 1 342 ? 29.097 16.643 2.232 1.00 76.50 342 GLY A CA 1
ATOM 2638 C C . GLY A 1 342 ? 29.959 15.468 2.702 1.00 76.50 342 GLY A C 1
ATOM 2639 O O . GLY A 1 342 ? 30.045 14.472 1.990 1.00 76.50 342 GLY A O 1
ATOM 2640 N N . GLU A 1 343 ? 30.625 15.570 3.857 1.00 76.25 343 GLU A N 1
ATOM 2641 C CA . GLU A 1 343 ? 31.429 14.480 4.422 1.00 76.25 343 GLU A CA 1
ATOM 2642 C C . GLU A 1 343 ? 30.672 13.766 5.551 1.00 76.25 343 GLU A C 1
ATOM 2644 O O . GLU A 1 343 ? 30.436 14.349 6.608 1.00 76.25 343 GLU A O 1
ATOM 2649 N N . SER A 1 344 ? 30.320 12.494 5.347 1.00 78.44 344 SER A N 1
ATOM 2650 C CA . SER A 1 344 ? 29.713 11.660 6.393 1.00 78.44 344 SER A CA 1
ATOM 2651 C C . SER A 1 344 ? 30.732 11.247 7.467 1.00 78.44 344 SER A C 1
ATOM 2653 O O . SER A 1 344 ? 31.919 11.076 7.148 1.00 78.44 344 SER A O 1
ATOM 2655 N N . PRO A 1 345 ? 30.291 11.036 8.724 1.00 80.88 345 PRO A N 1
ATOM 2656 C CA . PRO A 1 345 ? 31.123 10.455 9.771 1.00 80.88 345 PRO A CA 1
ATOM 2657 C C . PRO A 1 345 ? 31.757 9.140 9.336 1.00 80.88 345 PRO A C 1
ATOM 2659 O O . PRO A 1 345 ? 31.170 8.347 8.598 1.00 80.88 345 PRO A O 1
ATOM 2662 N N . LYS A 1 346 ? 32.971 8.894 9.825 1.00 79.38 346 LYS A N 1
ATOM 2663 C CA . LYS A 1 346 ? 33.713 7.663 9.552 1.00 79.38 346 LYS A CA 1
ATOM 2664 C C . LYS A 1 346 ? 34.056 6.958 10.841 1.00 79.38 346 LYS A C 1
ATOM 2666 O O . LYS A 1 346 ? 34.402 7.595 11.835 1.00 79.38 346 LYS A O 1
ATOM 2671 N N . HIS A 1 347 ? 34.043 5.633 10.790 1.00 77.31 347 HIS A N 1
ATOM 2672 C CA . HIS A 1 347 ? 34.508 4.807 11.888 1.00 77.31 347 HIS A CA 1
ATOM 2673 C C . HIS A 1 347 ? 35.964 5.180 12.231 1.00 77.31 347 HIS A C 1
ATOM 2675 O O . HIS A 1 347 ? 36.738 5.490 11.319 1.00 77.31 347 HIS A O 1
ATOM 2681 N N . PRO A 1 348 ? 36.420 5.065 13.495 1.00 75.88 348 PRO A N 1
ATOM 2682 C CA . PRO A 1 348 ? 37.818 5.314 13.877 1.00 75.88 348 PRO A CA 1
ATOM 2683 C C . PRO A 1 348 ? 38.874 4.534 13.068 1.00 75.88 348 PRO A C 1
ATOM 2685 O O . PRO A 1 348 ? 40.053 4.881 13.073 1.00 75.88 348 PRO A O 1
ATOM 2688 N N . ALA A 1 349 ? 38.456 3.478 12.364 1.00 77.44 349 ALA A N 1
ATOM 2689 C CA . ALA A 1 349 ? 39.280 2.689 11.446 1.00 77.44 349 ALA A CA 1
ATOM 2690 C C . ALA A 1 349 ? 39.359 3.261 10.008 1.00 77.44 349 ALA A C 1
ATOM 2692 O O . ALA A 1 349 ? 40.006 2.658 9.154 1.00 77.44 349 ALA A O 1
ATOM 2693 N N . GLY A 1 350 ? 38.706 4.393 9.727 1.00 77.12 350 GLY A N 1
ATOM 2694 C CA . GLY A 1 350 ? 38.643 5.044 8.413 1.00 77.12 350 GLY A CA 1
ATOM 2695 C C . GLY A 1 350 ? 37.648 4.423 7.426 1.00 77.12 350 GLY A C 1
ATOM 2696 O O . GLY A 1 350 ? 37.699 4.751 6.242 1.00 77.12 350 GLY A O 1
ATOM 2697 N N . GLN A 1 351 ? 36.785 3.522 7.899 1.00 79.88 351 GLN A N 1
ATOM 2698 C CA . GLN A 1 351 ? 35.728 2.875 7.116 1.00 79.88 351 GLN A CA 1
ATOM 2699 C C . GLN A 1 351 ? 34.416 3.650 7.260 1.00 79.88 351 GLN A C 1
ATOM 2701 O O . GLN A 1 351 ? 34.214 4.331 8.268 1.00 79.88 351 GLN A O 1
ATOM 2706 N N . ASP A 1 352 ? 33.547 3.543 6.261 1.00 82.25 352 ASP A N 1
ATOM 2707 C CA . ASP A 1 352 ? 32.199 4.101 6.342 1.00 82.25 352 ASP A CA 1
ATOM 2708 C C . ASP A 1 352 ? 31.376 3.299 7.364 1.00 82.25 352 ASP A C 1
ATOM 2710 O O . ASP A 1 352 ? 31.596 2.097 7.539 1.00 82.25 352 ASP A O 1
ATOM 2714 N N . TYR A 1 353 ? 30.461 3.971 8.061 1.00 82.12 353 TYR A N 1
ATOM 2715 C CA . TYR A 1 353 ? 29.465 3.295 8.888 1.00 82.12 353 TYR A CA 1
ATOM 2716 C C . TYR A 1 353 ? 28.424 2.609 8.001 1.00 82.12 353 TYR A C 1
ATOM 2718 O O . TYR A 1 353 ? 28.112 3.094 6.910 1.00 82.12 353 TYR A O 1
ATOM 2726 N N . GLY A 1 354 ? 27.926 1.463 8.450 1.00 83.19 354 GLY A N 1
ATOM 2727 C CA . GLY A 1 354 ? 26.984 0.646 7.701 1.00 83.19 354 GLY A CA 1
ATOM 2728 C C . GLY A 1 354 ? 27.006 -0.811 8.135 1.00 83.19 354 GLY A C 1
ATOM 2729 O O . GLY A 1 354 ? 27.797 -1.221 8.993 1.00 83.19 354 GLY A O 1
ATOM 2730 N N . GLU A 1 355 ? 26.162 -1.605 7.495 1.00 85.12 355 GLU A N 1
ATOM 2731 C CA . GLU A 1 355 ? 26.010 -3.030 7.763 1.00 85.12 355 GLU A CA 1
ATOM 2732 C C . GLU A 1 355 ? 25.911 -3.831 6.463 1.00 85.12 355 GLU A C 1
ATOM 2734 O O . GLU A 1 355 ? 25.625 -3.296 5.391 1.00 85.12 355 GLU A O 1
ATOM 2739 N N . ASN A 1 356 ? 26.227 -5.125 6.534 1.00 86.19 356 ASN A N 1
ATOM 2740 C CA . ASN A 1 356 ? 26.022 -6.016 5.397 1.00 86.19 356 ASN A CA 1
ATOM 2741 C C . ASN A 1 356 ? 24.586 -6.519 5.445 1.00 86.19 356 ASN A C 1
ATOM 2743 O O . ASN A 1 356 ? 24.245 -7.240 6.379 1.00 86.19 356 ASN A O 1
ATOM 2747 N N . MET A 1 357 ? 23.805 -6.167 4.428 1.00 85.62 357 MET A N 1
ATOM 2748 C CA . MET A 1 357 ? 22.407 -6.560 4.303 1.00 85.62 357 MET A CA 1
ATOM 2749 C C . MET A 1 357 ? 22.218 -7.556 3.156 1.00 85.62 357 MET A C 1
ATOM 2751 O O . MET A 1 357 ? 22.883 -7.454 2.118 1.00 85.62 357 MET A O 1
ATOM 2755 N N . GLU A 1 358 ? 21.298 -8.510 3.301 1.00 88.38 358 GLU A N 1
ATOM 2756 C CA . GLU A 1 358 ? 20.930 -9.449 2.233 1.00 88.38 358 GLU A CA 1
ATOM 2757 C C . GLU A 1 358 ? 19.896 -8.834 1.270 1.00 88.38 358 GLU A C 1
ATOM 2759 O O . GLU A 1 358 ? 18.720 -9.202 1.241 1.00 88.38 358 GLU A O 1
ATOM 2764 N N . VAL A 1 359 ? 20.345 -7.907 0.425 1.00 90.69 359 VAL A N 1
ATOM 2765 C CA . VAL A 1 359 ? 19.486 -7.144 -0.497 1.00 90.69 359 VAL A CA 1
ATOM 2766 C C . VAL A 1 359 ? 19.707 -7.521 -1.963 1.00 90.69 359 VAL A C 1
ATOM 2768 O O . VAL A 1 359 ? 20.591 -8.307 -2.316 1.00 90.69 359 VAL A O 1
ATOM 2771 N N . ILE A 1 360 ? 18.862 -6.990 -2.853 1.00 93.56 360 ILE A N 1
ATOM 2772 C CA . ILE A 1 360 ? 19.060 -7.130 -4.300 1.00 93.56 360 ILE A CA 1
ATOM 2773 C C . ILE A 1 360 ? 20.370 -6.441 -4.698 1.00 93.56 360 ILE A C 1
ATOM 2775 O O . ILE A 1 360 ? 20.602 -5.290 -4.340 1.00 93.56 360 ILE A O 1
ATOM 2779 N N . ASN A 1 361 ? 21.231 -7.138 -5.440 1.00 94.50 361 ASN A N 1
ATOM 2780 C CA . ASN A 1 361 ? 22.560 -6.640 -5.769 1.00 94.50 361 ASN A CA 1
ATOM 2781 C C . ASN A 1 361 ? 22.459 -5.383 -6.659 1.00 94.50 361 ASN A C 1
ATOM 2783 O O . ASN A 1 361 ? 21.937 -5.481 -7.776 1.00 94.50 361 ASN A O 1
ATOM 2787 N N . PRO A 1 362 ? 22.945 -4.215 -6.199 1.00 94.50 362 PRO A N 1
ATOM 2788 C CA . PRO A 1 362 ? 22.852 -2.970 -6.949 1.00 94.50 362 PRO A CA 1
ATOM 2789 C C . PRO A 1 362 ? 23.968 -2.809 -7.995 1.00 94.50 362 PRO A C 1
ATOM 2791 O O . PRO A 1 362 ? 23.943 -1.844 -8.752 1.00 94.50 362 PRO A O 1
ATOM 2794 N N . ASP A 1 363 ? 24.946 -3.723 -8.069 1.00 95.31 363 ASP A N 1
ATOM 2795 C CA . ASP A 1 363 ? 26.101 -3.601 -8.965 1.00 95.31 363 ASP A CA 1
ATOM 2796 C C . ASP A 1 363 ? 25.709 -3.829 -10.444 1.00 95.31 363 ASP A C 1
ATOM 2798 O O . ASP A 1 363 ? 25.348 -4.954 -10.829 1.00 95.31 363 ASP A O 1
ATOM 2802 N N . PRO A 1 364 ? 25.847 -2.814 -11.323 1.00 96.69 364 PRO A N 1
ATOM 2803 C CA . PRO A 1 364 ? 25.516 -2.943 -12.741 1.00 96.69 364 PRO A CA 1
ATOM 2804 C C . PRO A 1 364 ? 26.298 -4.047 -13.462 1.00 96.69 364 PRO A C 1
ATOM 2806 O O . PRO A 1 364 ? 25.792 -4.625 -14.431 1.00 96.69 364 PRO A O 1
ATOM 2809 N N . GLU A 1 365 ? 27.522 -4.367 -13.038 1.00 96.81 365 GLU A N 1
ATOM 2810 C CA . GLU A 1 365 ? 28.339 -5.391 -13.692 1.00 96.81 365 GLU A CA 1
ATOM 2811 C C . GLU A 1 365 ? 27.815 -6.807 -13.424 1.00 96.81 365 GLU A C 1
ATOM 2813 O O . GLU A 1 365 ? 27.862 -7.658 -14.322 1.00 96.81 365 GLU A O 1
ATOM 2818 N N . VAL A 1 366 ? 27.218 -7.046 -12.252 1.00 96.69 366 VAL A N 1
ATOM 2819 C CA . VAL A 1 366 ? 26.542 -8.312 -11.924 1.00 96.69 366 VAL A CA 1
ATOM 2820 C C . VAL A 1 366 ? 25.331 -8.511 -12.838 1.00 96.69 366 VAL A C 1
ATOM 2822 O O . VAL A 1 366 ? 25.189 -9.565 -13.469 1.00 96.69 366 VAL A O 1
ATOM 2825 N N . TRP A 1 367 ? 24.512 -7.472 -13.022 1.00 97.50 367 TRP A N 1
ATOM 2826 C CA . TRP A 1 367 ? 23.373 -7.503 -13.947 1.00 97.50 367 TRP A CA 1
ATOM 2827 C C . TRP A 1 367 ? 23.804 -7.703 -15.402 1.00 97.50 367 TRP A C 1
ATOM 2829 O O . TRP A 1 367 ? 23.210 -8.502 -16.131 1.00 97.50 367 TRP A O 1
ATOM 2839 N N . ARG A 1 368 ? 24.873 -7.031 -15.844 1.00 97.00 368 ARG A N 1
ATOM 2840 C CA . ARG A 1 368 ? 25.436 -7.221 -17.192 1.00 97.00 368 ARG A CA 1
ATOM 2841 C C . ARG A 1 368 ? 25.942 -8.639 -17.410 1.00 97.00 368 ARG A C 1
ATOM 2843 O O . ARG A 1 368 ? 25.743 -9.192 -18.494 1.00 97.00 368 ARG A O 1
ATOM 2850 N N . ALA A 1 369 ? 26.608 -9.227 -16.418 1.00 97.19 369 ALA A N 1
ATOM 2851 C CA . ALA A 1 369 ? 27.058 -10.610 -16.481 1.00 97.19 369 ALA A CA 1
ATOM 2852 C C . ALA A 1 369 ? 25.869 -11.561 -16.648 1.00 97.19 369 ALA A C 1
ATOM 2854 O O . ALA A 1 369 ? 25.834 -12.308 -17.628 1.00 97.19 369 ALA A O 1
ATOM 2855 N N . TRP A 1 370 ? 24.852 -11.427 -15.796 1.00 97.25 370 TRP A N 1
ATOM 2856 C CA . TRP A 1 370 ? 23.637 -12.233 -15.875 1.00 97.25 370 TRP A CA 1
ATOM 2857 C C . TRP A 1 370 ? 22.924 -12.089 -17.229 1.00 97.25 370 TRP A C 1
ATOM 2859 O O . TRP A 1 370 ? 22.548 -13.086 -17.849 1.00 97.25 370 TRP A O 1
ATOM 2869 N N . LEU A 1 371 ? 22.799 -10.865 -17.756 1.00 95.75 371 LEU A N 1
ATOM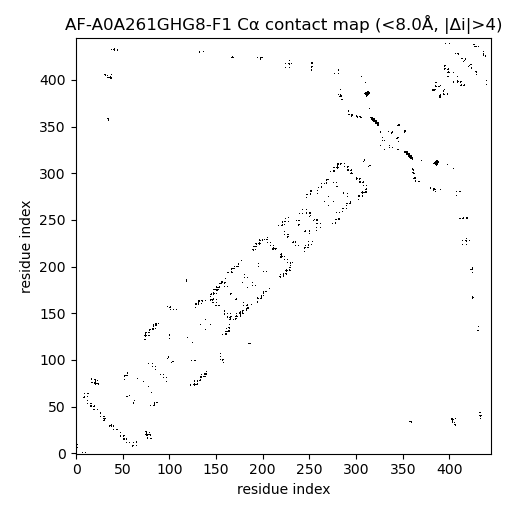 2870 C CA . LEU A 1 371 ? 22.160 -10.605 -19.051 1.00 95.75 371 LEU A CA 1
ATOM 2871 C C . LEU A 1 371 ? 22.909 -11.248 -20.225 1.00 95.75 371 LEU A C 1
ATOM 2873 O O . LEU A 1 371 ? 22.274 -11.715 -21.172 1.00 95.75 371 LEU A O 1
ATOM 2877 N N . ARG A 1 372 ? 24.248 -11.305 -20.195 1.00 95.88 372 ARG A N 1
ATOM 2878 C CA . ARG A 1 372 ? 25.025 -11.984 -21.251 1.00 95.88 372 ARG A CA 1
ATOM 2879 C C . ARG A 1 372 ? 24.677 -13.469 -21.352 1.00 95.88 372 ARG A C 1
ATOM 2881 O O . ARG A 1 372 ? 24.671 -13.998 -22.463 1.00 95.88 372 ARG A O 1
ATOM 2888 N N . GLU A 1 373 ? 24.372 -14.095 -20.222 1.00 95.94 373 GLU A N 1
ATOM 2889 C CA . GLU A 1 373 ? 24.079 -15.525 -20.110 1.00 95.94 373 GLU A CA 1
ATOM 2890 C C . GLU A 1 373 ? 22.597 -15.842 -20.361 1.00 95.94 373 GLU A C 1
ATOM 2892 O O . GLU A 1 373 ? 22.286 -16.840 -21.008 1.00 95.94 373 GLU A O 1
ATOM 2897 N N . ASN A 1 374 ? 21.683 -14.968 -19.925 1.00 95.19 374 ASN A N 1
ATOM 2898 C CA . ASN A 1 374 ? 20.249 -15.276 -19.857 1.00 95.19 374 ASN A CA 1
ATOM 2899 C C . ASN A 1 374 ? 19.386 -14.582 -20.924 1.00 95.19 374 ASN A C 1
ATOM 2901 O O . ASN A 1 374 ? 18.240 -14.980 -21.133 1.00 95.19 374 ASN A O 1
ATOM 2905 N N . ARG A 1 375 ? 19.915 -13.596 -21.670 1.00 90.56 375 ARG A N 1
ATOM 2906 C CA . ARG A 1 375 ? 19.142 -12.837 -22.684 1.00 90.56 375 ARG A CA 1
ATOM 2907 C C . ARG A 1 375 ? 18.443 -13.693 -23.745 1.00 90.56 375 ARG A C 1
ATOM 2909 O O . ARG A 1 375 ? 17.483 -13.233 -24.347 1.00 90.56 375 ARG A O 1
ATOM 2916 N N . GLY A 1 376 ? 18.924 -14.913 -23.999 1.00 91.44 376 GLY A N 1
ATOM 2917 C CA . GLY A 1 376 ? 18.322 -15.825 -24.976 1.00 91.44 376 GLY A CA 1
ATOM 2918 C C . GLY A 1 376 ? 16.925 -16.330 -24.593 1.00 91.44 376 GLY A C 1
ATOM 2919 O O . GLY A 1 376 ? 16.223 -16.834 -25.462 1.00 91.44 376 GLY A O 1
ATOM 2920 N N . GLY A 1 377 ? 16.522 -16.196 -23.323 1.00 91.00 377 GLY A N 1
ATOM 2921 C CA . GLY A 1 377 ? 15.194 -16.585 -22.832 1.00 91.00 377 GLY A CA 1
ATOM 2922 C C . GLY A 1 377 ? 14.100 -15.526 -23.010 1.00 91.00 377 GLY A C 1
ATOM 2923 O O . GLY A 1 377 ? 12.959 -15.773 -22.626 1.00 91.00 377 GLY A O 1
ATOM 2924 N N . PHE A 1 378 ? 14.429 -14.361 -23.572 1.00 95.06 378 PHE A N 1
ATOM 2925 C CA . PHE A 1 378 ? 13.546 -13.200 -23.632 1.00 95.06 378 PHE A CA 1
ATOM 2926 C C . PHE A 1 378 ? 13.215 -12.794 -25.073 1.00 95.06 378 PHE A C 1
ATOM 2928 O O . PHE A 1 378 ? 14.056 -12.878 -25.968 1.00 95.06 378 PHE A O 1
ATOM 2935 N N . ASP A 1 379 ? 11.991 -12.315 -25.281 1.00 93.56 379 ASP A N 1
ATOM 2936 C CA . ASP A 1 379 ? 11.453 -11.858 -26.560 1.00 93.56 379 ASP A CA 1
ATOM 2937 C C . ASP A 1 379 ? 10.987 -10.402 -26.437 1.00 93.56 379 ASP A C 1
ATOM 2939 O O . ASP A 1 379 ? 10.150 -10.074 -25.601 1.00 93.56 379 ASP A O 1
ATOM 2943 N N . LEU A 1 380 ? 11.512 -9.533 -27.302 1.00 89.56 380 LEU A N 1
ATOM 2944 C CA . LEU A 1 380 ? 11.208 -8.099 -27.332 1.00 89.56 380 LEU A CA 1
ATOM 2945 C C . LEU A 1 380 ? 9.736 -7.785 -27.637 1.00 89.56 380 LEU A C 1
ATOM 2947 O O . LEU A 1 380 ? 9.313 -6.655 -27.417 1.00 89.56 380 LEU A O 1
ATOM 2951 N N . GLN A 1 381 ? 8.963 -8.745 -28.151 1.00 90.19 381 GLN A N 1
ATOM 2952 C CA . GLN A 1 381 ? 7.535 -8.562 -28.430 1.00 90.19 381 GLN A CA 1
ATOM 2953 C C . GLN A 1 381 ? 6.645 -8.710 -27.192 1.00 90.19 381 GLN A C 1
ATOM 2955 O O . GLN A 1 381 ? 5.453 -8.412 -27.263 1.00 90.19 381 GLN A O 1
ATOM 2960 N N . HIS A 1 382 ? 7.196 -9.175 -26.070 1.00 93.69 382 HIS A N 1
ATOM 2961 C CA . HIS A 1 382 ? 6.442 -9.415 -24.848 1.00 93.69 382 HIS A CA 1
ATOM 2962 C C . HIS A 1 382 ? 6.900 -8.494 -23.717 1.00 93.69 382 HIS A C 1
ATOM 2964 O O . HIS A 1 382 ? 8.082 -8.182 -23.570 1.00 93.69 382 HIS A O 1
ATOM 2970 N N . SER A 1 383 ? 5.950 -8.113 -22.867 1.00 96.00 383 SER A N 1
ATOM 2971 C CA . SER A 1 383 ? 6.252 -7.589 -21.537 1.00 96.00 383 SER A CA 1
ATOM 2972 C C . SER A 1 383 ? 6.430 -8.737 -20.551 1.00 96.00 383 SER A C 1
ATOM 2974 O O . SER A 1 383 ? 5.831 -9.805 -20.707 1.00 96.00 383 SER A O 1
ATOM 2976 N N . TYR A 1 384 ? 7.213 -8.496 -19.508 1.00 98.06 384 TYR A N 1
ATOM 2977 C CA . TYR A 1 384 ? 7.566 -9.476 -18.494 1.00 98.06 384 TYR A CA 1
ATOM 2978 C C . TYR A 1 384 ? 7.242 -8.979 -17.090 1.00 98.06 384 TYR A C 1
ATOM 2980 O O . TYR A 1 384 ? 7.189 -7.780 -16.825 1.00 98.06 384 TYR A O 1
ATOM 2988 N N . VAL A 1 385 ? 7.026 -9.922 -16.181 1.00 97.94 385 VAL A N 1
ATOM 2989 C CA . VAL A 1 385 ? 7.022 -9.680 -14.742 1.00 97.94 385 VAL A CA 1
ATOM 2990 C C . VAL A 1 385 ? 7.681 -10.872 -14.052 1.00 97.94 385 VAL A C 1
ATOM 2992 O O . VAL A 1 385 ? 7.311 -12.022 -14.290 1.00 97.94 385 VAL A O 1
ATOM 2995 N N . LEU A 1 386 ? 8.705 -10.605 -13.245 1.00 97.25 386 LEU A N 1
ATOM 2996 C CA . LEU A 1 386 ? 9.575 -11.591 -12.605 1.00 97.25 386 LEU A CA 1
ATOM 2997 C C . LEU A 1 386 ? 10.064 -12.681 -13.578 1.00 97.25 386 LEU A C 1
ATOM 2999 O O . LEU A 1 386 ? 10.010 -13.872 -13.272 1.00 97.25 386 LEU A O 1
ATOM 3003 N N . GLY A 1 387 ? 10.502 -12.278 -14.775 1.00 96.81 387 GLY A N 1
ATOM 3004 C CA . GLY A 1 387 ? 11.050 -13.184 -15.790 1.00 96.81 387 GLY A CA 1
ATOM 3005 C C . GLY A 1 387 ? 10.009 -14.010 -16.550 1.00 96.81 387 GLY A C 1
ATOM 3006 O O . GLY A 1 387 ? 10.361 -14.751 -17.466 1.00 96.81 387 GLY A O 1
ATOM 3007 N N . GLN A 1 388 ? 8.723 -13.879 -16.221 1.00 97.12 388 GLN A N 1
ATOM 3008 C CA . GLN A 1 388 ? 7.627 -14.556 -16.913 1.00 97.12 388 GLN A CA 1
ATOM 3009 C C . GLN A 1 388 ? 6.931 -13.598 -17.874 1.00 97.12 388 GLN A C 1
ATOM 3011 O O . GLN A 1 388 ? 6.767 -12.421 -17.561 1.00 97.12 388 GLN A O 1
ATOM 3016 N N . VAL A 1 389 ? 6.472 -14.107 -19.021 1.00 97.62 389 VAL A N 1
ATOM 3017 C CA . VAL A 1 389 ? 5.624 -13.325 -19.933 1.00 97.62 389 VAL A CA 1
ATOM 3018 C C . VAL A 1 389 ? 4.393 -12.837 -19.171 1.00 97.62 389 VAL A C 1
ATOM 3020 O O . VAL A 1 389 ? 3.734 -13.605 -18.458 1.00 97.62 389 VAL A O 1
ATOM 3023 N N . LEU A 1 390 ? 4.099 -11.547 -19.327 1.00 97.19 390 LEU A N 1
ATOM 3024 C CA . LEU A 1 390 ? 3.021 -10.865 -18.634 1.00 97.19 390 L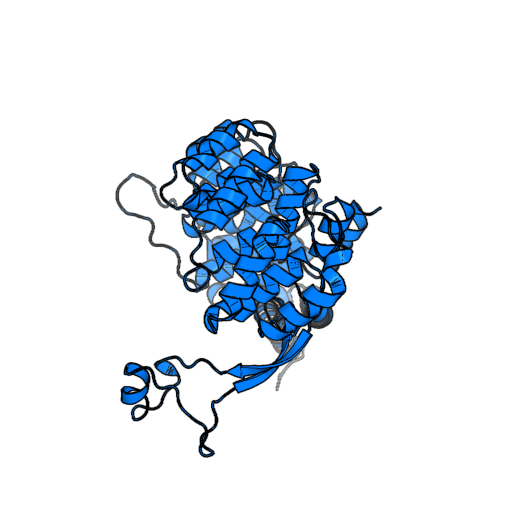EU A CA 1
ATOM 3025 C C . LEU A 1 390 ? 1.698 -11.605 -18.849 1.00 97.19 390 LEU A C 1
ATOM 3027 O O . LEU A 1 390 ? 1.203 -11.770 -19.961 1.00 97.19 390 LEU A O 1
ATOM 3031 N N . SER A 1 391 ? 1.126 -12.061 -17.745 1.00 96.94 391 SER A N 1
ATOM 3032 C CA . SER A 1 391 ? -0.121 -12.812 -17.704 1.00 96.94 391 SER A CA 1
ATOM 3033 C C . SER A 1 391 ? -0.794 -12.601 -16.354 1.00 96.94 391 SER A C 1
ATOM 3035 O O . SER A 1 391 ? -0.159 -12.148 -15.396 1.00 96.94 391 SER A O 1
ATOM 3037 N N . LYS A 1 392 ? -2.073 -12.986 -16.252 1.00 96.12 392 LYS A N 1
ATOM 3038 C CA . LYS A 1 392 ? -2.796 -12.999 -14.975 1.00 96.12 392 LYS A CA 1
ATOM 3039 C C . LYS A 1 392 ? -2.002 -13.772 -13.917 1.00 96.12 392 LYS A C 1
ATOM 3041 O O . LYS A 1 392 ? -1.825 -13.258 -12.818 1.00 96.12 392 LYS A O 1
ATOM 3046 N N . GLN A 1 393 ? -1.523 -14.982 -14.235 1.00 95.69 393 GLN A N 1
ATOM 3047 C CA . GLN A 1 393 ? -0.768 -15.805 -13.283 1.00 95.69 393 GLN A CA 1
ATOM 3048 C C . GLN A 1 393 ? 0.569 -15.169 -12.891 1.00 95.69 393 GLN A C 1
ATOM 3050 O O . GLN A 1 393 ? 0.921 -15.209 -11.715 1.00 95.69 393 GLN A O 1
ATOM 3055 N N . ALA A 1 394 ? 1.287 -14.563 -13.839 1.00 96.94 394 ALA A N 1
ATOM 3056 C CA . ALA A 1 394 ? 2.579 -13.941 -13.565 1.00 96.94 394 ALA A CA 1
ATOM 3057 C C . ALA A 1 394 ? 2.445 -12.708 -12.652 1.00 96.94 394 ALA A C 1
ATOM 3059 O O . ALA A 1 394 ? 3.184 -12.585 -11.678 1.00 96.94 394 ALA A O 1
ATOM 3060 N N . LEU A 1 395 ? 1.457 -11.833 -12.899 1.00 97.06 395 LEU A N 1
ATOM 3061 C CA . LEU A 1 395 ? 1.171 -10.691 -12.016 1.00 97.06 395 LEU A CA 1
ATOM 3062 C C . LEU A 1 395 ? 0.764 -11.139 -10.625 1.00 97.06 395 LEU A C 1
ATOM 3064 O O . LEU A 1 395 ? 1.229 -10.593 -9.631 1.00 97.06 395 LEU A O 1
ATOM 3068 N N . LEU A 1 396 ? -0.100 -12.148 -10.572 1.00 95.38 396 LEU A N 1
ATOM 3069 C CA . LEU A 1 396 ? -0.486 -12.769 -9.329 1.00 95.38 396 LEU A CA 1
ATOM 3070 C C . LEU A 1 396 ? 0.785 -13.228 -8.578 1.00 95.38 396 LEU A C 1
ATOM 3072 O O . LEU A 1 396 ? 1.021 -12.787 -7.454 1.00 95.38 396 LEU A O 1
ATOM 3076 N N . HIS A 1 397 ? 1.639 -14.042 -9.201 1.00 94.81 397 HIS A N 1
ATOM 3077 C CA . HIS A 1 397 ? 2.856 -14.544 -8.559 1.00 94.81 397 HIS A CA 1
ATOM 3078 C C . HIS A 1 397 ? 3.752 -13.403 -8.052 1.00 94.81 397 HIS A C 1
ATOM 3080 O O . HIS A 1 397 ? 4.323 -13.495 -6.969 1.00 94.81 397 HIS A O 1
ATOM 3086 N N . ALA A 1 398 ? 3.820 -12.301 -8.800 1.00 96.12 398 ALA A N 1
ATOM 3087 C CA . ALA A 1 398 ? 4.589 -11.128 -8.418 1.00 96.12 398 ALA A CA 1
ATOM 3088 C C . ALA A 1 398 ? 4.021 -10.363 -7.214 1.00 96.12 398 ALA A C 1
ATOM 3090 O O . ALA A 1 398 ? 4.795 -9.893 -6.386 1.00 96.12 398 ALA A O 1
ATOM 3091 N N . ILE A 1 399 ? 2.695 -10.283 -7.057 1.00 95.44 399 ILE A N 1
ATOM 3092 C CA . ILE A 1 399 ? 2.063 -9.631 -5.895 1.00 95.44 399 ILE A CA 1
ATOM 3093 C C . ILE A 1 399 ? 2.439 -10.335 -4.584 1.00 95.44 399 ILE A C 1
ATOM 3095 O O . ILE A 1 399 ? 2.603 -9.673 -3.563 1.00 95.44 399 ILE A O 1
ATOM 3099 N N . VAL A 1 400 ? 2.588 -11.662 -4.604 1.00 93.75 400 VAL A N 1
ATOM 3100 C CA . VAL A 1 400 ? 2.964 -12.456 -3.421 1.00 93.75 400 VAL A CA 1
ATOM 3101 C C . VAL A 1 400 ? 4.465 -12.723 -3.319 1.00 93.75 400 VAL A C 1
ATOM 3103 O O . VAL A 1 400 ? 4.885 -13.460 -2.426 1.00 93.75 400 VAL A O 1
ATOM 3106 N N . PHE A 1 401 ? 5.281 -12.129 -4.196 1.00 93.19 401 PHE A N 1
ATOM 3107 C CA . PHE A 1 401 ? 6.728 -12.300 -4.150 1.00 93.19 401 PHE A CA 1
ATOM 3108 C C . PHE A 1 401 ? 7.274 -11.799 -2.797 1.00 93.19 401 PHE A C 1
ATOM 3110 O O . PHE A 1 401 ? 6.958 -10.672 -2.408 1.00 93.19 401 PHE A O 1
ATOM 3117 N N . PRO A 1 402 ? 8.051 -12.616 -2.058 1.00 89.62 402 PRO A N 1
ATOM 3118 C CA . PRO A 1 402 ? 8.451 -12.321 -0.680 1.00 89.62 402 PRO A CA 1
ATOM 3119 C C . PRO A 1 402 ? 9.166 -10.984 -0.475 1.00 89.62 402 PRO A C 1
ATOM 3121 O O . PRO A 1 402 ? 8.846 -10.290 0.483 1.00 89.62 402 PRO A O 1
ATOM 3124 N N . ARG A 1 403 ? 10.094 -10.630 -1.371 1.00 88.75 403 ARG A N 1
ATOM 3125 C CA . ARG A 1 403 ? 11.016 -9.486 -1.235 1.00 88.75 403 ARG A CA 1
ATOM 3126 C C . ARG A 1 403 ? 10.658 -8.304 -2.146 1.00 88.75 403 ARG A C 1
ATOM 3128 O O . ARG A 1 403 ? 11.534 -7.547 -2.555 1.00 88.75 403 ARG A O 1
ATOM 3135 N N . LEU A 1 404 ? 9.396 -8.202 -2.578 1.00 91.38 404 LEU A N 1
ATOM 3136 C CA . LEU A 1 404 ? 8.945 -7.064 -3.384 1.00 91.38 404 LEU A CA 1
ATOM 3137 C C . LEU A 1 404 ? 8.375 -5.974 -2.461 1.00 91.38 404 LEU A C 1
ATOM 3139 O O . LEU A 1 404 ? 7.487 -6.301 -1.669 1.00 91.38 404 LEU A O 1
ATOM 3143 N N . PRO A 1 405 ? 8.790 -4.702 -2.610 1.00 91.88 405 PRO A N 1
ATOM 3144 C CA . PRO A 1 405 ? 8.256 -3.593 -1.827 1.00 91.88 405 PRO A CA 1
ATOM 3145 C C . PRO A 1 405 ? 6.727 -3.497 -1.856 1.00 91.88 405 PRO A C 1
ATOM 3147 O O . PRO A 1 405 ? 6.080 -3.767 -2.880 1.00 91.88 405 PRO A O 1
ATOM 3150 N N . SER A 1 406 ? 6.159 -3.050 -0.734 1.00 92.81 406 SER A N 1
ATOM 3151 C CA . SER A 1 406 ? 4.720 -2.870 -0.522 1.00 92.81 406 SER A CA 1
ATOM 3152 C C . SER A 1 406 ? 4.081 -2.029 -1.636 1.00 92.81 406 SER A C 1
ATOM 3154 O O . SER A 1 406 ? 3.069 -2.431 -2.223 1.00 92.81 406 SER A O 1
ATOM 3156 N N . GLU A 1 407 ? 4.723 -0.929 -2.027 1.00 92.44 407 GLU A N 1
ATOM 3157 C CA . GLU A 1 407 ? 4.229 -0.050 -3.086 1.00 92.44 407 GLU A CA 1
ATOM 3158 C C . GLU A 1 407 ? 4.171 -0.734 -4.457 1.00 92.44 407 GLU A C 1
ATOM 3160 O O . GLU A 1 407 ? 3.158 -0.658 -5.157 1.00 92.44 407 GLU A O 1
ATOM 3165 N N . LEU A 1 408 ? 5.208 -1.481 -4.841 1.00 95.75 408 LEU A N 1
ATOM 3166 C CA . LEU A 1 408 ? 5.219 -2.191 -6.121 1.00 95.75 408 LEU A CA 1
ATOM 3167 C C . LEU A 1 408 ? 4.155 -3.284 -6.164 1.00 95.75 408 LEU A C 1
ATOM 3169 O O . LEU A 1 408 ? 3.450 -3.416 -7.164 1.00 95.75 408 LEU A O 1
ATOM 3173 N N . ARG A 1 409 ? 3.960 -4.020 -5.066 1.00 96.12 409 ARG A N 1
ATOM 3174 C CA . ARG A 1 409 ? 2.862 -4.990 -4.952 1.00 96.12 409 ARG A CA 1
ATOM 3175 C C . ARG A 1 409 ? 1.494 -4.320 -5.096 1.00 96.12 409 ARG A C 1
ATOM 3177 O O . ARG A 1 409 ? 0.619 -4.854 -5.781 1.00 96.12 409 ARG A O 1
ATOM 3184 N N . ARG A 1 410 ? 1.312 -3.140 -4.490 1.00 95.94 410 ARG A N 1
ATOM 3185 C CA . ARG A 1 410 ? 0.094 -2.329 -4.623 1.00 95.94 410 ARG A CA 1
ATOM 3186 C C . ARG A 1 410 ? -0.154 -1.945 -6.088 1.00 95.94 410 ARG A C 1
ATOM 3188 O O . ARG A 1 410 ? -1.267 -2.133 -6.582 1.00 95.94 410 ARG A O 1
ATOM 3195 N N . ARG A 1 411 ? 0.878 -1.503 -6.814 1.00 97.62 411 ARG A N 1
ATOM 3196 C CA . ARG A 1 411 ? 0.784 -1.162 -8.248 1.00 97.62 411 ARG A CA 1
ATOM 3197 C C . ARG A 1 411 ? 0.585 -2.375 -9.154 1.00 97.62 411 ARG A C 1
ATOM 3199 O O . ARG A 1 411 ? -0.170 -2.296 -10.120 1.00 97.62 411 ARG A O 1
ATOM 3206 N N . LEU A 1 412 ? 1.169 -3.527 -8.833 1.00 97.81 412 LEU A N 1
ATOM 3207 C CA . LEU A 1 412 ? 0.903 -4.775 -9.557 1.00 97.81 412 LEU A CA 1
ATOM 3208 C C . LEU A 1 412 ? -0.556 -5.225 -9.417 1.00 97.81 412 LEU A C 1
ATOM 3210 O O . LEU A 1 412 ? -1.141 -5.700 -10.392 1.00 97.81 412 LEU A O 1
ATOM 3214 N N . ALA A 1 413 ? -1.168 -5.033 -8.244 1.00 97.31 413 ALA A N 1
ATOM 3215 C CA . ALA A 1 413 ? -2.600 -5.258 -8.068 1.00 97.31 413 ALA A CA 1
ATOM 3216 C C . ALA A 1 413 ? -3.435 -4.298 -8.936 1.00 97.31 413 ALA A C 1
ATOM 3218 O O . ALA A 1 413 ? -4.409 -4.722 -9.560 1.00 97.31 413 ALA A O 1
ATOM 3219 N N . ASP A 1 414 ? -3.025 -3.034 -9.071 1.00 97.88 414 ASP A N 1
ATOM 3220 C CA . ASP A 1 414 ? -3.682 -2.108 -10.000 1.00 97.88 414 ASP A CA 1
ATOM 3221 C C . ASP A 1 414 ? -3.546 -2.568 -11.456 1.00 97.88 414 ASP A C 1
ATOM 3223 O O . ASP A 1 414 ? -4.539 -2.580 -12.183 1.00 97.88 414 ASP A O 1
ATOM 3227 N N . LYS A 1 415 ? -2.351 -3.008 -11.874 1.00 97.94 415 LYS A N 1
ATOM 3228 C CA . LYS A 1 415 ? -2.108 -3.558 -13.219 1.00 97.94 415 LYS A CA 1
ATOM 3229 C C . LYS A 1 415 ? -2.998 -4.770 -13.492 1.00 97.94 415 LYS A C 1
ATOM 3231 O O . LYS A 1 415 ? -3.591 -4.879 -14.565 1.00 97.94 415 LYS A O 1
ATOM 3236 N N . LEU A 1 416 ? -3.146 -5.651 -12.502 1.00 97.19 416 LEU A N 1
ATOM 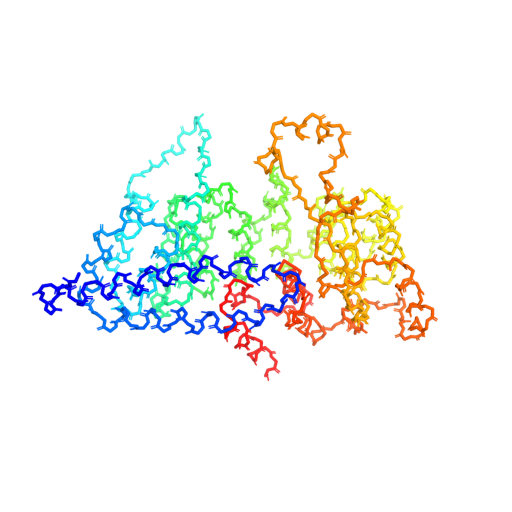3237 C CA . LEU A 1 416 ? -4.028 -6.815 -12.562 1.00 97.19 416 LEU A CA 1
ATOM 3238 C C . LEU A 1 416 ? -5.497 -6.399 -12.772 1.00 97.19 416 LEU A C 1
ATOM 3240 O O . LEU A 1 416 ? -6.192 -6.984 -13.608 1.00 97.19 416 LEU A O 1
ATOM 3244 N N . ALA A 1 417 ? -5.960 -5.365 -12.067 1.00 96.81 417 ALA A N 1
ATOM 3245 C CA . ALA A 1 417 ? -7.309 -4.825 -12.227 1.00 96.81 417 ALA A CA 1
ATOM 3246 C C . ALA A 1 417 ? -7.516 -4.135 -13.584 1.00 96.81 417 ALA A C 1
ATOM 3248 O O . ALA A 1 417 ? -8.538 -4.346 -14.236 1.00 96.81 417 ALA A O 1
ATOM 3249 N N . ILE A 1 418 ? -6.542 -3.349 -14.043 1.00 97.38 418 ILE A N 1
ATOM 3250 C CA . ILE A 1 418 ? -6.630 -2.590 -15.295 1.00 97.38 418 ILE A CA 1
ATOM 3251 C C . ILE A 1 418 ? -6.632 -3.527 -16.505 1.00 97.38 418 ILE A C 1
ATOM 3253 O O . ILE A 1 418 ? -7.552 -3.448 -17.328 1.00 97.38 418 ILE A O 1
ATOM 3257 N N . GLN A 1 419 ? -5.643 -4.422 -16.598 1.00 96.25 419 GLN A N 1
ATOM 3258 C CA . GLN A 1 419 ? -5.406 -5.236 -17.793 1.00 96.25 419 GLN A CA 1
ATOM 3259 C C . GLN A 1 419 ? -6.245 -6.516 -17.831 1.00 96.25 419 GLN A C 1
ATOM 3261 O O . GLN A 1 419 ? -6.708 -6.917 -18.895 1.00 96.25 419 GLN A O 1
ATOM 3266 N N . PHE A 1 420 ? -6.476 -7.150 -16.676 1.00 95.81 420 PHE A N 1
ATOM 3267 C CA . PHE A 1 420 ? -7.169 -8.443 -16.599 1.00 95.81 420 PHE A CA 1
ATOM 3268 C C . PHE A 1 420 ? -8.571 -8.353 -15.988 1.00 95.81 420 PHE A C 1
ATOM 3270 O O . PHE A 1 420 ? -9.234 -9.381 -15.848 1.00 95.81 420 PHE A O 1
ATOM 3277 N N . LYS A 1 421 ? -9.033 -7.145 -15.627 1.00 94.31 421 LYS A N 1
ATOM 3278 C CA . LYS A 1 421 ? -10.364 -6.888 -15.042 1.00 94.31 421 LYS A CA 1
ATOM 3279 C C . LYS A 1 421 ? -10.660 -7.754 -13.813 1.00 94.31 421 LYS A C 1
ATOM 3281 O O . LYS A 1 421 ? -11.804 -8.123 -13.554 1.00 94.31 421 LYS A O 1
ATOM 3286 N N . ILE A 1 422 ? -9.618 -8.084 -13.049 1.00 92.88 422 ILE A N 1
ATOM 3287 C CA . ILE A 1 422 ? -9.744 -8.825 -11.795 1.00 92.88 422 ILE A CA 1
ATOM 3288 C C . ILE A 1 422 ? -10.006 -7.827 -10.661 1.00 92.88 422 ILE A C 1
ATOM 3290 O O . ILE A 1 422 ? -9.223 -6.894 -10.485 1.00 92.88 422 ILE A O 1
ATOM 3294 N N . PRO A 1 423 ? -11.076 -8.001 -9.870 1.00 87.06 423 PRO A N 1
ATOM 3295 C CA . PRO A 1 423 ? -11.384 -7.084 -8.784 1.00 87.06 423 PRO A CA 1
ATOM 3296 C C . PRO A 1 423 ? -10.341 -7.186 -7.666 1.00 87.06 423 PRO A C 1
ATOM 3298 O O . PRO A 1 423 ? -10.065 -8.268 -7.147 1.00 87.06 423 PRO A O 1
ATOM 3301 N N . VAL A 1 424 ? -9.813 -6.036 -7.248 1.00 90.31 424 VAL A N 1
ATOM 3302 C CA . VAL A 1 424 ? -8.821 -5.921 -6.162 1.00 90.31 424 VAL A CA 1
ATOM 3303 C C . VAL A 1 424 ? -9.367 -5.202 -4.927 1.00 90.31 424 VAL A C 1
ATOM 3305 O O . VAL A 1 424 ? -8.626 -4.925 -3.994 1.00 90.31 424 VAL A O 1
ATOM 3308 N N . LYS A 1 425 ? -10.685 -4.958 -4.866 1.00 90.62 425 LYS A N 1
ATOM 3309 C CA . LYS A 1 425 ? -11.341 -4.249 -3.752 1.00 90.62 425 LYS A CA 1
ATOM 3310 C C . LYS A 1 425 ? -11.147 -4.872 -2.376 1.00 90.62 425 LYS A C 1
ATOM 3312 O O . LYS A 1 425 ? -11.376 -4.200 -1.389 1.00 90.62 425 LYS A O 1
ATOM 3317 N N . SER A 1 426 ? -10.789 -6.152 -2.293 1.00 89.00 426 SER A N 1
ATOM 3318 C CA . SER A 1 426 ? -10.563 -6.862 -1.026 1.00 89.00 426 SER A CA 1
ATOM 3319 C C . SER A 1 426 ? -9.084 -7.123 -0.733 1.00 89.00 426 SER A C 1
ATOM 3321 O O . SER A 1 426 ? -8.793 -7.930 0.144 1.00 89.00 426 SER A O 1
ATOM 3323 N N . PHE A 1 427 ? -8.176 -6.489 -1.477 1.00 92.31 427 PHE A N 1
ATOM 3324 C CA . PHE A 1 427 ? -6.735 -6.582 -1.282 1.00 92.31 427 PHE A CA 1
ATOM 3325 C C . PHE A 1 427 ? -6.168 -5.258 -0.791 1.00 92.31 427 PHE A C 1
ATOM 3327 O O . PHE A 1 427 ? -6.443 -4.207 -1.369 1.00 92.31 427 PHE A O 1
ATOM 3334 N N . SER A 1 428 ? -5.313 -5.334 0.222 1.00 92.50 428 SER A N 1
ATOM 3335 C CA . SER A 1 428 ? -4.435 -4.247 0.628 1.00 92.50 428 SER A CA 1
ATOM 3336 C C . SER A 1 428 ? -3.103 -4.811 1.096 1.00 92.50 428 SER A C 1
ATOM 3338 O O . SER A 1 428 ? -3.045 -5.876 1.707 1.00 92.50 428 SER A O 1
ATOM 3340 N N . VAL A 1 429 ? -2.025 -4.076 0.837 1.00 92.25 429 VAL A N 1
ATOM 3341 C CA . VAL A 1 429 ? -0.687 -4.415 1.343 1.00 92.25 429 VAL A CA 1
ATOM 3342 C C . VAL A 1 429 ? -0.549 -4.156 2.846 1.00 92.25 429 VAL A C 1
ATOM 3344 O O . VAL A 1 429 ? 0.360 -4.691 3.466 1.00 92.25 429 VAL A O 1
ATOM 3347 N N . ARG A 1 430 ? -1.487 -3.398 3.437 1.00 91.50 430 ARG A N 1
ATOM 3348 C CA . ARG A 1 430 ? -1.586 -3.162 4.887 1.00 91.50 430 ARG A CA 1
ATOM 3349 C C . ARG A 1 430 ? -2.364 -4.249 5.630 1.00 91.50 430 ARG A C 1
ATOM 3351 O O . ARG A 1 430 ? -2.365 -4.260 6.861 1.00 91.50 430 ARG A O 1
ATOM 3358 N N . ASP A 1 431 ? -3.055 -5.129 4.903 1.00 92.00 431 ASP A N 1
ATOM 3359 C CA . ASP A 1 431 ? -3.797 -6.225 5.522 1.00 92.00 431 ASP A CA 1
ATOM 3360 C C . ASP A 1 431 ? -2.836 -7.197 6.216 1.00 92.00 431 ASP A C 1
ATOM 3362 O O . ASP A 1 431 ? -1.723 -7.386 5.730 1.00 92.00 431 ASP A O 1
ATOM 3366 N N . PRO A 1 432 ? -3.268 -7.889 7.282 1.00 92.94 432 PRO A N 1
ATOM 3367 C CA . PRO A 1 432 ? -2.503 -8.991 7.844 1.00 92.94 432 PRO A CA 1
ATOM 3368 C C . PRO A 1 432 ? -2.102 -10.024 6.784 1.00 92.94 432 PRO A C 1
ATOM 3370 O O . PRO A 1 432 ? -2.899 -10.328 5.885 1.00 92.94 432 PRO A O 1
ATOM 3373 N N . VAL A 1 433 ? -0.923 -10.632 6.918 1.00 94.12 433 VAL A N 1
ATOM 3374 C CA . VAL A 1 433 ? -0.378 -11.668 6.020 1.00 94.12 433 VAL A CA 1
ATOM 3375 C C . VAL A 1 433 ? -1.432 -12.737 5.730 1.00 94.12 433 VAL A C 1
ATOM 3377 O O . VAL A 1 433 ? -1.715 -13.064 4.573 1.00 94.12 433 VAL A O 1
ATOM 3380 N N . ARG A 1 434 ? -2.125 -13.210 6.775 1.00 93.19 434 ARG A N 1
ATOM 3381 C CA . ARG A 1 434 ? -3.213 -14.200 6.668 1.00 93.19 434 ARG A CA 1
ATOM 3382 C C . ARG A 1 434 ? -4.350 -13.772 5.729 1.00 93.19 434 ARG A C 1
ATOM 3384 O O . ARG A 1 434 ? -4.949 -14.614 5.057 1.00 93.19 434 ARG A O 1
ATOM 3391 N N . TYR A 1 435 ? -4.682 -12.483 5.674 1.00 92.50 435 TYR A N 1
ATOM 3392 C CA . TYR A 1 435 ? -5.748 -11.950 4.820 1.00 92.50 435 TYR A CA 1
ATOM 3393 C C . TYR A 1 435 ? -5.280 -11.780 3.381 1.00 92.50 435 TYR A C 1
ATOM 3395 O O . TYR A 1 435 ? -6.025 -12.136 2.465 1.00 92.50 435 TYR A O 1
ATOM 3403 N N . GLN A 1 436 ? -4.036 -11.354 3.177 1.00 94.06 436 GLN A N 1
ATOM 3404 C CA . GLN A 1 436 ? -3.435 -11.285 1.847 1.00 94.06 436 GLN A CA 1
ATOM 3405 C C . GLN A 1 436 ? -3.338 -12.679 1.202 1.00 94.06 436 GLN A C 1
ATOM 3407 O O . GLN A 1 436 ? -3.758 -12.868 0.060 1.00 94.06 436 GLN A O 1
ATOM 3412 N N . VAL A 1 437 ? -2.896 -13.691 1.961 1.00 91.94 437 VAL A N 1
ATOM 3413 C CA . VAL A 1 437 ? -2.855 -15.101 1.520 1.00 91.94 437 VAL A CA 1
ATOM 3414 C C . VAL A 1 437 ? -4.261 -15.645 1.244 1.00 91.94 437 VAL A C 1
ATOM 3416 O O . VAL A 1 437 ? -4.485 -16.395 0.292 1.00 91.94 437 VAL A O 1
ATOM 3419 N N . LYS A 1 438 ? -5.259 -15.255 2.041 1.00 92.56 438 LYS A N 1
ATOM 3420 C CA . LYS A 1 438 ? -6.652 -15.644 1.792 1.00 92.56 438 LYS A CA 1
ATOM 3421 C C . LYS A 1 438 ? -7.201 -15.028 0.504 1.00 92.56 438 LYS A C 1
ATOM 3423 O O . LYS A 1 438 ? -7.879 -15.725 -0.251 1.00 92.56 438 LYS A O 1
ATOM 3428 N N . TRP A 1 439 ? -6.921 -13.749 0.256 1.00 92.31 439 TRP A N 1
ATOM 3429 C CA . TRP A 1 439 ? -7.283 -13.076 -0.990 1.00 92.31 439 TRP A CA 1
ATOM 3430 C C . TRP A 1 439 ? -6.635 -13.773 -2.189 1.00 92.31 439 TRP A C 1
ATOM 3432 O O . TRP A 1 439 ? -7.329 -14.142 -3.138 1.00 92.31 439 TRP A O 1
ATOM 3442 N N . TRP A 1 440 ? -5.340 -14.061 -2.088 1.00 91.44 440 TRP A N 1
ATOM 3443 C CA . TRP A 1 440 ? -4.582 -14.811 -3.081 1.00 91.44 440 TRP A CA 1
ATOM 3444 C C . TRP A 1 440 ? -5.241 -16.147 -3.451 1.00 91.44 440 TRP A C 1
ATOM 3446 O O . TRP A 1 440 ? -5.538 -16.409 -4.621 1.00 91.44 440 TRP A O 1
ATOM 3456 N N . ASN A 1 441 ? -5.545 -16.966 -2.443 1.00 91.31 441 ASN A N 1
ATOM 3457 C CA . ASN A 1 441 ? -6.196 -18.262 -2.632 1.00 91.31 441 ASN A CA 1
ATOM 3458 C C . ASN A 1 441 ? -7.588 -18.123 -3.269 1.00 91.31 441 ASN A C 1
ATOM 3460 O O . ASN A 1 441 ? -8.009 -18.990 -4.026 1.00 91.31 441 ASN A O 1
ATOM 3464 N N . SER A 1 442 ? -8.305 -17.026 -2.998 1.00 91.12 442 SER A N 1
ATOM 3465 C CA . SER A 1 442 ? -9.645 -16.796 -3.554 1.00 91.12 442 SER A CA 1
ATOM 3466 C C . SER A 1 442 ? -9.663 -16.443 -5.045 1.00 91.12 442 SER A C 1
ATOM 3468 O O . SER A 1 442 ? -10.686 -16.640 -5.690 1.00 91.12 442 SER A O 1
ATOM 3470 N N . ILE A 1 443 ? -8.558 -15.920 -5.590 1.00 89.00 443 ILE A N 1
ATOM 3471 C CA . ILE A 1 443 ? -8.449 -15.517 -7.006 1.00 89.00 443 ILE A CA 1
ATOM 3472 C C . ILE A 1 443 ? -7.787 -16.597 -7.873 1.00 89.00 443 ILE A C 1
ATOM 3474 O O . ILE A 1 443 ? -7.936 -16.593 -9.105 1.00 89.00 443 ILE A O 1
ATOM 3478 N N . THR A 1 444 ? -7.021 -17.484 -7.238 1.00 86.56 444 THR A N 1
ATOM 3479 C CA . THR A 1 444 ? -6.293 -18.582 -7.886 1.00 86.56 444 THR A CA 1
ATOM 3480 C C . THR A 1 444 ? -7.074 -19.896 -7.922 1.00 86.56 444 THR A C 1
ATOM 3482 O O . THR A 1 444 ? -6.787 -20.716 -8.794 1.00 86.56 444 THR A O 1
ATOM 3485 N N . ALA A 1 445 ? -8.043 -20.079 -7.018 1.00 79.19 445 ALA A N 1
ATOM 3486 C CA . ALA A 1 445 ? -9.054 -21.136 -7.091 1.00 79.19 445 ALA A CA 1
ATOM 3487 C C . ALA A 1 445 ? -10.026 -20.902 -8.255 1.00 79.19 445 ALA A C 1
ATOM 3489 O O . ALA A 1 445 ? -10.416 -21.911 -8.887 1.00 79.19 445 ALA A O 1
#

Foldseek 3Di:
DDPDPLSVLLVVLVVLLVLLLVLVVVLVCQQQDLQFFNLVNQVSVVSSVVSLVSLLVSPVSSVVVLVVCLLVDFLSSLLSNLLSCQQVVVVVVNVVNCCNLQNDLVPDPPPPPDDAPDPDDPRSVSNLQSLQQSCLARHDPVCLLVLLVCLLGLRQSSLSNRVLNNLLDPNHDPSSLLSLCPRHHPVCNLVSLLSQLLSLPPPCLVVLVVQCPPPDLSSVQSSLLSCLLNVVPVCQVVCLVVCVSHLLSCLLLLVPVSLVVLLVPDPLCPDDLVSLLSLLSSLAPSSLVSLLVNLVNVVCLQSSLLSNQFNALLPQWDWDWDADDDDCVNDDPVCNVVVVVVDDDADPVRHGDTGTGRHRDSNSVVVVVSCVVCVVLDDNVFGGGSNHGDDLVRLLCNLSPGSRRQVSSVSSLSSSSSPVVDRCSQDHSPHNPVSNVVVSVVRVD

Solvent-accessible surface area (backbone atoms only — not comparable to full-atom values): 24088 Å² total; per-residue (Å²): 132,65,90,44,74,69,48,41,52,50,55,51,44,50,51,34,46,52,53,27,13,52,46,51,64,49,48,61,61,52,44,68,36,74,67,41,32,50,63,65,50,44,62,55,51,53,51,32,50,52,30,46,49,52,44,50,71,42,45,68,68,35,49,55,51,45,67,74,42,55,88,80,47,52,33,32,41,43,20,49,51,45,31,35,35,32,71,70,63,38,67,67,60,53,49,50,58,44,39,74,75,52,42,55,92,81,67,67,83,75,86,74,82,84,72,82,79,77,77,75,53,72,65,58,52,45,35,36,49,24,40,16,51,23,40,54,75,36,45,53,74,94,50,39,62,55,39,17,55,55,31,64,44,72,49,42,63,52,41,66,29,36,44,63,42,16,31,52,43,93,57,52,47,72,62,21,51,50,30,43,72,73,33,39,46,81,90,48,37,34,57,50,40,38,41,51,26,37,46,53,60,86,77,48,57,78,73,40,57,66,36,59,73,43,92,50,61,63,37,18,36,27,27,49,41,17,35,36,42,66,61,48,65,82,51,52,73,62,36,65,77,42,46,91,68,28,43,52,48,35,23,40,68,61,42,61,68,61,53,49,54,48,60,77,69,55,51,43,75,74,57,51,73,64,58,38,46,30,41,17,63,42,10,43,65,82,40,47,61,50,30,48,50,13,20,76,30,78,86,42,6,55,56,19,34,51,17,44,33,38,23,51,40,72,76,56,59,40,81,41,78,45,71,63,83,82,55,83,86,78,46,54,84,84,47,48,70,45,39,78,73,74,43,76,80,59,42,100,86,76,41,76,46,60,50,77,39,59,30,66,52,34,54,39,65,61,54,52,55,50,46,74,74,52,53,87,82,64,57,90,91,47,40,23,31,52,54,32,67,66,42,74,68,32,44,51,54,52,49,68,38,52,76,56,56,52,66,59,31,50,50,40,46,48,27,41,20,42,71,68,68,43,85,47,35,80,64,55,82,84,48,57,50,73,53,46,53,49,46,51,53,68,75,72,108

Sequence (445 aa):
MAVSLSQFYQELYVEHLEEAAYLYDCLAPWRDDPEGSWQDCSDLEARLEAHIDALVIGDQTAEDIFIEMLDDADAGTIFTITCVLCRRRRTAAIGQVWEVLAGNPEDKPANDGGEPEEEPDEELIAKLQAVSLALVQEYPRKLHSRLAKLLNSRHSNLLPMVAEAACRTDYVDTKGAENLLANSPSWYLPEAVRLLGNNGLPGLNDLISPLLQHNNPTVRQEAAIALLKLGSAEVIPLMQNELETFALPLALAGDHASIQSLIDNLSPEQASVEQLYVLGLSGELSAVKPLVLAMYNEELAPVAATACQLILGANLYGEVFVKETFSEEDLFPEELESFKKGESPKHPAGQDYGENMEVINPDPEVWRAWLRENRGGFDLQHSYVLGQVLSKQALLHAIVFPRLPSELRRRLADKLAIQFKIPVKSFSVRDPVRYQVKWWNSITA

Nearest PDB structures (foldseek):
  4zv6-assembly1_A  TM=6.338E-01  e=1.840E-02  synthetic construct
  4xl5-assembly1_C  TM=6.246E-01  e=2.913E-02  synthetic construct
  3ltj-assembly1_A  TM=6.639E-01  e=8.633E-02  synthetic construct
  6veh-assembly1_A  TM=6.578E-01  e=1.685E-01  synthetic construct
  7mc4-assembly1_A  TM=3.179E-01  e=9.830E-03  Synechococcus sp. A15-62

pLDDT: mean 90.99, std 9.63, range [42.78, 98.44]

Mean predicted aligned error: 6.15 Å

Secondary structure (DSSP, 8-state):
--SSHHHHHHHHHHHHHHHHHHHHHHHHHHHH-SSS-TTTHHHHHHHHHHHHHHHHHTHHHHHHHHHHHGGG--HHHHHHHHHHHHHTT-HHHHHHHHHHHH--TTS-----SSSPPPPPPHHHHHHHHHHHHHHHHHS-GGGHHHHHHHTTS--TTHHHHHHHHHHTSTT--HHHHHHHHHHS-TTTHHHHHHHHHHHT-TTTHHHHGGGGG-SSHHHHHHHHHHHHHHT-GGGHHHHHTTHHHHHHHHHHHT-HHHHHHHHHH--GGG--HHHHHHHHHHTBGGGHHHHHHHTTSTTTHHHHHHHHHHHH----EEEEEEEPPPPGGGS-TTTHHHHTTT---B-TTSPBPEEEEEEE---HHHHHHHHHHHGGG--TTSBEETTEES-HHHHHHHHT-TTS-HHHHHHHHHHHHHHH----TT--TTS-HHHHHHHHHHHH-

Radius of gyration: 24.05 Å; Cα contacts (8 Å, |Δi|>4): 648; chains: 1; bounding box: 64×53×75 Å